Protein AF-A0A956B741-F1 (afdb_monomer)

Structure (mmCIF, N/CA/C/O backbone):
data_AF-A0A956B741-F1
#
_entry.id   AF-A0A956B741-F1
#
loop_
_atom_site.group_PDB
_atom_site.id
_atom_site.type_symbol
_atom_site.label_atom_id
_atom_site.label_alt_id
_atom_site.label_comp_id
_atom_site.label_asym_id
_atom_site.label_entity_id
_atom_site.label_seq_id
_atom_site.pdbx_PDB_ins_code
_atom_site.Cartn_x
_atom_site.Cartn_y
_atom_site.Cartn_z
_atom_site.occupancy
_atom_site.B_iso_or_equiv
_atom_site.auth_seq_id
_atom_site.auth_comp_id
_atom_site.auth_asym_id
_atom_site.auth_atom_id
_atom_site.pdbx_PDB_model_num
ATOM 1 N N . MET A 1 1 ? 66.362 -10.721 26.099 1.00 39.06 1 MET A N 1
ATOM 2 C CA . MET A 1 1 ? 66.748 -11.524 24.919 1.00 39.06 1 MET A CA 1
ATOM 3 C C . MET A 1 1 ? 65.510 -11.638 24.054 1.00 39.06 1 MET A C 1
ATOM 5 O O . MET A 1 1 ? 64.471 -12.016 24.569 1.00 39.06 1 MET A O 1
ATOM 9 N N . ASN A 1 2 ? 65.609 -11.133 22.826 1.00 35.25 2 ASN A N 1
ATOM 10 C CA . ASN A 1 2 ? 64.488 -10.713 21.987 1.00 35.25 2 ASN A CA 1
ATOM 11 C C . ASN A 1 2 ? 63.699 -11.894 21.411 1.00 35.25 2 ASN A C 1
ATOM 13 O O . ASN A 1 2 ? 64.260 -12.711 20.682 1.00 35.25 2 ASN A O 1
ATOM 17 N N . GLU A 1 3 ? 62.392 -11.918 21.665 1.00 33.38 3 GLU A N 1
ATOM 18 C CA . GLU A 1 3 ? 61.437 -12.744 20.930 1.00 33.38 3 GLU A CA 1
ATOM 19 C C . GLU A 1 3 ? 61.026 -12.019 19.641 1.00 33.38 3 GLU A C 1
ATOM 21 O O . GLU A 1 3 ? 60.394 -10.963 19.654 1.00 33.38 3 GLU A O 1
ATOM 26 N N . HIS A 1 4 ? 61.429 -12.580 18.501 1.00 38.38 4 HIS A N 1
ATOM 27 C CA . HIS A 1 4 ? 61.007 -12.131 17.180 1.00 38.38 4 HIS A CA 1
ATOM 28 C C . HIS A 1 4 ? 59.614 -12.685 16.854 1.00 38.38 4 HIS A C 1
ATOM 30 O O . HIS A 1 4 ? 59.472 -13.825 16.413 1.00 38.38 4 HIS A O 1
ATOM 36 N N . HIS A 1 5 ? 58.588 -11.847 17.000 1.00 43.12 5 HIS A N 1
ATOM 37 C CA . HIS A 1 5 ? 57.292 -12.056 16.357 1.00 43.12 5 HIS A CA 1
ATOM 38 C C . HIS A 1 5 ? 57.428 -11.856 14.839 1.00 43.12 5 HIS A C 1
ATOM 40 O O . HIS A 1 5 ? 57.704 -10.755 14.363 1.00 43.12 5 HIS A O 1
ATOM 46 N N . ARG A 1 6 ? 57.248 -12.935 14.069 1.00 41.56 6 ARG A N 1
ATOM 47 C CA . ARG A 1 6 ? 57.068 -12.890 12.612 1.00 41.56 6 ARG A CA 1
ATOM 48 C C . ARG A 1 6 ? 55.577 -12.766 12.304 1.00 41.56 6 ARG A C 1
ATOM 50 O O . ARG A 1 6 ? 54.836 -13.726 12.495 1.00 41.56 6 ARG A O 1
ATOM 57 N N . SER A 1 7 ? 55.156 -11.608 11.806 1.00 38.81 7 SER A N 1
ATOM 58 C CA . SER A 1 7 ? 53.849 -11.446 11.162 1.00 38.81 7 SER A CA 1
ATOM 59 C C . SER A 1 7 ? 53.834 -12.166 9.806 1.00 38.81 7 SER A C 1
ATOM 61 O O . SER A 1 7 ? 54.835 -12.109 9.084 1.00 38.81 7 SER A O 1
ATOM 63 N N . PRO A 1 8 ? 52.730 -12.831 9.423 1.00 41.41 8 PRO A N 1
ATOM 64 C CA . PRO A 1 8 ? 52.580 -13.381 8.083 1.00 41.41 8 PRO A CA 1
ATOM 65 C C . PRO A 1 8 ? 52.329 -12.252 7.064 1.00 41.41 8 PRO A C 1
ATOM 67 O O . PRO A 1 8 ? 51.775 -11.209 7.421 1.00 41.41 8 PRO A O 1
ATOM 70 N N . PRO A 1 9 ? 52.714 -12.434 5.790 1.00 45.25 9 PRO A N 1
ATOM 71 C CA . PRO A 1 9 ? 52.434 -11.456 4.752 1.00 45.25 9 PRO A CA 1
ATOM 72 C C . PRO A 1 9 ? 50.932 -11.448 4.451 1.00 45.25 9 PRO A C 1
ATOM 74 O O . PRO A 1 9 ? 50.348 -12.465 4.073 1.00 45.25 9 PRO A O 1
ATOM 77 N N . HIS A 1 10 ? 50.305 -10.283 4.601 1.00 38.97 10 HIS A N 1
ATOM 78 C CA . HIS A 1 10 ? 48.979 -10.028 4.060 1.00 38.97 10 HIS A CA 1
ATOM 79 C C . HIS A 1 10 ? 49.056 -10.088 2.529 1.00 38.97 10 HIS A C 1
ATOM 81 O O . HIS A 1 10 ? 49.544 -9.168 1.875 1.00 38.97 10 HIS A O 1
ATOM 87 N N . LEU A 1 11 ? 48.580 -11.195 1.962 1.00 41.56 11 LEU A N 1
ATOM 88 C CA . LEU A 1 11 ? 48.194 -11.297 0.559 1.00 41.56 11 LEU A CA 1
ATOM 89 C C . LEU A 1 11 ? 47.021 -10.335 0.328 1.00 41.56 11 LEU A C 1
ATOM 91 O O . LEU A 1 11 ? 45.865 -10.664 0.586 1.00 41.56 11 LEU A O 1
ATOM 95 N N . ILE A 1 12 ? 47.332 -9.123 -0.129 1.00 40.00 12 ILE A N 1
ATOM 96 C CA . ILE A 1 12 ? 46.354 -8.216 -0.727 1.00 40.00 12 ILE A CA 1
ATOM 97 C C . ILE A 1 12 ? 45.982 -8.838 -2.072 1.00 40.00 12 ILE A C 1
ATOM 99 O O . ILE A 1 12 ? 46.711 -8.714 -3.053 1.00 40.00 12 ILE A O 1
ATOM 103 N N . LEU A 1 13 ? 44.876 -9.578 -2.090 1.00 35.16 13 LEU A N 1
ATOM 104 C CA . LEU A 1 13 ? 44.232 -10.030 -3.313 1.00 35.16 13 LEU A CA 1
ATOM 105 C C . LEU A 1 13 ? 43.614 -8.784 -3.973 1.00 35.16 13 LEU A C 1
ATOM 107 O O . LEU A 1 13 ? 42.692 -8.207 -3.390 1.00 35.16 13 LEU A O 1
ATOM 111 N N . PRO A 1 14 ? 44.087 -8.317 -5.143 1.00 42.00 14 PRO A N 1
ATOM 112 C CA . PRO A 1 14 ? 43.359 -7.292 -5.867 1.00 42.00 14 PRO A CA 1
ATOM 113 C C . PRO A 1 14 ? 42.039 -7.924 -6.310 1.00 42.00 14 PRO A C 1
ATOM 115 O O . PRO A 1 14 ? 42.023 -8.857 -7.114 1.00 42.00 14 PRO A O 1
ATOM 118 N N . LEU A 1 15 ? 40.927 -7.449 -5.747 1.00 40.41 15 LEU A N 1
ATOM 119 C CA . LEU A 1 15 ? 39.595 -7.726 -6.268 1.00 40.41 15 LEU A CA 1
ATOM 120 C C . LEU A 1 15 ? 39.550 -7.221 -7.722 1.00 40.41 15 LEU A C 1
ATOM 122 O O . LEU A 1 15 ? 39.326 -6.043 -7.989 1.00 40.41 15 LEU A O 1
ATOM 126 N N . LEU A 1 16 ? 39.789 -8.122 -8.673 1.00 38.81 16 LEU A N 1
ATOM 127 C CA . LEU A 1 16 ? 39.508 -7.933 -10.093 1.00 38.81 16 LEU A CA 1
ATOM 128 C C . LEU A 1 16 ? 37.986 -7.950 -10.281 1.00 38.81 16 LEU A C 1
ATOM 130 O O . LEU A 1 16 ? 37.406 -8.967 -10.651 1.00 38.81 16 LEU A O 1
ATOM 134 N N . LEU A 1 17 ? 37.336 -6.823 -9.994 1.00 43.81 17 LEU A N 1
ATOM 135 C CA . LEU A 1 17 ? 35.912 -6.610 -10.247 1.00 43.81 17 LEU A CA 1
ATOM 136 C C . LEU A 1 17 ? 35.558 -5.499 -11.273 1.00 43.81 17 LEU A C 1
ATOM 138 O O . LEU A 1 17 ? 34.483 -4.930 -11.126 1.00 43.81 17 LEU A O 1
ATOM 142 N N . PRO A 1 18 ? 36.336 -5.193 -12.346 1.00 43.03 18 PRO A N 1
ATOM 143 C CA . PRO A 1 18 ? 35.884 -4.195 -13.328 1.00 43.03 18 PRO A CA 1
ATOM 144 C C . PRO A 1 18 ? 35.250 -4.766 -14.616 1.00 43.03 18 PRO A C 1
ATOM 146 O O . PRO A 1 18 ? 34.663 -4.011 -15.380 1.00 43.03 18 PRO A O 1
ATOM 149 N N . ALA A 1 19 ? 35.316 -6.073 -14.901 1.00 49.34 19 ALA A N 1
ATOM 150 C CA . ALA A 1 19 ? 34.921 -6.577 -16.231 1.00 49.34 19 ALA A CA 1
ATOM 151 C C . ALA A 1 19 ? 33.410 -6.835 -16.424 1.00 49.34 19 ALA A C 1
ATOM 153 O O . ALA A 1 19 ? 32.949 -6.942 -17.557 1.00 49.34 19 ALA A O 1
ATOM 154 N N . ALA A 1 20 ? 32.628 -6.959 -15.346 1.00 50.59 20 ALA A N 1
ATOM 155 C CA . ALA A 1 20 ? 31.196 -7.263 -15.453 1.00 50.59 20 ALA A CA 1
ATOM 156 C C . ALA A 1 20 ? 30.334 -6.027 -15.773 1.00 50.59 20 ALA A C 1
ATOM 158 O O . ALA A 1 20 ? 29.270 -6.169 -16.369 1.00 50.59 20 ALA A O 1
ATOM 159 N N . LEU A 1 21 ? 30.809 -4.829 -15.414 1.00 52.84 21 LEU A N 1
ATOM 160 C CA . LEU A 1 21 ? 30.083 -3.567 -15.592 1.00 52.84 21 LEU A CA 1
ATOM 161 C C . LEU A 1 21 ? 29.988 -3.136 -17.066 1.00 52.84 21 LEU A C 1
ATOM 163 O O . LEU A 1 21 ? 28.980 -2.572 -17.473 1.00 52.84 21 LEU A O 1
ATOM 167 N N . ALA A 1 22 ? 30.978 -3.481 -17.896 1.00 52.31 22 ALA A N 1
ATOM 168 C CA . ALA A 1 22 ? 31.046 -3.069 -19.304 1.00 52.31 22 ALA A CA 1
ATOM 169 C C . ALA A 1 22 ? 30.068 -3.803 -20.252 1.00 52.31 22 ALA A C 1
ATOM 171 O O . ALA A 1 22 ? 30.036 -3.512 -21.446 1.00 52.31 22 ALA A O 1
ATOM 172 N N . LEU A 1 23 ? 29.292 -4.775 -19.753 1.00 59.88 23 LEU A N 1
ATOM 173 C CA . LEU A 1 23 ? 28.360 -5.580 -20.559 1.00 59.88 23 LEU A CA 1
ATOM 174 C C . LEU A 1 23 ? 26.883 -5.289 -20.271 1.00 59.88 23 LEU A C 1
ATOM 176 O O . LEU A 1 23 ? 26.018 -5.907 -20.892 1.00 59.88 23 LEU A O 1
ATOM 180 N N . ALA A 1 24 ? 26.581 -4.386 -19.341 1.00 63.47 24 ALA A N 1
ATOM 181 C CA . ALA A 1 24 ? 25.204 -4.063 -19.007 1.00 63.47 24 ALA A CA 1
ATOM 182 C C . ALA A 1 24 ? 24.630 -3.017 -19.975 1.00 63.47 24 ALA A C 1
ATOM 184 O O . ALA A 1 24 ? 25.260 -1.998 -20.244 1.00 63.47 24 ALA A O 1
ATOM 185 N N . GLY A 1 25 ? 23.439 -3.284 -20.515 1.00 63.94 25 GLY A N 1
ATOM 186 C CA . GLY A 1 25 ? 22.662 -2.309 -21.286 1.00 63.94 25 GLY A CA 1
ATOM 187 C C . GLY A 1 25 ? 21.587 -1.618 -20.451 1.00 63.94 25 GLY A C 1
ATOM 188 O O . GLY A 1 25 ? 21.428 -1.904 -19.265 1.00 63.94 25 GLY A O 1
ATOM 189 N N . CYS A 1 26 ? 20.823 -0.745 -21.097 1.00 69.38 26 CYS A N 1
ATOM 190 C CA . CYS A 1 26 ? 19.769 0.068 -20.507 1.00 69.38 26 CYS A CA 1
ATOM 191 C C . CYS A 1 26 ? 18.392 -0.240 -21.117 1.00 69.38 26 CYS A C 1
ATOM 193 O O . CYS A 1 26 ? 18.278 -0.552 -22.305 1.00 69.38 26 CYS A O 1
ATOM 195 N N . VAL A 1 27 ? 17.337 -0.072 -20.323 1.00 63.72 27 VAL A N 1
ATOM 196 C CA . VAL A 1 27 ? 15.924 -0.128 -20.713 1.00 63.72 27 VAL A CA 1
ATOM 197 C C . VAL A 1 27 ? 15.296 1.233 -20.448 1.00 63.72 27 VAL A C 1
ATOM 199 O O . VAL A 1 27 ? 15.241 1.683 -19.309 1.00 63.72 27 VAL A O 1
ATOM 202 N N . ALA A 1 28 ? 14.813 1.877 -21.500 1.00 61.94 28 ALA A N 1
ATOM 203 C CA . ALA A 1 28 ? 13.967 3.057 -21.461 1.00 61.94 28 ALA A CA 1
ATOM 204 C C . ALA A 1 28 ? 12.511 2.595 -21.644 1.00 61.94 28 ALA A C 1
ATOM 206 O O . ALA A 1 28 ? 12.058 2.263 -22.740 1.00 61.94 28 ALA A O 1
ATOM 207 N N . SER A 1 29 ? 11.787 2.466 -20.537 1.00 58.44 29 SER A N 1
ATOM 208 C CA . SER A 1 29 ? 10.418 1.958 -20.532 1.00 58.44 29 SER A CA 1
ATOM 209 C C . SER A 1 29 ? 9.560 2.762 -19.564 1.00 58.44 29 SER A C 1
ATOM 211 O O . SER A 1 29 ? 9.800 2.628 -18.366 1.00 58.44 29 SER A O 1
ATOM 213 N N . PRO A 1 30 ? 8.496 3.443 -20.027 1.00 54.75 30 PRO A N 1
ATOM 214 C CA . PRO A 1 30 ? 8.067 3.688 -21.405 1.00 54.75 30 PRO A CA 1
ATOM 215 C C . PRO A 1 30 ? 8.877 4.846 -22.003 1.00 54.75 30 PRO A C 1
ATOM 217 O O . PRO A 1 30 ? 9.414 5.675 -21.276 1.00 54.75 30 PRO A O 1
ATOM 220 N N . ALA A 1 31 ? 8.916 4.948 -23.330 1.00 44.72 31 ALA A N 1
ATOM 221 C CA . ALA A 1 31 ? 9.635 6.011 -24.042 1.00 44.72 31 ALA A CA 1
ATOM 222 C C . ALA A 1 31 ? 9.247 7.463 -23.644 1.00 44.72 31 ALA A C 1
ATOM 224 O O . ALA A 1 31 ? 9.995 8.375 -23.973 1.00 44.72 31 ALA A O 1
ATOM 225 N N . ASP A 1 32 ? 8.142 7.669 -22.910 1.00 44.53 32 ASP A N 1
ATOM 226 C CA . ASP A 1 32 ? 7.603 8.987 -22.524 1.00 44.53 32 ASP A CA 1
ATOM 227 C C . ASP A 1 32 ? 7.341 9.145 -21.005 1.00 44.53 32 ASP A C 1
ATOM 229 O O . ASP A 1 32 ? 6.526 9.965 -20.578 1.00 44.53 32 ASP A O 1
ATOM 233 N N . GLY A 1 33 ? 8.049 8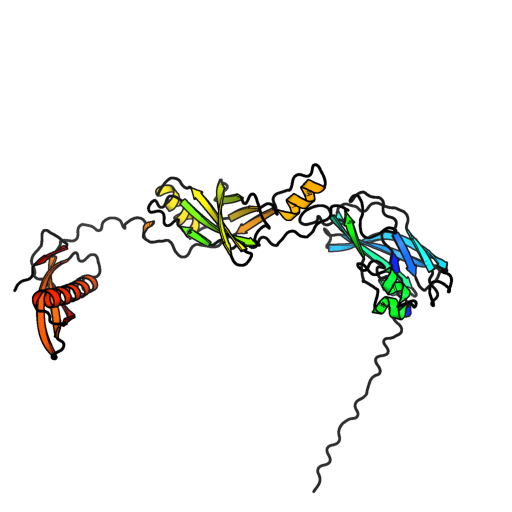.381 -20.167 1.00 57.69 33 GLY A N 1
ATOM 234 C CA . GLY A 1 33 ? 8.044 8.547 -18.709 1.00 57.69 33 GLY A CA 1
ATOM 235 C C . GLY A 1 33 ? 7.190 7.535 -17.946 1.00 57.69 33 GLY A C 1
ATOM 236 O O . GLY A 1 33 ? 6.359 6.831 -18.508 1.00 57.69 33 GLY A O 1
ATOM 237 N N . THR A 1 34 ? 7.397 7.475 -16.630 1.00 71.56 34 THR A N 1
ATOM 238 C CA . THR A 1 34 ? 6.895 6.443 -15.697 1.00 71.56 34 THR A CA 1
ATOM 239 C C . THR A 1 34 ? 5.369 6.311 -15.588 1.00 71.56 34 THR A C 1
ATOM 241 O O . THR A 1 34 ? 4.884 5.499 -14.794 1.00 71.56 34 THR A O 1
ATOM 244 N N . GLN A 1 35 ? 4.589 7.093 -16.343 1.00 81.81 35 GLN A N 1
ATOM 245 C CA . GLN A 1 35 ? 3.134 7.157 -16.241 1.00 81.81 35 GLN A CA 1
ATOM 246 C C . GLN A 1 35 ? 2.419 6.693 -17.512 1.00 81.81 35 GLN A C 1
ATOM 248 O O . GLN A 1 35 ? 2.710 7.133 -18.619 1.00 81.81 35 GLN A O 1
ATOM 253 N N . VAL A 1 36 ? 1.411 5.843 -17.331 1.00 87.00 36 VAL A N 1
ATOM 254 C CA . VAL A 1 36 ? 0.520 5.350 -18.387 1.00 87.00 36 VAL A CA 1
ATOM 255 C C . VAL A 1 36 ? -0.919 5.773 -18.089 1.00 87.00 36 VAL A C 1
ATOM 257 O O . VAL A 1 36 ? -1.339 5.827 -16.939 1.00 87.00 36 VAL A O 1
ATOM 260 N N . SER A 1 37 ? -1.732 6.064 -19.095 1.00 86.38 37 SER A N 1
ATOM 261 C CA . SER A 1 37 ? -3.129 6.468 -18.902 1.00 86.38 37 SER A CA 1
ATOM 262 C C . SER A 1 37 ? -4.008 5.354 -18.320 1.00 86.38 37 SER A C 1
ATOM 264 O O . SER A 1 37 ? -5.041 5.637 -17.719 1.00 86.38 37 SER A O 1
ATOM 266 N N . SER A 1 38 ? -3.646 4.081 -18.530 1.00 88.69 38 SER A N 1
ATOM 267 C CA . SER A 1 38 ? -4.383 2.920 -18.014 1.00 88.69 38 SER A CA 1
ATOM 268 C C . SER A 1 38 ? -3.537 1.642 -18.031 1.00 88.69 38 SER A C 1
ATOM 270 O O . SER A 1 38 ? -2.541 1.544 -18.745 1.00 88.69 38 SER A O 1
ATOM 272 N N . THR A 1 39 ? -3.990 0.608 -17.316 1.00 91.50 39 THR A N 1
ATOM 273 C CA . THR A 1 39 ? -3.368 -0.733 -17.322 1.00 91.50 39 THR A CA 1
ATOM 274 C C . THR A 1 39 ? -3.481 -1.466 -18.662 1.00 91.50 39 THR A C 1
ATOM 276 O O . THR A 1 39 ? -2.770 -2.440 -18.904 1.00 91.50 39 THR A O 1
ATOM 279 N N . SER A 1 40 ? -4.375 -1.002 -19.539 1.00 92.44 40 SER A N 1
ATOM 280 C CA . SER A 1 40 ? -4.586 -1.525 -20.889 1.00 92.44 40 SER A CA 1
ATOM 281 C C . SER A 1 40 ? -3.835 -0.748 -21.969 1.00 92.44 40 SER A C 1
ATOM 283 O O . SER A 1 40 ? -3.913 -1.136 -23.135 1.00 92.44 40 SER A O 1
ATOM 285 N N . GLN A 1 41 ? -3.133 0.337 -21.616 1.00 90.75 41 GLN A N 1
ATOM 286 C CA . GLN A 1 41 ? -2.361 1.107 -22.583 1.00 90.75 41 GLN A CA 1
ATOM 287 C C . GLN A 1 41 ? -1.327 0.203 -23.261 1.00 90.75 41 GLN A C 1
ATOM 289 O O . GLN A 1 41 ? -0.611 -0.562 -22.613 1.00 90.75 41 GLN A O 1
ATOM 294 N N . THR A 1 42 ? -1.246 0.306 -24.585 1.00 89.88 42 THR A N 1
ATOM 295 C CA . THR A 1 42 ? -0.181 -0.332 -25.350 1.00 89.88 42 THR A CA 1
ATOM 296 C C . THR A 1 42 ? 1.136 0.380 -25.055 1.00 89.88 42 THR A C 1
ATOM 298 O O . THR A 1 42 ? 1.254 1.586 -25.264 1.00 89.88 42 THR A O 1
ATOM 301 N N . LEU A 1 43 ? 2.119 -0.371 -24.570 1.00 86.81 43 LEU A N 1
ATOM 302 C CA . LEU A 1 43 ? 3.420 0.138 -24.160 1.00 86.81 43 LEU A CA 1
ATOM 303 C C . LEU A 1 43 ? 4.461 -0.132 -25.235 1.00 86.81 43 LEU A C 1
ATOM 305 O O . LEU A 1 43 ? 4.493 -1.225 -25.801 1.00 86.81 43 LEU A O 1
ATOM 309 N N . ASN A 1 44 ? 5.328 0.849 -25.460 1.00 85.12 44 ASN A N 1
ATOM 310 C CA . ASN A 1 44 ? 6.552 0.695 -26.233 1.00 85.12 44 ASN A CA 1
ATOM 311 C C . ASN A 1 44 ? 7.719 0.564 -25.262 1.00 85.12 44 ASN A C 1
ATOM 313 O O . ASN A 1 44 ? 7.845 1.365 -24.335 1.00 85.12 44 ASN A O 1
ATOM 317 N N . PHE A 1 45 ? 8.566 -0.429 -25.498 1.00 84.38 45 PHE A N 1
ATOM 318 C CA . PHE A 1 45 ? 9.788 -0.635 -24.735 1.00 84.38 45 PHE A CA 1
ATOM 319 C C . PHE A 1 45 ? 10.965 -0.361 -25.654 1.00 84.38 45 PHE A C 1
ATOM 321 O O . PHE A 1 45 ? 11.015 -0.896 -26.762 1.00 84.38 45 PHE A O 1
ATOM 328 N N . SER A 1 46 ? 11.910 0.446 -25.206 1.00 84.69 46 SER A N 1
ATOM 329 C CA . SER A 1 46 ? 13.143 0.698 -25.937 1.00 84.69 46 SER A CA 1
ATOM 330 C C . SER A 1 46 ? 14.311 0.775 -24.974 1.00 84.69 46 SER A C 1
ATOM 332 O O . SER A 1 46 ? 14.168 0.535 -23.775 1.00 84.69 46 SER A O 1
ATOM 334 N N . GLY A 1 47 ? 15.498 1.050 -25.487 1.00 83.44 47 GLY A N 1
ATOM 335 C CA . GLY A 1 47 ? 16.668 1.281 -24.663 1.00 83.44 47 GLY A CA 1
ATOM 336 C C . GLY A 1 47 ? 17.944 1.154 -25.467 1.00 83.44 47 GLY A C 1
ATOM 337 O O . GLY A 1 47 ? 17.933 1.190 -26.697 1.00 83.44 47 GLY A O 1
ATOM 338 N N . PHE A 1 48 ? 19.051 0.962 -24.759 1.00 83.31 48 PHE A N 1
ATOM 339 C CA . PHE A 1 48 ? 20.387 0.956 -25.342 1.00 83.31 48 PHE A CA 1
ATOM 340 C C . PHE A 1 48 ? 21.209 -0.224 -24.836 1.00 83.31 48 PHE A C 1
ATOM 342 O O . PHE A 1 48 ? 20.907 -0.816 -23.805 1.00 83.31 48 PHE A O 1
ATOM 349 N N . HIS A 1 49 ? 22.253 -0.609 -25.557 1.00 84.62 49 HIS A N 1
ATOM 350 C CA . HIS A 1 49 ? 23.139 -1.691 -25.142 1.00 84.62 49 HIS A CA 1
ATOM 351 C C . HIS A 1 49 ? 24.547 -1.515 -25.735 1.00 84.62 49 HIS A C 1
ATOM 353 O O . HIS A 1 49 ? 24.643 -1.121 -26.897 1.00 84.62 49 HIS A O 1
ATOM 359 N N . PRO A 1 50 ? 25.638 -1.854 -25.020 1.00 83.31 50 PRO A N 1
ATOM 360 C CA . PRO A 1 50 ? 27.002 -1.655 -25.527 1.00 83.31 50 PRO A CA 1
ATOM 361 C C . PRO A 1 50 ? 27.390 -2.537 -26.720 1.00 83.31 50 PRO A C 1
ATOM 363 O O . PRO A 1 50 ? 28.194 -2.155 -27.567 1.00 83.31 50 PRO A O 1
ATOM 366 N N . ASN A 1 51 ? 26.813 -3.738 -26.804 1.00 83.12 51 ASN A N 1
ATOM 367 C CA . ASN A 1 51 ? 27.074 -4.678 -27.896 1.00 83.12 51 ASN A CA 1
ATOM 368 C C . ASN A 1 51 ? 26.016 -4.566 -28.996 1.00 83.12 51 ASN A C 1
ATOM 370 O O . ASN A 1 51 ? 24.819 -4.605 -28.696 1.00 83.12 51 ASN A O 1
ATOM 374 N N . ALA A 1 52 ? 26.468 -4.500 -30.249 1.00 86.06 52 ALA A N 1
ATOM 375 C CA . ALA A 1 52 ? 25.625 -4.612 -31.435 1.00 86.06 52 ALA A CA 1
ATOM 376 C C . ALA A 1 52 ? 24.984 -6.002 -31.524 1.00 86.06 52 ALA A C 1
ATOM 378 O O . ALA A 1 52 ? 25.605 -6.998 -31.150 1.00 86.06 52 ALA A O 1
ATOM 379 N N . SER A 1 53 ? 23.770 -6.078 -32.074 1.00 87.62 53 SER A N 1
ATOM 380 C CA . SER A 1 53 ? 23.017 -7.325 -32.266 1.00 87.62 53 SER A CA 1
ATOM 381 C C . SER A 1 53 ? 22.767 -8.131 -30.984 1.00 87.62 53 SER A C 1
ATOM 383 O O . SER A 1 53 ? 22.417 -9.309 -31.056 1.00 87.62 53 SER A O 1
ATOM 385 N N . ALA A 1 54 ? 22.922 -7.522 -29.806 1.00 85.88 54 ALA A N 1
ATOM 386 C CA . ALA A 1 54 ? 22.670 -8.205 -28.547 1.00 85.88 54 ALA A CA 1
ATOM 387 C C . ALA A 1 54 ? 21.166 -8.491 -28.411 1.00 85.88 54 ALA A C 1
ATOM 389 O O . ALA A 1 54 ? 20.366 -7.580 -28.638 1.00 85.88 54 ALA A O 1
ATOM 390 N N . PRO A 1 55 ? 20.767 -9.730 -28.075 1.00 89.12 55 PRO A N 1
ATOM 391 C CA . PRO A 1 55 ? 19.365 -10.067 -27.901 1.00 89.12 55 PRO A CA 1
ATOM 392 C C . PRO A 1 55 ? 18.856 -9.486 -26.586 1.00 89.12 55 PRO A C 1
ATOM 394 O O . PRO A 1 55 ? 19.384 -9.811 -25.526 1.00 89.12 55 PRO A O 1
ATOM 397 N N . VAL A 1 56 ? 17.800 -8.684 -26.659 1.00 87.44 56 VAL A N 1
ATOM 398 C CA . VAL A 1 56 ? 17.121 -8.092 -25.508 1.00 87.44 56 VAL A CA 1
ATOM 399 C C . VAL A 1 56 ? 15.743 -8.719 -25.336 1.00 87.44 56 VAL A C 1
ATOM 401 O O . VAL A 1 56 ? 15.000 -8.924 -26.299 1.00 87.44 56 VAL A O 1
ATOM 404 N N . ARG A 1 57 ? 15.402 -9.020 -24.084 1.00 90.44 57 ARG A N 1
ATOM 405 C CA . ARG A 1 57 ? 14.082 -9.472 -23.642 1.00 90.44 57 ARG A CA 1
ATOM 406 C C . ARG A 1 57 ? 13.536 -8.491 -22.621 1.00 90.44 57 ARG A C 1
ATOM 408 O O . ARG A 1 57 ? 14.281 -8.021 -21.764 1.00 90.44 57 ARG A O 1
ATOM 415 N N . VAL A 1 58 ? 12.235 -8.234 -22.681 1.00 89.12 58 VAL A N 1
ATOM 416 C CA . VAL A 1 58 ? 11.530 -7.430 -21.678 1.00 89.12 58 VAL A CA 1
ATOM 417 C C . VAL A 1 58 ? 10.780 -8.367 -20.748 1.00 89.12 58 VAL A C 1
ATOM 419 O O . VAL A 1 58 ? 10.041 -9.248 -21.191 1.00 89.12 58 VAL A O 1
ATOM 422 N N . MET A 1 59 ? 10.964 -8.163 -19.452 1.00 92.12 59 MET A N 1
ATOM 423 C CA . MET A 1 59 ? 10.369 -8.963 -18.393 1.00 92.12 59 MET A CA 1
ATOM 424 C C . MET A 1 59 ? 9.445 -8.084 -17.551 1.00 92.12 59 MET A C 1
ATOM 426 O O . MET A 1 59 ? 9.805 -6.952 -17.233 1.00 92.12 59 MET A O 1
ATOM 430 N N . ALA A 1 60 ? 8.296 -8.617 -17.135 1.00 93.00 60 ALA A N 1
ATOM 431 C CA . ALA A 1 60 ? 7.419 -7.968 -16.161 1.00 93.00 60 ALA A CA 1
ATOM 432 C C . ALA A 1 60 ? 7.224 -8.856 -14.935 1.00 93.00 60 ALA A C 1
ATOM 434 O O . ALA A 1 60 ? 7.148 -10.084 -15.045 1.00 93.00 60 ALA A O 1
ATOM 435 N N . TYR A 1 61 ? 7.141 -8.241 -13.759 1.00 95.50 61 TYR A N 1
ATOM 436 C CA . TYR A 1 61 ? 6.890 -8.975 -12.529 1.00 95.50 61 TYR A CA 1
ATOM 437 C C . TYR A 1 61 ? 5.426 -9.410 -12.452 1.00 95.50 61 TYR A C 1
ATOM 439 O O . TYR A 1 61 ? 4.512 -8.590 -12.399 1.00 95.50 61 TYR A O 1
ATOM 447 N N . ASN A 1 62 ? 5.196 -10.717 -12.439 1.00 97.38 62 ASN A N 1
ATOM 448 C CA . ASN A 1 62 ? 3.891 -11.310 -12.208 1.00 97.38 62 ASN A CA 1
ATOM 449 C C . ASN A 1 62 ? 3.617 -11.342 -10.702 1.00 97.38 62 ASN A C 1
ATOM 451 O O . ASN A 1 62 ? 4.170 -12.176 -9.980 1.00 97.38 62 ASN A O 1
ATOM 455 N N . PHE A 1 63 ? 2.742 -10.460 -10.222 1.00 90.75 63 PHE A N 1
ATOM 456 C CA . PHE A 1 63 ? 2.429 -10.346 -8.795 1.00 90.75 63 PHE A CA 1
ATOM 457 C C . PHE A 1 63 ? 1.691 -11.574 -8.248 1.00 90.75 63 PHE A C 1
ATOM 459 O O . PHE A 1 63 ? 1.817 -11.892 -7.065 1.00 90.75 63 PHE A O 1
ATOM 466 N N . SER A 1 64 ? 0.979 -12.308 -9.110 1.00 90.75 64 SER A N 1
ATOM 467 C CA . SER A 1 64 ? 0.286 -13.546 -8.728 1.00 90.75 64 SER A CA 1
ATOM 468 C C . SER A 1 64 ? 1.255 -14.723 -8.593 1.00 90.75 64 SER A C 1
ATOM 470 O O . SER A 1 64 ? 1.210 -15.453 -7.606 1.00 90.75 64 SER A O 1
ATOM 472 N N . ALA A 1 65 ? 2.162 -14.894 -9.560 1.00 94.94 65 ALA A N 1
ATOM 473 C CA . ALA A 1 65 ? 3.142 -15.983 -9.577 1.00 94.94 65 ALA A CA 1
ATOM 474 C C . ALA A 1 65 ? 4.440 -15.667 -8.808 1.00 94.94 65 ALA A C 1
ATOM 476 O O . ALA A 1 65 ? 5.282 -16.549 -8.644 1.00 94.94 65 ALA A O 1
ATOM 477 N N . ARG A 1 66 ? 4.609 -14.420 -8.346 1.00 94.88 66 ARG A N 1
ATOM 478 C CA . ARG A 1 66 ? 5.794 -13.902 -7.641 1.00 94.88 66 ARG A CA 1
ATOM 479 C C . ARG A 1 66 ? 7.111 -14.159 -8.381 1.00 94.88 66 ARG A C 1
ATOM 481 O O . ARG A 1 66 ? 8.104 -14.574 -7.785 1.00 94.88 66 ARG A O 1
ATOM 488 N N . ARG A 1 67 ? 7.115 -13.930 -9.694 1.00 95.88 67 ARG A N 1
ATOM 489 C CA . ARG A 1 67 ? 8.299 -14.082 -10.553 1.00 95.88 67 ARG A CA 1
ATOM 490 C C . ARG A 1 67 ? 8.241 -13.144 -11.752 1.00 95.88 67 ARG A C 1
ATOM 492 O O . ARG A 1 67 ? 7.171 -12.666 -12.108 1.00 95.88 67 ARG A O 1
ATOM 499 N N . TYR A 1 68 ? 9.383 -12.926 -12.392 1.00 94.25 68 TYR A N 1
ATOM 500 C CA . TYR A 1 68 ? 9.444 -12.237 -13.678 1.00 94.25 68 TYR A CA 1
ATOM 501 C C . TYR A 1 68 ? 9.074 -13.194 -14.813 1.00 94.25 68 TYR A C 1
ATOM 503 O O . TYR A 1 68 ? 9.700 -14.245 -14.948 1.00 94.25 68 TYR A O 1
ATOM 511 N N . ASP A 1 69 ? 8.091 -12.814 -15.629 1.00 96.00 69 ASP A N 1
ATOM 512 C CA . ASP A 1 69 ? 7.749 -13.514 -16.868 1.00 96.00 69 ASP A CA 1
ATOM 513 C C . ASP A 1 69 ? 8.204 -12.684 -18.075 1.00 96.00 69 ASP A C 1
ATOM 515 O O . ASP A 1 69 ? 8.247 -11.451 -18.025 1.00 96.00 69 ASP A O 1
ATOM 519 N N . GLU A 1 70 ? 8.535 -13.366 -19.169 1.00 93.69 70 GLU A N 1
ATOM 520 C CA . GLU A 1 70 ? 8.880 -12.709 -20.425 1.00 93.69 70 GLU A CA 1
ATOM 521 C C . GLU A 1 70 ? 7.629 -12.093 -21.043 1.00 93.69 70 GLU A C 1
ATOM 523 O O . GLU A 1 70 ? 6.687 -12.786 -21.435 1.00 93.69 70 GLU A O 1
ATOM 528 N N . VAL A 1 71 ? 7.634 -10.767 -21.125 1.00 91.31 71 VAL A N 1
ATOM 529 C CA . VAL A 1 71 ? 6.574 -9.994 -21.756 1.00 91.31 71 VAL A CA 1
ATOM 530 C C . VAL A 1 71 ? 7.027 -9.382 -23.057 1.00 91.31 71 VAL A C 1
ATOM 532 O O . VAL A 1 71 ? 6.227 -8.712 -23.651 1.00 91.31 71 VAL A O 1
ATOM 535 N N . SER A 1 72 ? 8.244 -9.552 -23.555 1.00 87.19 72 SER A N 1
ATOM 536 C CA . SER A 1 72 ? 8.546 -9.294 -24.966 1.00 87.19 72 SER A CA 1
ATOM 537 C C . SER A 1 72 ? 9.803 -10.040 -25.345 1.00 87.19 72 SER A C 1
ATOM 539 O O . SER A 1 72 ? 10.841 -9.851 -24.708 1.00 87.19 72 SER A O 1
ATOM 541 N N . SER A 1 73 ? 9.704 -10.864 -26.382 1.00 79.94 73 SER A N 1
ATOM 542 C CA . SER A 1 73 ? 10.832 -11.632 -26.878 1.00 79.94 73 SER A CA 1
ATOM 543 C C . SER A 1 73 ? 11.644 -10.841 -27.897 1.00 79.94 73 SER A C 1
ATOM 545 O O . SER A 1 73 ? 11.096 -10.149 -28.753 1.00 79.94 73 SER A O 1
ATOM 547 N N . GLY A 1 74 ? 12.965 -10.991 -27.791 1.00 66.50 74 GLY A N 1
ATOM 548 C CA . GLY A 1 74 ? 13.906 -10.973 -28.908 1.00 66.50 74 GLY A CA 1
ATOM 549 C C . GLY A 1 74 ? 13.885 -9.743 -29.801 1.00 66.50 74 GLY A C 1
ATOM 550 O O . GLY A 1 74 ? 13.545 -9.850 -30.978 1.00 66.50 74 GLY A O 1
ATOM 551 N N . VAL A 1 75 ? 14.357 -8.615 -29.276 1.00 80.12 75 VAL A N 1
ATOM 552 C CA . VAL A 1 75 ? 14.774 -7.488 -30.115 1.00 80.12 75 VAL A CA 1
ATOM 553 C C . VAL A 1 75 ? 16.278 -7.318 -30.060 1.00 80.12 75 VAL A C 1
ATOM 555 O O . VAL A 1 75 ? 16.891 -7.425 -29.002 1.00 80.12 75 VAL A O 1
ATOM 558 N N . SER A 1 76 ? 16.883 -7.142 -31.228 1.00 81.88 76 SER A N 1
ATOM 559 C CA . SER A 1 76 ? 18.324 -6.979 -31.356 1.00 81.88 76 SER A CA 1
ATOM 560 C C . SER A 1 76 ? 18.668 -5.508 -31.445 1.00 81.88 76 SER A C 1
ATOM 562 O O . SER A 1 76 ? 17.978 -4.730 -32.102 1.00 81.88 76 SER A O 1
ATOM 564 N N . THR A 1 77 ? 19.768 -5.140 -30.810 1.00 80.62 77 THR A N 1
ATOM 565 C CA . THR A 1 77 ? 20.294 -3.782 -30.890 1.00 80.62 77 THR A CA 1
ATOM 566 C C . THR A 1 77 ? 20.852 -3.521 -32.293 1.00 80.62 77 THR A C 1
ATOM 568 O O . THR A 1 77 ? 21.604 -4.341 -32.828 1.00 80.62 77 THR A O 1
ATOM 571 N N . SER A 1 78 ? 20.471 -2.411 -32.925 1.00 78.62 78 SER A N 1
ATOM 572 C CA . SER A 1 78 ? 20.739 -2.195 -34.360 1.00 78.62 78 SER A CA 1
ATOM 573 C C . SER A 1 78 ? 21.388 -0.854 -34.677 1.00 78.62 78 SER A C 1
ATOM 575 O O . SER A 1 78 ? 22.303 -0.793 -35.497 1.00 78.62 78 SER A O 1
ATOM 577 N N . THR A 1 79 ? 20.940 0.224 -34.035 1.00 83.56 79 THR A N 1
ATOM 578 C CA . THR A 1 79 ? 21.315 1.591 -34.418 1.00 83.56 79 THR A CA 1
ATOM 579 C C . THR A 1 79 ? 22.350 2.138 -33.451 1.00 83.56 79 THR A C 1
ATOM 581 O O . THR A 1 79 ? 22.060 2.293 -32.269 1.00 83.56 79 THR A O 1
ATOM 584 N N . ARG A 1 80 ? 23.563 2.436 -33.930 1.00 84.44 80 ARG A N 1
ATOM 585 C CA . ARG A 1 80 ? 24.614 3.024 -33.089 1.00 84.44 80 ARG A CA 1
ATOM 586 C C . ARG A 1 80 ? 24.305 4.492 -32.783 1.00 84.44 80 ARG A C 1
ATOM 588 O O . ARG A 1 80 ? 24.101 5.274 -33.711 1.00 84.44 80 ARG A O 1
ATOM 595 N N . ILE A 1 81 ? 24.354 4.875 -31.510 1.00 80.81 81 ILE A N 1
ATOM 596 C CA . ILE A 1 81 ? 24.249 6.277 -31.088 1.00 80.81 81 ILE A CA 1
ATOM 597 C C . ILE A 1 81 ? 25.538 7.022 -31.481 1.00 80.81 81 ILE A C 1
ATOM 599 O O . ILE A 1 81 ? 26.636 6.496 -31.260 1.00 80.81 81 ILE A O 1
ATOM 603 N N . PRO A 1 82 ? 25.455 8.234 -32.066 1.00 80.12 82 PRO A N 1
ATOM 604 C CA . PRO A 1 82 ? 26.639 9.028 -32.375 1.00 80.12 82 PRO A CA 1
ATOM 605 C C . PRO A 1 82 ? 27.449 9.367 -31.118 1.00 80.12 82 PRO A C 1
ATOM 607 O O . PRO A 1 82 ? 26.887 9.748 -30.092 1.00 80.12 82 PRO A O 1
ATOM 610 N N . ALA A 1 83 ? 28.780 9.335 -31.237 1.00 76.06 83 ALA A N 1
ATOM 611 C CA . ALA A 1 83 ? 29.700 9.616 -30.129 1.00 76.06 83 ALA A CA 1
ATOM 612 C C . ALA A 1 83 ? 29.563 11.039 -29.545 1.00 76.06 83 ALA A C 1
ATOM 614 O O . ALA A 1 83 ? 30.022 11.326 -28.449 1.00 76.06 83 ALA A O 1
ATOM 615 N N . SER A 1 84 ? 28.907 11.954 -30.266 1.00 77.81 84 SER A N 1
ATOM 616 C CA . SER A 1 84 ? 28.588 13.292 -29.761 1.00 77.81 84 SER A CA 1
ATOM 617 C C . SER A 1 84 ? 27.570 13.286 -28.620 1.00 77.81 84 SER A C 1
ATOM 619 O O . SER A 1 84 ? 27.463 14.297 -27.930 1.00 77.81 84 SER A O 1
ATOM 621 N N . TYR A 1 85 ? 26.820 12.192 -28.433 1.00 71.88 85 TYR A N 1
ATOM 622 C CA . TYR A 1 85 ? 25.800 12.030 -27.391 1.00 71.88 85 TYR A CA 1
ATOM 623 C C . TYR A 1 85 ? 26.251 11.106 -26.250 1.00 71.88 85 TYR A C 1
ATOM 625 O O . TYR A 1 85 ? 25.879 11.371 -25.108 1.00 71.88 85 TYR A O 1
ATOM 633 N N . TRP A 1 86 ? 27.103 10.116 -26.528 1.00 79.06 86 TRP A N 1
ATOM 634 C CA . TRP A 1 86 ? 27.619 9.151 -25.553 1.00 79.06 86 TRP A CA 1
ATOM 635 C C . TRP A 1 86 ? 29.063 8.765 -25.879 1.00 79.06 86 TRP A C 1
ATOM 637 O O . TRP A 1 86 ? 29.377 8.565 -27.053 1.00 79.06 86 TRP A O 1
ATOM 647 N N . ASP A 1 87 ? 29.927 8.642 -24.873 1.00 80.25 87 ASP A N 1
ATOM 648 C CA . ASP A 1 87 ? 31.366 8.445 -25.102 1.00 80.25 87 ASP A CA 1
ATOM 649 C C . ASP A 1 87 ? 31.691 7.002 -25.539 1.00 80.25 87 ASP A C 1
ATOM 651 O O . ASP A 1 87 ? 32.589 6.773 -26.354 1.00 80.25 87 ASP A O 1
ATOM 655 N N . ASP A 1 88 ? 30.911 6.028 -25.061 1.00 82.00 88 ASP A N 1
ATOM 656 C CA . ASP A 1 88 ? 31.057 4.613 -25.413 1.00 82.00 88 ASP A CA 1
ATOM 657 C C . ASP A 1 88 ? 30.163 4.193 -26.600 1.00 82.00 88 ASP A C 1
ATOM 659 O O . ASP A 1 88 ? 29.155 4.830 -26.916 1.00 82.00 88 ASP A O 1
ATOM 663 N N . PRO A 1 89 ? 30.461 3.079 -27.294 1.00 82.19 89 PRO A N 1
ATOM 664 C CA . PRO A 1 89 ? 29.508 2.497 -28.229 1.00 82.19 89 PRO A CA 1
ATOM 665 C C . PRO A 1 89 ? 28.213 2.103 -27.506 1.00 82.19 89 PRO A C 1
ATOM 667 O O . PRO A 1 89 ? 28.232 1.262 -26.612 1.00 82.19 89 PRO A O 1
ATOM 670 N N . LEU A 1 90 ? 27.090 2.675 -27.938 1.00 83.62 90 LEU A N 1
ATOM 671 C CA . LEU A 1 90 ? 25.746 2.249 -27.563 1.00 83.62 90 LEU A CA 1
ATOM 672 C C . LEU A 1 90 ? 24.923 1.961 -28.811 1.00 83.62 90 LEU A C 1
ATOM 674 O O . LEU A 1 90 ? 25.018 2.673 -29.811 1.00 83.62 90 LEU A O 1
ATOM 678 N N . TYR A 1 91 ? 24.102 0.924 -28.726 1.00 85.88 91 TYR A N 1
ATOM 679 C CA . TYR A 1 91 ? 23.202 0.484 -29.776 1.00 85.88 91 TYR A CA 1
ATOM 680 C C . TYR A 1 91 ? 21.776 0.467 -29.250 1.00 85.88 91 TYR A C 1
ATOM 682 O O . TYR A 1 91 ? 21.489 -0.166 -28.235 1.00 85.88 91 TYR A O 1
ATOM 690 N N . GLU A 1 92 ? 20.890 1.156 -29.947 1.00 85.88 92 GLU A N 1
ATOM 691 C CA . GLU A 1 92 ? 19.478 1.240 -29.612 1.00 85.88 92 GLU A CA 1
ATOM 692 C C . GLU A 1 92 ? 18.733 -0.050 -29.964 1.00 85.88 92 GLU A C 1
ATOM 694 O O . GLU A 1 92 ? 19.073 -0.738 -30.935 1.00 85.88 92 GLU A O 1
ATOM 699 N N . TRP A 1 93 ? 17.700 -0.358 -29.186 1.00 87.44 93 TRP A N 1
ATOM 700 C CA . TRP A 1 93 ? 16.734 -1.413 -29.460 1.00 87.44 93 TRP A CA 1
ATOM 701 C C . TRP A 1 93 ? 15.308 -0.928 -29.193 1.00 87.44 93 TRP A C 1
ATOM 703 O O . TRP A 1 93 ? 15.075 -0.067 -28.346 1.00 87.44 93 TRP A O 1
ATOM 713 N N . TRP A 1 94 ? 14.349 -1.529 -29.897 1.00 85.94 94 TRP A N 1
ATOM 714 C CA . TRP A 1 94 ? 12.922 -1.228 -29.790 1.00 85.94 94 TRP A CA 1
ATOM 715 C C . TRP A 1 94 ? 12.130 -2.528 -29.813 1.00 85.94 94 TRP A C 1
ATOM 717 O O . TRP A 1 94 ? 12.262 -3.299 -30.761 1.00 85.94 94 TRP A O 1
ATOM 727 N N . ALA A 1 95 ? 11.307 -2.772 -28.798 1.00 85.81 95 ALA A N 1
ATOM 728 C CA . ALA A 1 95 ? 10.387 -3.901 -28.749 1.00 85.81 95 ALA A CA 1
ATOM 729 C C . ALA A 1 95 ? 9.014 -3.538 -29.342 1.00 85.81 95 ALA A C 1
ATOM 731 O O . ALA A 1 95 ? 8.568 -2.396 -29.193 1.00 85.81 95 ALA A O 1
ATOM 732 N N . PRO A 1 96 ? 8.316 -4.498 -29.982 1.00 85.25 96 PRO A N 1
ATOM 733 C CA . PRO A 1 96 ? 6.957 -4.287 -30.459 1.00 85.25 96 PRO A CA 1
ATOM 734 C C . PRO A 1 96 ? 6.017 -3.825 -29.346 1.00 85.25 96 PRO A C 1
ATOM 736 O O . PRO A 1 96 ? 6.073 -4.314 -28.213 1.00 85.25 96 PRO A O 1
ATOM 739 N N . SER A 1 97 ? 5.113 -2.920 -29.706 1.00 85.94 97 SER A N 1
ATOM 740 C CA . SER A 1 97 ? 4.120 -2.364 -28.799 1.00 85.94 97 SER A CA 1
ATOM 741 C C . SER A 1 97 ? 3.205 -3.454 -28.240 1.00 85.94 97 SER A C 1
ATOM 743 O O . SER A 1 97 ? 2.691 -4.282 -28.996 1.00 85.94 97 SER A O 1
ATOM 745 N N . ARG A 1 98 ? 2.938 -3.445 -26.931 1.00 88.50 98 ARG A N 1
ATOM 746 C CA . ARG A 1 98 ? 1.994 -4.397 -26.322 1.00 88.50 98 ARG A CA 1
ATOM 747 C C . ARG A 1 98 ? 1.398 -3.923 -25.008 1.00 88.50 98 ARG A C 1
ATOM 749 O O . ARG A 1 98 ? 2.028 -3.196 -24.250 1.00 88.50 98 ARG A O 1
ATOM 756 N N . SER A 1 99 ? 0.194 -4.397 -24.711 1.00 90.25 99 SER A N 1
ATOM 757 C CA . SER A 1 99 ? -0.425 -4.245 -23.395 1.00 90.25 99 SER A CA 1
ATOM 758 C C . SER A 1 99 ? 0.074 -5.324 -22.432 1.00 90.25 99 SER A C 1
ATOM 760 O O . SER A 1 99 ? 0.256 -6.484 -22.821 1.00 90.25 99 SER A O 1
ATOM 762 N N . LEU A 1 100 ? 0.222 -4.971 -21.159 1.00 92.25 100 LEU A N 1
ATOM 763 C CA . LEU A 1 100 ? 0.481 -5.940 -20.097 1.00 92.25 100 LEU A CA 1
ATOM 764 C C . LEU A 1 100 ? -0.836 -6.567 -19.623 1.00 92.25 100 LEU A C 1
ATOM 766 O O . LEU A 1 100 ? -1.849 -5.886 -19.481 1.00 92.25 100 LEU A O 1
ATOM 770 N N . GLY A 1 101 ? -0.825 -7.875 -19.363 1.00 94.06 101 GLY A N 1
ATOM 771 C CA . GLY A 1 101 ? -1.942 -8.554 -18.703 1.00 94.06 101 GLY A CA 1
ATOM 772 C C . GLY A 1 101 ? -2.141 -8.085 -17.256 1.00 94.06 101 GLY A C 1
ATOM 773 O O . GLY A 1 101 ? -1.213 -7.598 -16.613 1.00 94.06 101 GLY A O 1
ATOM 774 N N . SER A 1 102 ? -3.343 -8.286 -16.709 1.00 92.94 102 SER A N 1
ATOM 775 C CA . SER A 1 102 ? -3.703 -7.852 -15.347 1.00 92.94 102 SER A CA 1
ATOM 776 C C . SER A 1 102 ? -2.811 -8.436 -14.246 1.00 92.94 102 SER A C 1
ATOM 778 O O . SER A 1 102 ? -2.608 -7.786 -13.229 1.00 92.94 102 SER A O 1
ATOM 780 N N . ALA A 1 103 ? -2.233 -9.624 -14.451 1.00 95.62 103 ALA A N 1
ATOM 781 C CA . ALA A 1 103 ? -1.328 -10.264 -13.492 1.00 95.62 103 ALA A CA 1
ATOM 782 C C . ALA A 1 103 ? -0.012 -9.492 -13.253 1.00 95.62 103 ALA A C 1
ATOM 784 O O . ALA A 1 103 ? 0.672 -9.746 -12.259 1.00 95.62 103 ALA A O 1
ATOM 785 N N . TYR A 1 104 ? 0.342 -8.568 -14.152 1.00 95.75 104 TYR A N 1
ATOM 786 C CA . TYR A 1 104 ? 1.552 -7.742 -14.069 1.00 95.75 104 TYR A CA 1
ATOM 787 C C . TYR A 1 104 ? 1.311 -6.372 -13.431 1.00 95.75 104 TYR A C 1
ATOM 789 O O . TYR A 1 104 ? 2.254 -5.604 -13.264 1.00 95.75 104 TYR A O 1
ATOM 797 N N . TRP A 1 105 ? 0.060 -6.071 -13.078 1.00 93.56 105 TRP A N 1
ATOM 798 C CA . TRP A 1 105 ? -0.332 -4.834 -12.424 1.00 93.56 105 TRP A CA 1
ATOM 799 C C . TRP A 1 105 ? -0.690 -5.111 -10.965 1.00 93.56 105 TRP A C 1
ATOM 801 O O . TRP A 1 105 ? -1.587 -5.899 -10.668 1.00 93.56 105 TRP A O 1
ATOM 811 N N . GLU A 1 106 ? -0.007 -4.440 -10.047 1.00 91.69 106 GLU A N 1
ATOM 812 C CA . GLU A 1 106 ? -0.386 -4.376 -8.641 1.00 91.69 106 GLU A CA 1
ATOM 813 C C . GLU A 1 106 ? -1.232 -3.120 -8.415 1.00 91.69 106 GLU A C 1
ATOM 815 O O . GLU A 1 106 ? -0.787 -2.020 -8.753 1.00 91.69 106 GLU A O 1
ATOM 820 N N . PRO A 1 107 ? -2.449 -3.241 -7.861 1.00 83.12 107 PRO A N 1
ATOM 821 C CA . PRO A 1 107 ? -3.261 -2.072 -7.560 1.00 83.12 107 PRO A CA 1
ATOM 822 C C . PRO A 1 107 ? -2.556 -1.182 -6.531 1.00 83.12 107 PRO A C 1
ATOM 824 O O . PRO A 1 107 ? -2.029 -1.667 -5.526 1.00 83.12 107 PRO A O 1
ATOM 827 N N . GLY A 1 108 ? -2.581 0.131 -6.763 1.00 79.00 108 GLY A N 1
ATOM 828 C CA . GLY A 1 108 ? -2.167 1.097 -5.752 1.00 79.00 108 GLY A CA 1
ATOM 829 C C . GLY A 1 108 ? -3.084 1.024 -4.533 1.00 79.00 108 GLY A C 1
ATOM 830 O O . GLY A 1 108 ? -4.257 0.659 -4.638 1.00 79.00 108 GLY A O 1
ATOM 831 N N . ARG A 1 109 ? -2.570 1.385 -3.352 1.00 71.31 109 ARG A N 1
ATOM 832 C CA . ARG A 1 109 ? -3.381 1.365 -2.122 1.00 71.31 109 ARG A CA 1
ATOM 833 C C . ARG A 1 109 ? -4.582 2.312 -2.174 1.00 71.31 109 ARG A C 1
ATOM 835 O O . ARG A 1 109 ? -5.584 2.038 -1.519 1.00 71.31 109 ARG A O 1
ATOM 842 N N . CYS A 1 110 ? -4.476 3.416 -2.912 1.00 67.00 110 CYS A N 1
ATOM 843 C CA . CYS A 1 110 ? -5.571 4.361 -3.111 1.00 67.00 110 CYS A CA 1
ATOM 844 C C . CYS A 1 110 ? -6.310 4.122 -4.429 1.00 67.00 110 CYS A C 1
ATOM 846 O O . CYS A 1 110 ? -7.534 4.013 -4.449 1.00 67.00 110 CYS A O 1
ATOM 848 N N . THR A 1 111 ? -5.563 4.143 -5.530 1.00 75.69 111 THR A N 1
ATOM 849 C CA . THR A 1 111 ? -6.075 4.101 -6.901 1.00 75.69 111 THR A CA 1
ATOM 850 C C . THR A 1 111 ? -4.941 3.806 -7.871 1.00 75.69 111 THR A C 1
ATOM 852 O O . THR A 1 111 ? -3.765 3.790 -7.483 1.00 75.69 111 THR A O 1
ATOM 855 N N . GLY A 1 112 ? -5.317 3.557 -9.120 1.00 84.06 112 GLY A N 1
ATOM 856 C CA . GLY A 1 112 ? -4.411 3.201 -10.185 1.00 84.06 112 GLY A CA 1
ATOM 857 C C . GLY A 1 112 ? -3.722 1.866 -9.946 1.00 84.06 112 GLY A C 1
ATOM 858 O O . GLY A 1 112 ? -4.109 1.063 -9.090 1.00 84.06 112 GLY A O 1
ATOM 859 N N . ALA A 1 113 ? -2.678 1.621 -10.718 1.00 88.81 113 ALA A N 1
ATOM 860 C CA . ALA A 1 113 ? -1.862 0.432 -10.578 1.00 88.81 113 ALA A CA 1
ATOM 861 C C . ALA A 1 113 ? -0.408 0.733 -10.913 1.00 88.81 113 ALA A C 1
ATOM 863 O O . ALA A 1 113 ? -0.110 1.692 -11.626 1.00 88.81 113 ALA A O 1
ATOM 864 N N . ARG A 1 114 ? 0.480 -0.129 -10.427 1.00 91.50 114 ARG A N 1
ATOM 865 C CA . ARG A 1 114 ? 1.877 -0.148 -10.834 1.00 91.50 114 ARG A CA 1
ATOM 866 C C . ARG A 1 114 ? 2.285 -1.480 -11.442 1.00 91.50 114 ARG A C 1
ATOM 868 O O . ARG A 1 114 ? 1.722 -2.516 -11.101 1.00 91.50 114 ARG A O 1
ATOM 875 N N . ALA A 1 115 ? 3.288 -1.456 -12.303 1.00 92.44 115 ALA A N 1
ATOM 876 C CA . ALA A 1 115 ? 3.957 -2.629 -12.842 1.00 92.44 115 ALA A CA 1
ATOM 877 C C . ALA A 1 115 ? 5.472 -2.471 -12.683 1.00 92.44 115 ALA A C 1
ATOM 879 O O . ALA A 1 115 ? 5.996 -1.360 -12.727 1.00 92.44 115 ALA A O 1
ATOM 880 N N . LEU A 1 116 ? 6.176 -3.588 -12.504 1.00 90.00 116 LEU A N 1
ATOM 881 C CA . LEU A 1 116 ? 7.637 -3.614 -12.426 1.00 90.00 116 LEU A CA 1
ATOM 882 C C . LEU A 1 116 ? 8.186 -4.276 -13.681 1.00 90.00 116 LEU A C 1
ATOM 884 O O . LEU A 1 116 ? 7.839 -5.425 -13.975 1.00 90.00 116 LEU A O 1
ATOM 888 N N . ILE A 1 117 ? 9.034 -3.553 -14.404 1.00 88.56 117 ILE A N 1
ATOM 889 C CA . ILE A 1 117 ? 9.583 -3.964 -15.696 1.00 88.56 117 ILE A CA 1
ATOM 890 C C . ILE A 1 117 ? 11.102 -3.987 -15.617 1.00 88.56 117 ILE A C 1
ATOM 892 O O . ILE A 1 117 ? 11.712 -3.160 -14.952 1.00 88.56 117 ILE A O 1
ATOM 896 N N . LYS A 1 118 ? 11.737 -4.919 -16.317 1.00 86.69 118 LYS A N 1
ATOM 897 C CA . LYS A 1 118 ? 13.187 -4.898 -16.526 1.00 86.69 118 LYS A CA 1
ATOM 898 C C . LYS A 1 118 ? 13.541 -5.466 -17.892 1.00 86.69 118 LYS A C 1
ATOM 900 O O . LYS A 1 118 ? 12.753 -6.203 -18.485 1.00 86.69 118 LYS A O 1
ATOM 905 N N . GLY A 1 119 ? 14.746 -5.171 -18.361 1.00 85.75 119 GLY A N 1
ATOM 906 C CA . GLY A 1 119 ? 15.327 -5.843 -19.518 1.00 85.75 119 GLY A CA 1
ATOM 907 C C . GLY A 1 119 ? 16.332 -6.901 -19.104 1.00 85.75 119 GLY A C 1
ATOM 908 O O . GLY A 1 119 ? 16.964 -6.812 -18.050 1.00 85.75 119 GLY A O 1
ATOM 909 N N . GLU A 1 120 ? 16.505 -7.894 -19.959 1.00 87.56 120 GLU A N 1
ATOM 910 C CA . GLU A 1 120 ? 17.584 -8.866 -19.865 1.00 87.56 120 GLU A CA 1
ATOM 911 C C . GLU A 1 120 ? 18.217 -9.070 -21.233 1.00 87.56 120 GLU A C 1
ATOM 913 O O . GLU A 1 120 ? 17.527 -9.143 -22.248 1.00 87.56 120 GLU A O 1
ATOM 918 N N . THR A 1 121 ? 19.533 -9.230 -21.245 1.00 86.94 121 THR A N 1
ATOM 919 C CA . THR A 1 121 ? 20.318 -9.510 -22.446 1.00 86.94 121 THR A CA 1
ATOM 920 C C . THR A 1 121 ? 21.147 -10.767 -22.248 1.00 86.94 121 THR A C 1
ATOM 922 O O . THR A 1 121 ? 21.508 -11.107 -21.121 1.00 86.94 121 THR A O 1
ATOM 925 N N . THR A 1 122 ? 21.438 -11.489 -23.328 1.00 83.94 122 THR A N 1
ATOM 926 C CA . THR A 1 122 ? 22.325 -12.660 -23.281 1.00 83.94 122 THR A CA 1
ATOM 927 C C . THR A 1 122 ? 23.495 -12.477 -24.231 1.00 83.94 122 THR A C 1
ATOM 929 O O . THR A 1 122 ? 23.319 -12.451 -25.445 1.00 83.94 122 THR A O 1
ATOM 932 N N . VAL A 1 123 ? 24.707 -12.397 -23.683 1.00 80.25 123 VAL A N 1
ATOM 933 C CA . VAL A 1 123 ? 25.946 -12.216 -24.451 1.00 80.25 123 VAL A CA 1
ATOM 934 C C . VAL A 1 123 ? 26.946 -13.280 -24.017 1.00 80.25 123 VAL A C 1
ATOM 936 O O . VAL A 1 123 ? 27.175 -13.479 -22.826 1.00 80.25 123 VAL A O 1
ATOM 939 N N . GLY A 1 124 ? 27.516 -14.015 -24.976 1.00 81.00 124 GLY A N 1
ATOM 940 C CA . GLY A 1 124 ? 28.504 -15.062 -24.682 1.00 81.00 124 GLY A CA 1
ATOM 941 C C . GLY A 1 124 ? 27.984 -16.175 -23.759 1.00 81.00 124 GLY A C 1
ATOM 942 O O . GLY A 1 124 ? 28.743 -16.708 -22.954 1.00 81.00 124 GLY A O 1
ATOM 943 N N . GLY A 1 125 ? 26.684 -16.491 -23.825 1.00 80.56 125 GLY A N 1
ATOM 944 C CA . GLY A 1 125 ? 26.044 -17.523 -22.997 1.00 80.56 125 GLY A CA 1
ATOM 945 C C . GLY A 1 125 ? 25.742 -17.108 -21.552 1.00 80.56 125 GLY A C 1
ATOM 946 O O . GLY A 1 125 ? 25.311 -17.945 -20.762 1.00 80.56 125 GLY A O 1
ATOM 947 N N . ARG A 1 126 ? 25.948 -15.835 -21.190 1.00 77.44 126 ARG A N 1
ATOM 948 C CA . ARG A 1 126 ? 25.617 -15.284 -19.868 1.00 77.44 126 ARG A CA 1
ATOM 949 C C . ARG A 1 126 ? 24.463 -14.296 -19.972 1.00 77.44 126 ARG A C 1
ATOM 951 O O . ARG A 1 126 ? 24.426 -13.499 -20.906 1.00 77.44 126 ARG A O 1
ATOM 958 N N . VAL A 1 127 ? 23.548 -14.359 -19.007 1.00 81.25 127 VAL A N 1
ATOM 959 C CA . VAL A 1 127 ? 22.415 -13.433 -18.889 1.00 81.25 127 VAL A CA 1
ATOM 960 C C . VAL A 1 127 ? 22.828 -12.252 -18.020 1.00 81.25 127 VAL A C 1
ATOM 962 O O . VAL A 1 127 ? 23.339 -12.445 -16.916 1.00 81.25 127 VAL A O 1
ATOM 965 N N . TYR A 1 128 ? 22.575 -11.046 -18.507 1.00 77.62 128 TYR A N 1
ATOM 966 C CA . TYR A 1 128 ? 22.805 -9.799 -17.792 1.00 77.62 128 TYR A CA 1
ATOM 967 C C . TYR A 1 128 ? 21.479 -9.059 -17.635 1.00 77.62 128 TYR A C 1
ATOM 969 O O . TYR A 1 128 ? 20.673 -9.002 -18.566 1.00 77.62 128 TYR A O 1
ATOM 977 N N . GLY A 1 129 ? 21.255 -8.495 -16.449 1.00 75.50 129 GLY A N 1
ATOM 978 C CA . GLY A 1 129 ? 20.192 -7.518 -16.257 1.00 75.50 129 GLY A CA 1
ATOM 979 C C . GLY A 1 129 ? 20.539 -6.242 -17.013 1.00 75.50 129 GLY A C 1
ATOM 980 O O . GLY A 1 129 ? 21.697 -5.827 -17.037 1.00 75.50 129 GLY A O 1
ATOM 981 N N . MET A 1 130 ? 19.539 -5.646 -17.644 1.00 75.06 130 MET A N 1
ATOM 982 C CA . MET A 1 130 ? 19.648 -4.309 -18.202 1.00 75.06 130 MET A CA 1
ATOM 983 C C . MET A 1 130 ? 19.041 -3.339 -17.209 1.00 75.06 130 MET A C 1
ATOM 985 O O . MET A 1 130 ? 17.983 -3.608 -16.637 1.00 75.06 130 MET A O 1
ATOM 989 N N . TYR A 1 131 ? 19.722 -2.229 -16.994 1.00 70.62 131 TYR A N 1
ATOM 990 C CA . TYR A 1 131 ? 19.288 -1.260 -16.014 1.00 70.62 131 TYR A CA 1
ATOM 991 C C . TYR A 1 131 ? 18.245 -0.314 -16.601 1.00 70.62 131 TYR A C 1
ATOM 993 O O . TYR A 1 131 ? 18.290 0.043 -17.770 1.00 70.62 131 TYR A O 1
ATOM 1001 N N . SER A 1 132 ? 17.297 0.112 -15.788 1.00 67.25 132 SER A N 1
ATOM 1002 C CA . SER A 1 132 ? 16.334 1.145 -16.133 1.00 67.25 132 SER A CA 1
ATOM 1003 C C . SER A 1 132 ? 17.025 2.495 -16.319 1.00 67.25 132 SER A C 1
ATOM 1005 O O . SER A 1 132 ? 17.831 2.890 -15.478 1.00 67.25 132 SER A O 1
ATOM 1007 N N . TRP A 1 133 ? 16.669 3.203 -17.390 1.00 61.91 133 TRP A N 1
ATOM 1008 C CA . TRP A 1 133 ? 16.972 4.625 -17.581 1.00 61.91 133 TRP A CA 1
ATOM 1009 C C . TRP A 1 133 ? 16.056 5.532 -16.748 1.00 61.91 133 TRP A C 1
ATOM 1011 O O . TRP A 1 133 ? 16.376 6.692 -16.499 1.00 61.91 133 TRP A O 1
ATOM 1021 N N . ASP A 1 134 ? 14.937 4.993 -16.262 1.00 56.69 134 ASP A N 1
ATOM 1022 C CA . ASP A 1 134 ? 14.094 5.678 -15.293 1.00 56.69 134 ASP A CA 1
ATOM 1023 C C . ASP A 1 134 ? 14.741 5.629 -13.909 1.00 56.69 134 ASP A C 1
ATOM 1025 O O . ASP A 1 134 ? 14.639 4.623 -13.202 1.00 56.69 134 ASP A O 1
ATOM 1029 N N . LEU A 1 135 ? 15.363 6.743 -13.524 1.00 48.00 135 LEU A N 1
ATOM 1030 C CA . LEU A 1 135 ? 15.503 7.152 -12.133 1.00 48.00 135 LEU A CA 1
ATOM 1031 C C . LEU A 1 135 ? 15.068 8.618 -11.989 1.00 48.00 135 LEU A C 1
ATOM 1033 O O . LEU A 1 135 ? 15.742 9.563 -12.398 1.00 48.00 135 LEU A O 1
ATOM 1037 N N . GLU A 1 136 ? 13.860 8.751 -11.442 1.00 44.88 136 GLU A N 1
ATOM 1038 C CA . GLU A 1 136 ? 13.381 9.809 -10.555 1.00 44.88 136 GLU A CA 1
ATOM 1039 C C . GLU A 1 136 ? 14.089 11.174 -10.690 1.00 44.88 136 GLU A C 1
ATOM 1041 O O . GLU A 1 136 ? 15.104 11.459 -10.061 1.00 44.88 136 GLU A O 1
ATOM 1046 N N . LYS A 1 137 ? 13.478 12.073 -11.471 1.00 40.69 137 LYS A N 1
ATOM 1047 C CA . LYS A 1 137 ? 13.737 13.528 -11.504 1.00 40.69 137 LYS A CA 1
ATOM 1048 C C . LYS A 1 137 ? 15.064 14.037 -12.073 1.00 40.69 137 LYS A C 1
ATOM 1050 O O . LYS A 1 137 ? 15.155 15.248 -12.224 1.00 40.69 137 LYS A O 1
ATOM 1055 N N . ASN A 1 138 ? 16.033 13.196 -12.433 1.00 48.91 138 ASN A N 1
ATOM 1056 C CA . ASN A 1 138 ? 17.327 13.687 -12.932 1.00 48.91 138 ASN A CA 1
ATOM 1057 C C . ASN A 1 138 ? 17.965 12.816 -14.025 1.00 48.91 138 ASN A C 1
ATOM 1059 O O . ASN A 1 138 ? 19.161 12.944 -14.250 1.00 48.91 138 ASN A O 1
ATOM 1063 N N . ALA A 1 139 ? 17.214 11.966 -14.735 1.00 54.41 139 ALA A N 1
ATOM 1064 C CA . ALA A 1 139 ? 17.778 11.132 -15.806 1.00 54.41 139 ALA A CA 1
ATOM 1065 C C . ALA A 1 139 ? 18.574 11.953 -16.843 1.00 54.41 139 ALA A C 1
ATOM 1067 O O . ALA A 1 139 ? 19.672 11.554 -17.219 1.00 54.41 139 ALA A O 1
ATOM 1068 N N . GLU A 1 140 ? 18.093 13.140 -17.234 1.00 61.75 140 GLU A N 1
ATOM 1069 C CA . GLU A 1 140 ? 18.855 14.063 -18.091 1.00 61.75 140 GLU A CA 1
ATOM 1070 C C . GLU A 1 140 ? 20.129 14.587 -17.409 1.00 61.75 140 GLU A C 1
ATOM 1072 O O . GLU A 1 140 ? 21.193 14.583 -18.021 1.00 61.75 140 GLU A O 1
ATOM 1077 N N . GLY A 1 141 ? 20.053 14.990 -16.135 1.00 65.69 141 GLY A N 1
ATOM 1078 C CA . GLY A 1 141 ? 21.217 15.439 -15.361 1.00 65.69 141 GLY A CA 1
ATOM 1079 C C . GLY A 1 141 ? 22.275 14.343 -15.214 1.00 65.69 141 GLY A C 1
ATOM 1080 O O . GLY A 1 141 ? 23.437 14.553 -15.541 1.00 65.69 141 GLY A O 1
ATOM 1081 N N . CYS A 1 142 ? 21.849 13.138 -14.842 1.00 66.38 142 CYS A N 1
ATOM 1082 C CA . CYS A 1 142 ? 22.718 11.985 -14.643 1.00 66.38 142 CYS A CA 1
ATOM 1083 C C . CYS A 1 142 ? 23.367 11.527 -15.956 1.00 66.38 142 CYS A C 1
ATOM 1085 O O . CYS A 1 142 ? 24.563 11.266 -15.999 1.00 66.38 142 CYS A O 1
ATOM 1087 N N . THR A 1 143 ? 22.605 11.503 -17.055 1.00 69.75 143 THR A N 1
ATOM 1088 C CA . THR A 1 143 ? 23.124 11.169 -18.392 1.00 69.75 143 THR A CA 1
ATOM 1089 C C . THR A 1 143 ? 24.160 12.189 -18.860 1.00 69.75 143 THR A C 1
ATOM 1091 O O . THR A 1 143 ? 25.168 11.804 -19.442 1.00 69.75 143 THR A O 1
ATOM 1094 N N . ASN A 1 144 ? 23.940 13.482 -18.602 1.00 74.69 144 ASN A N 1
ATOM 1095 C CA . ASN A 1 1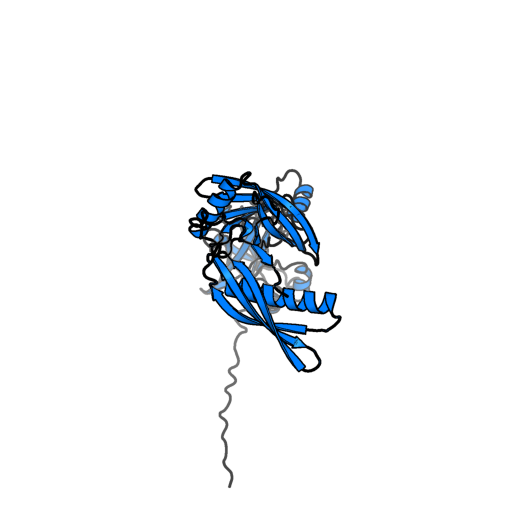44 ? 24.875 14.540 -18.989 1.00 74.69 144 ASN A CA 1
ATOM 1096 C C . ASN A 1 144 ? 26.165 14.529 -18.152 1.00 74.69 144 ASN A C 1
ATOM 1098 O O . ASN A 1 144 ? 27.229 14.857 -18.677 1.00 74.69 144 ASN A O 1
ATOM 1102 N N . GLU A 1 145 ? 26.080 14.150 -16.875 1.00 79.00 145 GLU A N 1
ATOM 1103 C CA . GLU A 1 145 ? 27.214 14.090 -15.942 1.00 79.00 145 GLU A CA 1
ATOM 1104 C C . GLU A 1 145 ? 28.024 12.784 -16.060 1.00 79.00 145 GLU A C 1
ATOM 1106 O O . GLU A 1 145 ? 29.230 12.785 -15.812 1.00 79.00 145 GLU A O 1
ATOM 1111 N N . HIS A 1 146 ? 27.395 11.688 -16.497 1.00 80.19 146 HIS A N 1
ATOM 1112 C CA . HIS A 1 146 ? 27.980 10.344 -16.548 1.00 80.19 146 HIS A CA 1
ATOM 1113 C C . HIS A 1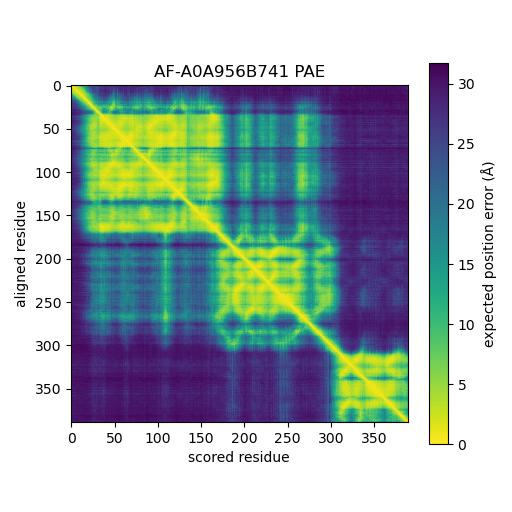 146 ? 27.774 9.687 -17.925 1.00 80.19 146 HIS A C 1
ATOM 1115 O O . HIS A 1 146 ? 26.979 8.763 -18.083 1.00 80.19 146 HIS A O 1
ATOM 1121 N N . ARG A 1 147 ? 28.505 10.171 -18.940 1.00 77.56 147 ARG A N 1
ATOM 1122 C CA . ARG A 1 147 ? 28.313 9.847 -20.375 1.00 77.56 147 ARG A CA 1
ATOM 1123 C C . ARG A 1 147 ? 28.984 8.559 -20.872 1.00 77.56 147 ARG A C 1
ATOM 1125 O O . ARG A 1 147 ? 29.034 8.324 -22.081 1.00 77.56 147 ARG A O 1
ATOM 1132 N N . ASN A 1 148 ? 29.528 7.747 -19.969 1.00 82.38 148 ASN A N 1
ATOM 1133 C CA . ASN A 1 148 ? 30.121 6.447 -20.282 1.00 82.38 148 ASN A CA 1
ATOM 1134 C C . ASN A 1 148 ? 29.382 5.323 -19.544 1.00 82.38 148 ASN A C 1
ATOM 1136 O O . ASN A 1 148 ? 28.701 5.547 -18.541 1.00 82.38 148 ASN A O 1
ATOM 1140 N N . ASN A 1 149 ? 29.524 4.095 -20.038 1.00 73.38 149 ASN A N 1
ATOM 1141 C CA . ASN A 1 149 ? 28.759 2.944 -19.566 1.00 73.38 149 ASN A CA 1
ATOM 1142 C C . ASN A 1 149 ? 29.045 2.617 -18.092 1.00 73.38 149 ASN A C 1
ATOM 1144 O O . ASN A 1 149 ? 28.131 2.258 -17.354 1.00 73.38 149 ASN A O 1
ATOM 1148 N N . ALA A 1 150 ? 30.301 2.728 -17.651 1.00 76.50 150 ALA A N 1
ATOM 1149 C CA . ALA A 1 150 ? 30.696 2.347 -16.296 1.00 76.50 150 ALA A CA 1
ATOM 1150 C C . ALA A 1 150 ? 30.150 3.319 -15.238 1.00 76.50 150 ALA A C 1
ATOM 1152 O O . ALA A 1 150 ? 29.596 2.883 -14.222 1.00 76.50 150 ALA A O 1
ATOM 1153 N N . ASP A 1 151 ? 30.264 4.620 -15.494 1.00 75.94 151 ASP A N 1
ATOM 1154 C CA 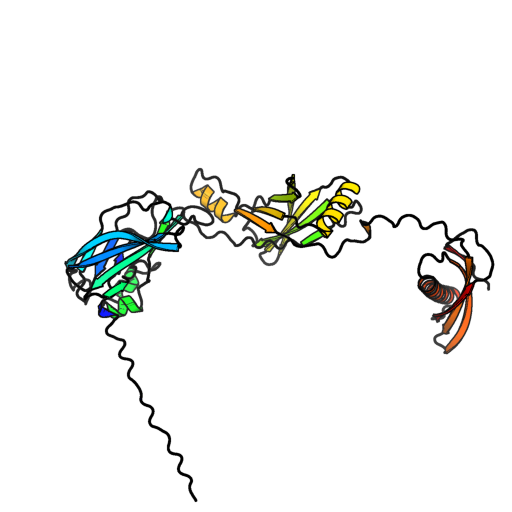. ASP A 1 151 ? 29.773 5.659 -14.591 1.00 75.94 151 ASP A CA 1
ATOM 1155 C C . ASP A 1 151 ? 28.246 5.660 -14.553 1.00 75.94 151 ASP A C 1
ATOM 1157 O O . ASP A 1 151 ? 27.656 5.696 -13.474 1.00 75.94 151 ASP A O 1
ATOM 1161 N N . TRP A 1 152 ? 27.589 5.511 -15.706 1.00 73.38 152 TRP A N 1
ATOM 1162 C CA . TRP A 1 152 ? 26.132 5.444 -15.757 1.00 73.38 152 TRP A CA 1
ATOM 1163 C C . TRP A 1 152 ? 25.579 4.258 -14.963 1.00 73.38 152 TRP A C 1
ATOM 1165 O O . TRP A 1 152 ? 24.660 4.430 -14.164 1.00 73.38 152 TRP A O 1
ATOM 1175 N N . VAL A 1 153 ? 26.165 3.061 -15.105 1.00 71.12 153 VAL A N 1
ATOM 1176 C CA . VAL A 1 153 ? 25.740 1.901 -14.303 1.00 71.12 153 VAL A CA 1
ATOM 1177 C C . VAL A 1 153 ? 25.927 2.169 -12.807 1.00 71.12 153 VAL A C 1
ATOM 1179 O O . VAL A 1 153 ? 25.081 1.789 -11.997 1.00 71.12 153 VAL A O 1
ATOM 1182 N N . THR A 1 154 ? 27.014 2.837 -12.432 1.00 72.56 154 THR A N 1
ATOM 1183 C CA . THR A 1 154 ? 27.353 3.085 -11.026 1.00 72.56 154 THR A CA 1
ATOM 1184 C C . THR A 1 154 ? 26.450 4.137 -10.380 1.00 72.56 154 THR A C 1
ATOM 1186 O O . THR A 1 154 ? 26.055 3.967 -9.227 1.00 72.56 154 THR A O 1
ATOM 1189 N N . TYR A 1 155 ? 26.118 5.208 -11.103 1.00 71.31 155 TYR A N 1
ATOM 1190 C CA . TYR A 1 155 ? 25.495 6.404 -10.525 1.00 71.31 155 TYR A CA 1
ATOM 1191 C C . TYR A 1 155 ? 24.053 6.650 -10.979 1.00 71.31 155 TYR A C 1
ATOM 1193 O O . TYR A 1 155 ? 23.306 7.321 -10.270 1.00 71.31 155 TYR A O 1
ATOM 1201 N N . CYS A 1 156 ? 23.644 6.097 -12.122 1.00 64.38 156 CYS A N 1
ATOM 1202 C CA . CYS A 1 156 ? 22.409 6.482 -12.813 1.00 64.38 156 CYS A CA 1
ATOM 1203 C C . CYS A 1 156 ? 21.432 5.330 -13.058 1.00 64.38 156 CYS A C 1
ATOM 1205 O O . CYS A 1 156 ? 20.415 5.531 -13.719 1.00 64.38 156 CYS A O 1
ATOM 1207 N N . SER A 1 157 ? 21.729 4.125 -12.572 1.00 67.31 157 SER A N 1
ATOM 1208 C CA . SER A 1 157 ? 21.053 2.909 -13.017 1.00 67.31 157 SER A CA 1
ATOM 1209 C C . SER A 1 157 ? 20.223 2.248 -11.911 1.00 67.31 157 SER A C 1
ATOM 1211 O O . SER A 1 157 ? 20.628 2.182 -10.750 1.00 67.31 157 SER A O 1
ATOM 1213 N N . ALA A 1 158 ? 19.045 1.730 -12.269 1.00 67.25 158 ALA A N 1
ATOM 1214 C CA . ALA A 1 158 ? 18.226 0.884 -11.398 1.00 67.25 158 ALA A CA 1
ATOM 1215 C C . ALA A 1 158 ? 18.042 -0.501 -12.023 1.00 67.25 158 ALA A C 1
ATOM 1217 O O . ALA A 1 158 ? 17.967 -0.637 -13.237 1.00 67.25 158 ALA A O 1
ATOM 1218 N N . SER A 1 159 ? 17.941 -1.562 -11.223 1.00 74.25 159 SER A N 1
ATOM 1219 C CA . SER A 1 159 ? 17.794 -2.934 -11.747 1.00 74.25 159 SER A CA 1
ATOM 1220 C C . SER A 1 159 ? 16.426 -3.225 -12.391 1.00 74.25 159 SER A C 1
ATOM 1222 O O . SER A 1 159 ? 16.238 -4.296 -12.972 1.00 74.25 159 SER A O 1
ATOM 1224 N N . GLN A 1 160 ? 15.474 -2.294 -12.273 1.00 81.31 160 GLN A N 1
ATOM 1225 C CA . GLN A 1 160 ? 14.114 -2.359 -12.813 1.00 81.31 160 GLN A CA 1
ATOM 1226 C C . GLN A 1 160 ? 13.515 -0.945 -12.937 1.00 81.31 160 GLN A C 1
ATOM 1228 O O . GLN A 1 160 ? 13.945 -0.033 -12.232 1.00 81.31 160 GLN A O 1
ATOM 1233 N N . SER A 1 161 ? 12.511 -0.789 -13.799 1.00 81.12 161 SER A N 1
ATOM 1234 C CA . SER A 1 161 ? 11.670 0.403 -13.973 1.00 81.12 161 SER A CA 1
ATOM 1235 C C . SER A 1 161 ? 10.315 0.191 -13.288 1.00 81.12 161 SER A C 1
ATOM 1237 O O . SER A 1 161 ? 9.751 -0.907 -13.355 1.00 81.12 161 SER A O 1
ATOM 1239 N N . GLU A 1 162 ? 9.766 1.235 -12.662 1.00 85.31 162 GLU A N 1
ATOM 1240 C CA . GLU A 1 162 ? 8.381 1.243 -12.171 1.00 85.31 162 GLU A CA 1
ATOM 1241 C C . GLU A 1 162 ? 7.488 1.995 -13.166 1.00 85.31 162 GLU A C 1
ATOM 1243 O O . GLU A 1 162 ? 7.714 3.165 -13.465 1.00 85.31 162 GLU A O 1
ATOM 1248 N N . LEU A 1 163 ? 6.459 1.311 -13.668 1.00 87.44 163 LEU A N 1
ATOM 1249 C CA . LEU A 1 163 ? 5.378 1.914 -14.438 1.00 87.44 163 LEU A CA 1
ATOM 1250 C C . LEU A 1 163 ? 4.199 2.153 -13.520 1.00 87.44 163 LEU A C 1
ATOM 1252 O O . LEU A 1 163 ? 3.802 1.251 -12.790 1.00 87.44 163 LEU A O 1
ATOM 1256 N N . THR A 1 164 ? 3.588 3.319 -13.605 1.00 88.00 164 THR A N 1
ATOM 1257 C CA . THR A 1 164 ? 2.428 3.693 -12.799 1.00 88.00 164 THR A CA 1
ATOM 1258 C C . THR A 1 164 ? 1.321 4.195 -13.707 1.00 88.00 164 THR A C 1
ATOM 1260 O O . THR A 1 164 ? 1.594 4.758 -14.761 1.00 88.00 164 THR A O 1
ATOM 1263 N N . THR A 1 165 ? 0.056 3.990 -13.359 1.00 87.75 165 THR A N 1
ATOM 1264 C CA . THR A 1 165 ? -1.012 4.711 -14.059 1.00 87.75 165 THR A CA 1
ATOM 1265 C C . THR A 1 165 ? -0.997 6.193 -13.659 1.00 87.75 165 THR A C 1
ATOM 1267 O O . THR A 1 165 ? -0.522 6.539 -12.582 1.00 87.75 165 THR A O 1
ATOM 1270 N N . THR A 1 166 ? -1.521 7.099 -14.486 1.00 83.81 166 THR A N 1
ATOM 1271 C CA . THR A 1 166 ? -1.548 8.550 -14.192 1.00 83.81 166 THR A CA 1
ATOM 1272 C C . THR A 1 166 ? -2.293 8.890 -12.901 1.00 83.81 166 THR A C 1
ATOM 1274 O O . THR A 1 166 ? -2.038 9.916 -12.279 1.00 83.81 166 THR A O 1
ATOM 1277 N N . ASP A 1 167 ? -3.239 8.041 -12.505 1.00 74.62 167 ASP A N 1
ATOM 1278 C CA . ASP A 1 167 ? -3.981 8.148 -11.256 1.00 74.62 167 ASP A CA 1
ATOM 1279 C C . ASP A 1 167 ? -3.353 7.331 -10.116 1.00 74.62 167 ASP A C 1
ATOM 1281 O O . ASP A 1 167 ? -3.928 7.288 -9.037 1.00 74.62 167 ASP A O 1
ATOM 1285 N N . TYR A 1 168 ? -2.212 6.667 -10.315 1.00 80.44 168 TYR A N 1
ATOM 1286 C CA . TYR A 1 168 ? -1.601 5.818 -9.297 1.00 80.44 168 TYR A CA 1
ATOM 1287 C C . TYR A 1 168 ? -1.286 6.601 -8.027 1.00 80.44 168 TYR A C 1
ATOM 1289 O O . TYR A 1 168 ? -0.636 7.646 -8.040 1.00 80.44 168 TYR A O 1
ATOM 1297 N N . SER A 1 169 ? -1.724 6.054 -6.897 1.00 74.56 169 SER A N 1
ATOM 1298 C CA . SER A 1 169 ? -1.365 6.577 -5.589 1.00 74.56 169 SER A CA 1
ATOM 1299 C C . SER A 1 169 ? -1.206 5.436 -4.595 1.00 74.56 169 SER A C 1
ATOM 1301 O O . SER A 1 169 ? -2.118 4.631 -4.364 1.00 74.56 169 SER A O 1
ATOM 1303 N N . ASN A 1 170 ? -0.017 5.389 -3.996 1.00 70.31 170 ASN A N 1
ATOM 1304 C CA . ASN A 1 170 ? 0.332 4.460 -2.927 1.00 70.31 170 ASN A CA 1
ATOM 1305 C C . ASN A 1 170 ? 0.410 5.147 -1.555 1.00 70.31 170 ASN A C 1
ATOM 1307 O O . ASN A 1 170 ? 0.765 4.509 -0.568 1.00 70.31 170 ASN A O 1
ATOM 1311 N N . ASP A 1 171 ? 0.038 6.429 -1.490 1.00 61.50 171 ASP A N 1
ATOM 1312 C CA . ASP A 1 171 ? 0.149 7.291 -0.305 1.00 61.50 171 ASP A CA 1
ATOM 1313 C C . ASP A 1 171 ? -0.867 6.967 0.793 1.00 61.50 171 ASP A C 1
ATOM 1315 O O . ASP A 1 171 ? -1.020 7.741 1.741 1.00 61.50 171 ASP A O 1
ATOM 1319 N N . ALA A 1 172 ? -1.576 5.840 0.685 1.00 56.59 172 ALA A N 1
ATOM 1320 C CA . ALA A 1 172 ? -2.462 5.415 1.748 1.00 56.59 172 ALA A CA 1
ATOM 1321 C C . ALA A 1 172 ? -1.625 5.172 3.001 1.00 56.59 172 ALA A C 1
ATOM 1323 O O . ALA A 1 172 ? -0.710 4.335 3.015 1.00 56.59 172 ALA A O 1
ATOM 1324 N N . HIS A 1 173 ? -1.954 5.891 4.067 1.00 56.72 173 HIS A N 1
ATOM 1325 C CA . HIS A 1 173 ? -1.277 5.683 5.332 1.00 56.72 173 HIS A CA 1
ATOM 1326 C C . HIS A 1 173 ? -1.520 4.240 5.815 1.00 56.72 173 HIS A C 1
ATOM 1328 O O . HIS A 1 173 ? -2.483 3.574 5.429 1.00 56.72 173 HIS A O 1
ATOM 1334 N N . ALA A 1 174 ? -0.629 3.696 6.645 1.00 53.59 174 ALA A N 1
ATOM 1335 C CA . ALA A 1 174 ? -0.954 2.459 7.347 1.00 53.59 174 ALA A CA 1
ATOM 1336 C C . ALA A 1 174 ? -2.081 2.765 8.346 1.00 53.59 174 ALA A C 1
ATOM 1338 O O . ALA A 1 174 ? -1.952 3.682 9.163 1.00 53.59 174 ALA A O 1
ATOM 1339 N N . PHE A 1 175 ? -3.195 2.032 8.269 1.00 54.75 175 PHE A N 1
ATOM 1340 C CA . PHE A 1 175 ? -4.251 2.130 9.273 1.00 54.75 175 PHE A CA 1
ATOM 1341 C C . PHE A 1 175 ? -3.847 1.283 10.480 1.00 54.75 175 PHE A C 1
ATOM 1343 O O . PHE A 1 175 ? -4.060 0.074 10.517 1.00 54.75 175 PHE A O 1
ATOM 1350 N N . ASP A 1 176 ? -3.164 1.913 11.430 1.00 55.62 176 ASP A N 1
ATOM 1351 C CA . ASP A 1 176 ? -2.708 1.265 12.657 1.00 55.62 176 ASP A CA 1
ATOM 1352 C C . ASP A 1 176 ? -3.804 1.325 13.722 1.00 55.62 176 ASP A C 1
ATOM 1354 O O . ASP A 1 176 ? -3.871 2.268 14.510 1.00 55.62 176 ASP A O 1
ATOM 1358 N N . ILE A 1 177 ? -4.694 0.332 13.719 1.00 58.28 177 ILE A N 1
ATOM 1359 C CA . ILE A 1 177 ? -5.744 0.227 14.727 1.00 58.28 177 ILE A CA 1
ATOM 1360 C C . ILE A 1 177 ? -5.267 -0.620 15.900 1.00 58.28 177 ILE A C 1
ATOM 1362 O O . ILE A 1 177 ? -5.173 -1.843 15.811 1.00 58.28 177 ILE A O 1
ATOM 1366 N N . SER A 1 178 ? -5.082 0.022 17.049 1.00 56.88 178 SER A N 1
ATOM 1367 C CA . SER A 1 178 ? -5.008 -0.680 18.328 1.00 56.88 178 SER A CA 1
ATOM 1368 C C . SER A 1 178 ? -6.414 -0.833 18.904 1.00 56.88 178 SER A C 1
ATOM 1370 O O . SER A 1 178 ? -6.982 0.145 19.395 1.00 56.88 178 SER A O 1
ATOM 1372 N N . PHE A 1 179 ? -6.968 -2.042 18.872 1.00 58.78 179 PHE A N 1
ATOM 1373 C CA . PHE A 1 179 ? -8.234 -2.331 19.534 1.00 58.78 179 PHE A CA 1
ATOM 1374 C C . PHE A 1 179 ? -8.029 -2.603 21.017 1.00 58.78 179 PHE A C 1
ATOM 1376 O O . PHE A 1 179 ? -7.641 -3.698 21.410 1.00 58.78 179 PHE A O 1
ATOM 1383 N N . ASN A 1 180 ? -8.357 -1.613 21.842 1.00 58.62 180 ASN A N 1
ATOM 1384 C CA . ASN A 1 180 ? -8.541 -1.826 23.270 1.00 58.62 180 ASN A CA 1
ATOM 1385 C C . ASN A 1 180 ? -10.039 -1.910 23.524 1.00 58.62 180 ASN A C 1
ATOM 1387 O O . ASN A 1 180 ? -10.746 -0.900 23.451 1.00 58.62 180 ASN A O 1
ATOM 1391 N N . ALA A 1 181 ? -10.526 -3.126 23.755 1.00 56.38 181 ALA A N 1
ATOM 1392 C CA . ALA A 1 181 ? -11.894 -3.323 24.182 1.00 56.38 181 ALA A CA 1
ATOM 1393 C C . ALA A 1 181 ? -11.998 -2.854 25.639 1.00 56.38 181 ALA A C 1
ATOM 1395 O O . ALA A 1 181 ? -11.422 -3.452 26.546 1.00 56.38 181 ALA A O 1
ATOM 1396 N N . ALA A 1 182 ? -12.695 -1.746 25.849 1.00 57.84 182 ALA A N 1
ATOM 1397 C CA . ALA A 1 182 ? -13.069 -1.274 27.166 1.00 57.84 182 ALA A CA 1
ATOM 1398 C C . ALA A 1 182 ? -14.570 -1.511 27.312 1.00 57.84 182 ALA A C 1
ATOM 1400 O O . ALA A 1 182 ? -15.371 -1.074 26.478 1.00 57.84 182 ALA A O 1
ATOM 1401 N N . PHE A 1 183 ? -14.976 -2.203 28.376 1.00 57.97 183 PHE A N 1
ATOM 1402 C CA . PHE A 1 183 ? -16.378 -2.155 28.768 1.00 57.97 183 PHE A CA 1
ATOM 1403 C C . PHE A 1 183 ? -16.726 -0.690 28.985 1.00 57.97 183 PHE A C 1
ATOM 1405 O O . PHE A 1 183 ? -15.986 0.021 29.669 1.00 57.97 183 PHE A O 1
ATOM 1412 N N . SER A 1 184 ? -17.795 -0.232 28.332 1.00 48.31 184 SER A N 1
ATOM 1413 C CA . SER A 1 184 ? -18.280 1.120 28.554 1.00 48.31 184 SER A CA 1
ATOM 1414 C C . SER A 1 184 ? -18.465 1.285 30.064 1.00 48.31 184 SER A C 1
ATOM 1416 O O . SER A 1 184 ? -19.230 0.518 30.647 1.00 48.31 184 SER A O 1
ATOM 1418 N N . PRO A 1 185 ? -17.783 2.241 30.714 1.00 46.31 185 PRO A N 1
ATOM 1419 C CA . PRO A 1 185 ? -18.000 2.541 32.123 1.00 46.31 185 PRO A CA 1
ATOM 1420 C C . PRO A 1 185 ? -19.346 3.241 32.343 1.00 46.31 185 PRO A C 1
ATOM 1422 O O . PRO A 1 185 ? -19.591 3.768 33.426 1.00 46.31 185 PRO A O 1
ATOM 1425 N N . ASP A 1 186 ? -20.228 3.275 31.332 1.00 54.88 186 ASP A N 1
ATOM 1426 C CA . ASP A 1 186 ? -21.613 3.597 31.610 1.00 54.88 186 ASP A CA 1
ATOM 1427 C C . ASP A 1 186 ? -22.153 2.581 32.620 1.00 54.88 186 ASP A C 1
ATOM 1429 O O . ASP A 1 186 ? -21.968 1.371 32.497 1.00 54.88 186 ASP A O 1
ATOM 1433 N N . ALA A 1 187 ? -22.829 3.084 33.649 1.00 56.81 187 ALA A N 1
ATOM 1434 C CA . ALA A 1 187 ? -23.432 2.272 34.703 1.00 56.81 187 ALA A CA 1
ATOM 1435 C C . ALA A 1 187 ? -24.468 1.254 34.172 1.00 56.81 187 ALA A C 1
ATOM 1437 O O . ALA A 1 187 ? -25.058 0.508 34.946 1.00 56.81 187 ALA A O 1
ATOM 1438 N N . THR A 1 188 ? -24.721 1.232 32.859 1.00 66.00 188 THR A N 1
ATOM 1439 C CA . THR A 1 188 ? -25.747 0.409 32.228 1.00 66.00 188 THR A CA 1
ATOM 1440 C C . THR A 1 188 ? -25.229 -0.959 31.786 1.00 66.00 188 THR A C 1
ATOM 1442 O O . THR A 1 188 ? -26.043 -1.861 31.606 1.00 66.00 188 THR A O 1
ATOM 1445 N N . CYS A 1 189 ? -23.911 -1.145 31.600 1.00 70.81 189 CYS A N 1
ATOM 1446 C CA . CYS A 1 189 ? -23.326 -2.388 31.070 1.00 70.81 189 CYS A CA 1
ATOM 1447 C C . CYS A 1 189 ? -24.040 -2.882 29.784 1.00 70.81 189 CYS A C 1
ATOM 1449 O O . CYS A 1 189 ? -24.164 -4.084 29.556 1.00 70.81 189 CYS A O 1
ATOM 1451 N N . THR A 1 190 ? -24.540 -1.976 28.930 1.00 79.62 190 THR A N 1
ATOM 1452 C CA . THR A 1 190 ? -25.312 -2.339 27.716 1.00 79.62 190 THR A CA 1
ATOM 1453 C C . THR A 1 190 ? -24.524 -2.202 26.417 1.00 79.62 190 THR A C 1
ATOM 1455 O O . THR A 1 190 ? -25.056 -2.465 25.332 1.00 79.62 190 THR A O 1
ATOM 1458 N N . SER A 1 191 ? -23.261 -1.783 26.491 1.00 79.50 191 SER A N 1
ATOM 1459 C CA . SER A 1 191 ? -22.437 -1.553 25.310 1.00 79.50 191 SER A CA 1
ATOM 1460 C C . SER A 1 191 ? -20.973 -1.906 25.524 1.00 79.50 191 SER A C 1
ATOM 1462 O O . SER A 1 191 ? -20.433 -1.793 26.626 1.00 79.50 191 SER A O 1
ATOM 1464 N N . VAL A 1 192 ? -20.329 -2.313 24.436 1.00 75.31 192 VAL A N 1
ATOM 1465 C CA . VAL A 1 192 ? -18.887 -2.551 24.377 1.00 75.31 192 VAL A CA 1
ATOM 1466 C C . VAL A 1 192 ? -18.271 -1.440 23.546 1.00 75.31 192 VAL A C 1
ATOM 1468 O O . VAL A 1 192 ? -18.750 -1.151 22.446 1.00 75.31 192 VAL A O 1
ATOM 1471 N N . THR A 1 193 ? -17.230 -0.807 24.079 1.00 78.06 193 THR A N 1
ATOM 1472 C CA . THR A 1 193 ? -16.531 0.277 23.398 1.00 78.06 193 THR A CA 1
ATOM 1473 C C . THR A 1 193 ? -15.157 -0.198 22.967 1.00 78.06 193 THR A C 1
ATOM 1475 O O . THR A 1 193 ? -14.404 -0.806 23.722 1.00 78.06 193 THR A O 1
ATOM 1478 N N . PHE A 1 194 ? -14.822 0.112 21.729 1.00 76.25 194 PHE A N 1
ATOM 1479 C CA . PHE A 1 194 ? -13.564 -0.229 21.106 1.00 76.25 194 PHE A CA 1
ATOM 1480 C C . PHE A 1 194 ? -12.839 1.053 20.762 1.00 76.25 194 PHE A C 1
ATOM 1482 O O . PHE A 1 194 ? -13.300 1.803 19.907 1.00 76.25 194 PHE A O 1
ATOM 1489 N N . SER A 1 195 ? -11.718 1.324 21.410 1.00 77.06 195 SER A N 1
ATOM 1490 C CA . SER A 1 195 ? -10.900 2.468 21.014 1.00 77.06 195 SER A CA 1
ATOM 1491 C C . SER A 1 195 ? -10.124 2.138 19.740 1.00 77.06 195 SER A C 1
ATOM 1493 O O . SER A 1 195 ? -9.670 1.009 19.577 1.00 77.06 195 SER A O 1
ATOM 1495 N N . TYR A 1 196 ? -9.961 3.120 18.858 1.00 78.25 196 TYR A N 1
ATOM 1496 C CA . TYR A 1 196 ? -9.063 3.082 17.706 1.00 78.25 196 TYR A CA 1
ATOM 1497 C C . TYR A 1 196 ? -8.222 4.359 17.672 1.00 78.25 196 TYR A C 1
ATOM 1499 O O . TYR A 1 196 ? -8.568 5.371 18.284 1.00 78.25 196 TYR A O 1
ATOM 1507 N N . ASN A 1 197 ? -7.110 4.329 16.946 1.00 79.06 197 ASN A N 1
ATOM 1508 C CA . ASN A 1 197 ? -6.373 5.537 16.608 1.00 79.06 197 ASN A CA 1
ATOM 1509 C C . ASN A 1 197 ? -5.798 5.425 15.191 1.00 79.06 197 ASN A C 1
ATOM 1511 O O . ASN A 1 197 ? -5.745 4.336 14.637 1.00 79.06 197 ASN A O 1
ATOM 1515 N N . HIS A 1 198 ? -5.427 6.548 14.588 1.00 72.25 198 HIS A N 1
ATOM 1516 C CA . HIS A 1 198 ? -4.765 6.618 13.285 1.00 72.25 198 HIS A CA 1
ATOM 1517 C C . HIS A 1 198 ? -4.037 7.955 13.134 1.00 72.25 198 HIS A C 1
ATOM 1519 O O . HIS A 1 198 ? -4.242 8.851 13.943 1.00 72.25 198 HIS A O 1
ATOM 1525 N N . ALA A 1 199 ? -3.212 8.142 12.101 1.00 71.12 199 ALA A N 1
ATOM 1526 C CA . ALA A 1 199 ? -2.609 9.450 11.822 1.00 71.12 199 ALA A CA 1
ATOM 1527 C C . ALA A 1 199 ? -3.686 10.531 11.555 1.00 71.12 199 ALA A C 1
ATOM 1529 O O . ALA A 1 199 ? -4.696 10.258 10.900 1.00 71.12 199 ALA A O 1
ATOM 1530 N N . THR A 1 200 ? -3.506 11.748 12.077 1.00 68.31 200 THR A N 1
ATOM 1531 C CA . THR A 1 200 ? -4.488 12.843 11.963 1.00 68.31 200 THR A CA 1
ATOM 1532 C C . THR A 1 200 ? -4.741 13.233 10.509 1.00 68.31 200 THR A C 1
ATOM 1534 O O . THR A 1 200 ? -3.810 13.326 9.715 1.00 68.31 200 THR A O 1
ATOM 1537 N N . GLY A 1 201 ? -6.011 13.471 10.160 1.00 63.12 201 GLY A N 1
ATOM 1538 C CA . GLY A 1 201 ? -6.418 13.916 8.820 1.00 63.12 201 GLY A CA 1
ATOM 1539 C C . GLY A 1 201 ? -6.285 12.857 7.722 1.00 63.12 201 GLY A C 1
ATOM 1540 O O . GLY A 1 201 ? -6.564 13.157 6.566 1.00 63.12 201 GLY A O 1
ATOM 1541 N N . ALA A 1 202 ? -5.871 11.633 8.067 1.00 65.19 202 ALA A N 1
ATOM 1542 C CA . ALA A 1 202 ? -5.633 10.571 7.099 1.00 65.19 202 ALA A CA 1
ATOM 1543 C C . ALA A 1 202 ? -6.867 9.707 6.824 1.00 65.19 202 ALA A C 1
ATOM 1545 O O . ALA A 1 202 ? -6.915 9.088 5.775 1.00 65.19 202 ALA A O 1
ATOM 1546 N N . TRP A 1 203 ? -7.875 9.669 7.702 1.00 70.12 203 TRP A N 1
ATOM 1547 C CA . TRP A 1 203 ? -8.991 8.724 7.580 1.00 70.12 203 TRP A CA 1
ATOM 1548 C C . TRP A 1 203 ? -10.340 9.392 7.818 1.00 70.12 203 TRP A C 1
ATOM 1550 O O . TRP A 1 203 ? -10.462 10.303 8.626 1.00 70.12 203 TRP A O 1
ATOM 1560 N N . THR A 1 204 ? -11.352 8.932 7.089 1.00 70.69 204 THR A N 1
ATOM 1561 C CA . THR A 1 204 ? -12.753 9.359 7.164 1.00 70.69 204 THR A CA 1
ATOM 1562 C C . THR A 1 204 ? -13.664 8.138 7.086 1.00 70.69 204 THR A C 1
ATOM 1564 O O . THR A 1 204 ? -13.237 7.065 6.651 1.00 70.69 204 THR A O 1
ATOM 1567 N N . ASP A 1 205 ? -14.925 8.295 7.494 1.00 71.81 205 ASP A N 1
ATOM 1568 C CA . ASP A 1 205 ? -15.949 7.244 7.422 1.00 71.81 205 ASP A CA 1
ATOM 1569 C C . ASP A 1 205 ? -15.512 5.925 8.087 1.00 71.81 205 ASP A C 1
ATOM 1571 O O . ASP A 1 205 ? -15.767 4.840 7.558 1.00 71.81 205 ASP A O 1
ATOM 1575 N N . VAL A 1 206 ? -14.834 6.011 9.239 1.00 75.88 206 VAL A N 1
ATOM 1576 C CA . VAL A 1 206 ? -14.453 4.830 10.021 1.00 75.88 206 VAL A CA 1
ATOM 1577 C C . VAL A 1 206 ? -15.729 4.104 10.443 1.00 75.88 206 VAL A C 1
ATOM 1579 O O . VAL A 1 206 ? -16.598 4.667 11.105 1.00 75.88 206 VAL A O 1
ATOM 1582 N N . ARG A 1 207 ? -15.861 2.847 10.035 1.00 81.62 207 ARG A N 1
ATOM 1583 C CA . ARG A 1 207 ? -16.941 1.942 10.431 1.00 81.62 207 ARG A CA 1
ATOM 1584 C C . ARG A 1 207 ? -16.313 0.648 10.883 1.00 81.62 207 ARG A C 1
ATOM 1586 O O . ARG A 1 207 ? -15.367 0.171 10.264 1.00 81.62 207 ARG A O 1
ATOM 1593 N N . ALA A 1 208 ? -16.868 0.052 11.920 1.00 81.56 208 ALA A N 1
ATOM 1594 C CA . ALA A 1 208 ? -16.414 -1.240 12.385 1.00 81.56 208 ALA A CA 1
ATOM 1595 C C . ALA A 1 208 ? -17.594 -2.210 12.404 1.00 81.56 208 ALA A C 1
ATOM 1597 O O . ALA A 1 208 ? -18.734 -1.829 12.655 1.00 81.56 208 ALA A O 1
ATOM 1598 N N . THR A 1 209 ? -17.321 -3.468 12.099 1.00 80.56 209 THR A N 1
ATOM 1599 C CA . THR A 1 209 ? -18.293 -4.552 12.095 1.00 80.56 209 THR A CA 1
ATOM 1600 C C . THR A 1 209 ? -17.751 -5.666 12.965 1.00 80.56 209 THR A C 1
ATOM 1602 O O . THR A 1 209 ? -16.627 -6.122 12.773 1.00 80.56 209 THR A O 1
ATOM 1605 N N . TYR A 1 210 ? -18.548 -6.093 13.930 1.00 80.75 210 TYR A N 1
ATOM 1606 C CA . TYR A 1 210 ? -18.231 -7.207 14.801 1.00 80.75 210 TYR A CA 1
ATOM 1607 C C . TYR A 1 210 ? -18.876 -8.485 14.264 1.00 80.75 210 TYR A C 1
ATOM 1609 O O . TYR A 1 210 ? -20.071 -8.489 13.959 1.00 80.75 210 TYR A O 1
ATOM 1617 N N . GLN A 1 211 ? -18.095 -9.559 14.148 1.00 78.62 211 GLN A N 1
ATOM 1618 C CA . GLN A 1 211 ? -18.566 -10.865 13.692 1.00 78.62 211 GLN A CA 1
ATOM 1619 C C . GLN A 1 211 ? -18.453 -11.922 14.800 1.00 78.62 211 GLN A C 1
ATOM 1621 O O . GLN A 1 211 ? -17.383 -12.117 15.382 1.00 78.62 211 GLN A O 1
ATOM 1626 N N . GLN A 1 212 ? -19.565 -12.621 15.060 1.00 78.50 212 GLN A N 1
ATOM 1627 C CA . GLN A 1 212 ? -19.711 -13.666 16.079 1.00 78.50 212 GLN A CA 1
ATOM 1628 C C . GLN A 1 212 ? -20.604 -14.799 15.578 1.00 78.50 212 GLN A C 1
ATOM 1630 O O . GLN A 1 212 ? -21.779 -14.570 15.296 1.00 78.50 212 GLN A O 1
ATOM 1635 N N . GLY A 1 213 ? -20.087 -16.031 15.516 1.00 71.38 213 GLY A N 1
ATOM 1636 C CA . GLY A 1 213 ? -20.910 -17.221 15.248 1.00 71.38 213 GLY A CA 1
ATOM 1637 C C . GLY A 1 213 ? -21.777 -17.117 13.984 1.00 71.38 213 GLY A C 1
ATOM 1638 O O . GLY A 1 213 ? -22.939 -17.505 14.008 1.00 71.38 213 GLY A O 1
ATOM 1639 N N . GLY A 1 214 ? -21.253 -16.512 12.911 1.00 75.00 214 GLY A N 1
ATOM 1640 C CA . GLY A 1 214 ? -21.988 -16.271 11.660 1.00 75.00 214 GLY A CA 1
ATOM 1641 C C . GLY A 1 214 ? -22.906 -15.039 11.662 1.00 75.00 214 GLY A C 1
ATOM 1642 O O . GLY A 1 214 ? -23.438 -14.677 10.617 1.00 75.00 214 GLY A O 1
ATOM 1643 N N . THR A 1 215 ? -23.064 -14.353 12.795 1.00 76.25 215 THR A N 1
ATOM 1644 C CA . THR A 1 215 ? -23.785 -13.076 12.883 1.00 76.25 215 THR A CA 1
ATOM 1645 C C . THR A 1 215 ? -22.832 -11.891 12.766 1.00 76.25 215 THR A C 1
ATOM 1647 O O . THR A 1 215 ? -21.702 -11.934 13.249 1.00 76.25 215 THR A O 1
ATOM 1650 N N . SER A 1 216 ? -23.293 -10.824 12.112 1.00 81.62 216 SER A N 1
ATOM 1651 C CA . SER A 1 216 ? -22.531 -9.600 11.859 1.00 81.62 216 SER A CA 1
ATOM 1652 C C . SER A 1 216 ? -23.295 -8.402 12.419 1.00 81.62 216 SER A C 1
ATOM 1654 O O . SER A 1 216 ? -24.493 -8.265 12.168 1.00 81.62 216 SER A O 1
ATOM 1656 N N . ARG A 1 217 ? -22.628 -7.544 13.196 1.00 85.19 217 ARG A N 1
ATOM 1657 C CA . ARG A 1 217 ? -23.221 -6.349 13.813 1.00 85.19 217 ARG A CA 1
ATOM 1658 C C . ARG A 1 217 ? -22.378 -5.117 13.514 1.00 85.19 217 ARG A C 1
ATOM 1660 O O . ARG A 1 217 ? -21.180 -5.106 13.784 1.00 85.19 217 ARG A O 1
ATOM 1667 N N . SER A 1 218 ? -23.008 -4.069 12.989 1.00 84.44 218 SER A N 1
ATOM 1668 C CA . SER A 1 218 ? -22.342 -2.780 12.773 1.00 84.44 218 SER A CA 1
ATOM 1669 C C . SER A 1 218 ? -22.109 -2.066 14.104 1.00 84.44 218 SER A C 1
ATOM 1671 O O . SER A 1 218 ? -22.958 -2.095 14.994 1.00 84.44 218 SER A O 1
ATOM 1673 N N . MET A 1 219 ? -20.974 -1.387 14.212 1.00 84.81 219 MET A N 1
ATOM 1674 C CA . MET A 1 219 ? -20.612 -0.517 15.324 1.00 84.81 219 MET A CA 1
ATOM 1675 C C . MET A 1 219 ? -20.573 0.930 14.846 1.00 84.81 219 MET A C 1
ATOM 1677 O O . MET A 1 219 ? -20.120 1.215 13.735 1.00 84.81 219 MET A O 1
ATOM 1681 N N . SER A 1 220 ? -21.032 1.844 15.696 1.00 84.88 220 SER A N 1
ATOM 1682 C CA . SER A 1 220 ? -20.961 3.280 15.421 1.00 84.88 220 SER A CA 1
ATOM 1683 C C . SER A 1 220 ? -19.625 3.811 15.910 1.00 84.88 220 SER A C 1
ATOM 1685 O O . SER A 1 220 ? -19.345 3.706 17.102 1.00 84.88 220 SER A O 1
ATOM 1687 N N . CYS A 1 221 ? -18.814 4.366 15.011 1.00 86.19 221 CYS A N 1
ATOM 1688 C CA . CYS A 1 221 ? -17.520 4.944 15.353 1.00 86.19 221 CYS A CA 1
ATOM 1689 C C . CYS A 1 221 ? -17.584 6.472 15.377 1.00 86.19 221 CYS A C 1
ATOM 1691 O O . CYS A 1 221 ? -18.196 7.085 14.503 1.00 86.19 221 CYS A O 1
ATOM 1693 N N . SER A 1 222 ? -16.943 7.078 16.370 1.00 87.38 222 SER A N 1
ATOM 1694 C CA . SER A 1 222 ? -16.816 8.525 16.524 1.00 87.38 222 SER A CA 1
ATOM 1695 C C . SER A 1 222 ? -15.395 8.893 16.915 1.00 87.38 222 SER A C 1
ATOM 1697 O O . SER A 1 222 ? -14.795 8.238 17.768 1.00 87.38 222 SER A O 1
ATOM 1699 N N . GLU A 1 223 ? -14.875 9.968 16.336 1.00 85.31 223 GLU A N 1
ATOM 1700 C CA . GLU A 1 223 ? -13.619 10.568 16.780 1.00 85.31 223 GLU A CA 1
ATOM 1701 C C . GLU A 1 223 ? -13.812 11.201 18.163 1.00 85.31 223 GLU A C 1
ATOM 1703 O O . GLU A 1 223 ? -14.804 11.887 18.409 1.00 85.31 223 GLU A O 1
ATOM 1708 N N . THR A 1 224 ? -12.882 10.945 19.080 1.00 80.75 224 THR A N 1
ATOM 1709 C CA . THR A 1 224 ? -12.931 11.451 20.458 1.00 80.75 224 THR A CA 1
ATOM 1710 C C . THR A 1 224 ? -11.904 12.544 20.706 1.00 80.75 224 THR A C 1
ATOM 1712 O O . THR A 1 224 ? -12.185 13.480 21.448 1.00 80.75 224 THR A O 1
ATOM 1715 N N . SER A 1 225 ? -10.712 12.452 20.109 1.00 83.19 225 SER A N 1
ATOM 1716 C CA . SER A 1 225 ? -9.686 13.492 20.230 1.00 83.19 225 SER A CA 1
ATOM 1717 C C . SER A 1 225 ? -8.634 13.408 19.125 1.00 83.19 225 SER A C 1
ATOM 1719 O O . SER A 1 225 ? -8.514 12.404 18.428 1.00 83.19 225 SER A O 1
ATOM 1721 N N . SER A 1 226 ? -7.825 14.456 18.984 1.00 82.31 226 SER A N 1
ATOM 1722 C CA . SER A 1 226 ? -6.632 14.465 18.134 1.00 82.31 226 SER A CA 1
ATOM 1723 C C . SER A 1 226 ? -5.444 15.018 18.918 1.00 82.31 226 SER A C 1
ATOM 1725 O O . SER A 1 226 ? -5.534 16.110 19.474 1.00 82.31 226 SER A O 1
ATOM 1727 N N . SER A 1 227 ? -4.333 14.284 18.975 1.00 81.62 227 SER A N 1
ATOM 1728 C CA . SER A 1 227 ? -3.117 14.680 19.692 1.00 81.62 227 SER A CA 1
ATOM 1729 C C . SER A 1 227 ? -1.871 14.105 19.021 1.00 81.62 227 SER A C 1
ATOM 1731 O O . SER A 1 227 ? -1.879 12.965 18.561 1.00 81.62 227 SER A O 1
ATOM 1733 N N . ARG A 1 228 ? -0.785 14.892 18.965 1.00 79.31 228 ARG A N 1
ATOM 1734 C CA . ARG A 1 228 ? 0.538 14.482 18.439 1.00 79.31 228 ARG A CA 1
ATOM 1735 C C . ARG A 1 228 ? 0.491 13.824 17.049 1.00 79.31 228 ARG A C 1
ATOM 1737 O O . ARG A 1 228 ? 1.175 12.836 16.801 1.00 79.31 228 ARG A O 1
ATOM 1744 N N . GLY A 1 229 ? -0.339 14.350 16.147 1.00 76.50 229 GLY A N 1
ATOM 1745 C CA . GLY A 1 229 ? -0.485 13.807 14.793 1.00 76.50 229 GLY A CA 1
ATOM 1746 C C . GLY A 1 229 ? -1.222 12.467 14.726 1.00 76.50 229 GLY A C 1
ATOM 1747 O O . GLY A 1 229 ? -1.177 11.815 13.684 1.00 76.50 229 GLY A O 1
ATOM 1748 N N . ARG A 1 230 ? -1.907 12.052 15.801 1.00 76.62 230 ARG A N 1
ATOM 1749 C CA . ARG A 1 230 ? -2.853 10.933 15.799 1.00 76.62 230 ARG A CA 1
ATOM 1750 C C . ARG A 1 230 ? -4.262 11.421 16.140 1.00 76.62 230 ARG A C 1
ATOM 1752 O O . ARG A 1 230 ? -4.452 12.250 17.025 1.00 76.62 230 ARG A O 1
ATOM 1759 N N . THR A 1 231 ? -5.254 10.908 15.431 1.00 80.94 231 THR A N 1
ATOM 1760 C CA . THR A 1 231 ? -6.667 10.975 15.801 1.00 80.94 231 THR A CA 1
ATOM 1761 C C . THR A 1 231 ? -7.017 9.704 16.558 1.00 80.94 231 THR A C 1
ATOM 1763 O O . THR A 1 231 ? -6.626 8.609 16.161 1.00 80.94 231 THR A O 1
ATOM 1766 N N . TYR A 1 232 ? -7.748 9.861 17.650 1.00 82.69 232 TYR A N 1
ATOM 1767 C CA . TYR A 1 232 ? -8.284 8.801 18.484 1.00 82.69 232 TYR A CA 1
ATOM 1768 C C . TYR A 1 232 ? -9.797 8.793 18.326 1.00 82.69 232 TYR A C 1
ATOM 1770 O O . TYR A 1 232 ? -10.428 9.846 18.218 1.00 82.69 232 TYR A O 1
ATOM 1778 N N . GLY A 1 233 ? -10.389 7.610 18.337 1.00 84.38 233 GLY A N 1
ATOM 1779 C CA . GLY A 1 233 ? -11.831 7.463 18.311 1.00 84.38 233 GLY A CA 1
ATOM 1780 C C . GLY A 1 233 ? -12.284 6.206 19.020 1.00 84.38 233 GLY A C 1
ATOM 1781 O O . GLY A 1 233 ? -11.483 5.412 19.513 1.00 84.38 233 GLY A O 1
ATOM 1782 N N . THR A 1 234 ? -13.593 6.049 19.099 1.00 85.56 234 THR A N 1
ATOM 1783 C CA . THR A 1 234 ? -14.245 4.911 19.729 1.00 85.56 234 THR A CA 1
ATOM 1784 C C . THR A 1 234 ? -15.327 4.368 18.814 1.00 85.56 234 THR A C 1
ATOM 1786 O O . THR A 1 234 ? -16.091 5.128 18.232 1.00 85.56 234 THR A O 1
ATOM 1789 N N . CYS A 1 235 ? -15.402 3.049 18.680 1.00 84.38 235 CYS A N 1
ATOM 1790 C CA . CYS A 1 235 ? -16.495 2.328 18.047 1.00 84.38 235 CYS A CA 1
ATOM 1791 C C . CYS A 1 235 ? -17.335 1.661 19.132 1.00 84.38 235 CYS A C 1
ATOM 1793 O O . CYS A 1 235 ? -16.808 0.918 19.957 1.00 84.38 235 CYS A O 1
ATOM 1795 N N . ARG A 1 236 ? -18.640 1.918 19.150 1.00 85.62 236 ARG A N 1
ATOM 1796 C CA . ARG A 1 236 ? -19.561 1.387 20.157 1.00 85.62 236 ARG A CA 1
ATOM 1797 C C . ARG A 1 236 ? -20.444 0.303 19.550 1.00 85.62 236 ARG A C 1
ATOM 1799 O O . ARG A 1 236 ? -21.136 0.536 18.557 1.00 85.62 236 ARG A O 1
ATOM 1806 N N . LEU A 1 237 ? -20.440 -0.870 20.179 1.00 85.75 237 LEU A N 1
ATOM 1807 C CA . LEU A 1 237 ? -21.386 -1.953 19.935 1.00 85.75 237 LEU A CA 1
ATOM 1808 C C . LEU A 1 237 ? -22.470 -1.910 21.013 1.00 85.75 237 LEU A C 1
ATOM 1810 O O . LEU A 1 237 ? -22.215 -2.248 22.168 1.00 85.75 237 LEU A O 1
ATOM 1814 N N . ASN A 1 238 ? -23.685 -1.510 20.644 1.00 86.19 238 ASN A N 1
ATOM 1815 C CA . ASN A 1 238 ? -24.825 -1.552 21.557 1.00 86.19 238 ASN A CA 1
ATOM 1816 C C . ASN A 1 238 ? -25.418 -2.967 21.580 1.00 86.19 238 ASN A C 1
ATOM 1818 O O . ASN A 1 238 ? -25.862 -3.482 20.555 1.00 86.19 238 ASN A O 1
ATOM 1822 N N . LEU A 1 239 ? -25.427 -3.588 22.759 1.00 82.50 239 LEU A N 1
ATOM 1823 C CA . LEU A 1 239 ? -26.017 -4.908 23.002 1.00 82.50 239 LEU A CA 1
ATOM 1824 C C . LEU A 1 239 ? -27.453 -4.801 23.536 1.00 82.50 239 LEU A C 1
ATOM 1826 O O . LEU A 1 239 ? -28.201 -5.775 23.498 1.00 82.50 239 LEU A O 1
ATOM 1830 N N . GLY A 1 240 ? -27.843 -3.614 24.011 1.00 81.50 240 GLY A N 1
ATOM 1831 C CA . GLY A 1 240 ? -29.215 -3.243 24.367 1.00 81.50 240 GLY A CA 1
ATOM 1832 C C . GLY A 1 240 ? -29.706 -3.775 25.715 1.00 81.50 240 GLY A C 1
ATOM 1833 O O . GLY A 1 240 ? -30.575 -3.159 26.318 1.00 81.50 240 GLY A O 1
ATOM 1834 N N . THR A 1 241 ? -29.150 -4.879 26.219 1.00 81.00 241 THR A N 1
ATOM 1835 C CA . THR A 1 241 ? -29.559 -5.491 27.494 1.00 81.00 241 THR A CA 1
ATOM 1836 C C . THR A 1 241 ? -28.364 -6.046 28.271 1.00 81.00 241 THR A C 1
ATOM 1838 O O . THR A 1 241 ? -27.359 -6.449 27.679 1.00 81.00 241 THR A O 1
ATOM 1841 N N . LEU A 1 242 ? -28.492 -6.119 29.602 1.00 76.81 242 LEU A N 1
ATOM 1842 C CA . LEU A 1 242 ? -27.496 -6.747 30.480 1.00 76.81 242 LEU A CA 1
ATOM 1843 C C . LEU A 1 242 ? -27.324 -8.245 30.165 1.00 76.81 242 LEU A C 1
ATOM 1845 O O . LEU A 1 242 ? -26.215 -8.771 30.218 1.00 76.81 242 LEU A O 1
ATOM 1849 N N . SER A 1 243 ? -28.409 -8.938 29.803 1.00 77.19 243 SER A N 1
ATOM 1850 C CA . SER A 1 243 ? -28.359 -10.348 29.401 1.00 77.19 243 SER A CA 1
ATOM 1851 C C . SER A 1 243 ? -27.557 -10.539 28.114 1.00 77.19 243 SER A C 1
ATOM 1853 O O . SER A 1 243 ? -26.709 -11.425 28.062 1.00 77.19 243 SER A O 1
ATOM 1855 N N . ALA A 1 244 ? -27.740 -9.671 27.113 1.00 77.69 244 ALA A N 1
ATOM 1856 C CA . ALA A 1 244 ? -26.933 -9.703 25.895 1.00 77.69 244 ALA A CA 1
ATOM 1857 C C . ALA A 1 244 ? -25.450 -9.411 26.170 1.00 77.69 244 ALA A C 1
ATOM 1859 O O . ALA A 1 244 ? -24.591 -10.046 25.560 1.00 77.69 244 ALA A O 1
ATOM 1860 N N . MET A 1 245 ? -25.141 -8.502 27.103 1.00 79.12 245 MET A N 1
ATOM 1861 C CA . MET A 1 245 ? -23.767 -8.266 27.565 1.00 79.12 245 MET A CA 1
ATOM 1862 C C . MET A 1 245 ? -23.168 -9.503 28.235 1.00 79.12 245 MET A C 1
ATOM 1864 O O . MET A 1 245 ? -22.042 -9.887 27.928 1.00 79.12 245 MET A O 1
ATOM 1868 N N . ARG A 1 246 ? -23.928 -10.178 29.099 1.00 75.56 246 ARG A N 1
ATOM 1869 C CA . ARG A 1 246 ? -23.479 -11.409 29.754 1.00 75.56 246 ARG A CA 1
ATOM 1870 C C . ARG A 1 246 ? -23.171 -12.511 28.742 1.00 75.56 246 ARG A C 1
ATOM 1872 O O . ARG A 1 246 ? -22.065 -13.039 28.751 1.00 75.56 246 ARG A O 1
ATOM 1879 N N . SER A 1 247 ? -24.097 -12.793 27.826 1.00 79.50 247 SER A N 1
ATOM 1880 C CA . SER A 1 247 ? -23.882 -13.797 26.777 1.00 79.50 247 SER A CA 1
ATOM 1881 C C . SER A 1 247 ? -22.704 -13.441 25.865 1.00 79.50 247 SER A C 1
ATOM 1883 O O . SER A 1 247 ? -21.984 -14.327 25.410 1.00 79.50 247 SER A O 1
ATOM 1885 N N . PHE A 1 248 ? -22.479 -12.149 25.611 1.00 78.56 248 PHE A N 1
ATOM 1886 C CA . PHE A 1 248 ? -21.311 -11.672 24.873 1.00 78.56 248 PHE A CA 1
ATOM 1887 C C . PHE A 1 248 ? -20.002 -11.982 25.621 1.00 78.56 248 PHE A C 1
ATOM 1889 O O . PHE A 1 248 ? -19.077 -12.532 25.025 1.00 78.56 248 PHE A O 1
ATOM 1896 N N . ILE A 1 249 ? -19.939 -11.694 26.926 1.00 75.38 249 ILE A N 1
ATOM 1897 C CA . ILE A 1 249 ? -18.774 -11.972 27.781 1.00 75.38 249 ILE A CA 1
ATOM 1898 C C . ILE A 1 249 ? -18.493 -13.477 27.868 1.00 75.38 249 ILE A C 1
ATOM 1900 O O . ILE A 1 249 ? -17.370 -13.904 27.604 1.00 75.38 249 ILE A O 1
ATOM 1904 N N . GLU A 1 250 ? -19.501 -14.281 28.209 1.00 76.88 250 GLU A N 1
ATOM 1905 C CA . GLU A 1 250 ? -19.381 -15.740 28.358 1.00 76.88 250 GLU A CA 1
ATOM 1906 C C . GLU A 1 250 ? -18.884 -16.398 27.064 1.00 76.88 250 GLU A C 1
ATOM 1908 O O . GLU A 1 250 ? -17.994 -17.252 27.083 1.00 76.88 250 GLU A O 1
ATOM 1913 N N . TRP A 1 251 ? -19.391 -15.949 25.912 1.00 78.00 251 TRP A N 1
ATOM 1914 C CA . TRP A 1 251 ? -18.927 -16.442 24.619 1.00 78.00 251 TRP A CA 1
ATOM 1915 C C . TRP A 1 251 ? -17.442 -16.136 24.391 1.00 78.00 251 TRP A C 1
ATOM 1917 O O . TRP A 1 251 ? -16.688 -17.010 23.960 1.00 78.00 251 TRP A O 1
ATOM 1927 N N . HIS A 1 252 ? -16.999 -14.924 24.723 1.00 74.31 252 HIS A N 1
ATOM 1928 C CA . HIS A 1 252 ? -15.622 -14.471 24.528 1.00 74.31 252 HIS A CA 1
ATOM 1929 C C . HIS A 1 252 ? -14.591 -15.056 25.501 1.00 74.31 252 HIS A C 1
ATOM 1931 O O . HIS A 1 252 ? -13.389 -14.994 25.224 1.00 74.31 252 HIS A O 1
ATOM 1937 N N . GLN A 1 253 ? -15.029 -15.640 26.617 1.00 73.50 253 GLN A N 1
ATOM 1938 C CA . GLN A 1 253 ? -14.144 -16.399 27.507 1.00 73.50 253 GLN A CA 1
ATOM 1939 C C . GLN A 1 253 ? -13.614 -17.669 26.827 1.00 73.50 253 GLN A C 1
ATOM 1941 O O . GLN A 1 253 ? -12.489 -18.099 27.082 1.00 73.50 253 GLN A O 1
ATOM 1946 N N . THR A 1 254 ? -14.406 -18.261 25.931 1.00 74.12 254 THR A N 1
ATOM 1947 C CA . THR A 1 254 ? -14.092 -19.545 25.288 1.00 74.12 254 THR A CA 1
ATOM 1948 C C . THR A 1 254 ? -13.807 -19.421 23.790 1.00 74.12 254 THR A C 1
ATOM 1950 O O . THR A 1 254 ? -13.058 -20.237 23.250 1.00 74.12 254 THR A O 1
ATOM 1953 N N . ASN A 1 255 ? -14.308 -18.370 23.132 1.00 73.06 255 ASN A N 1
ATOM 1954 C CA . ASN A 1 255 ? -14.223 -18.170 21.684 1.00 73.06 255 ASN A CA 1
ATOM 1955 C C . ASN A 1 255 ? -13.494 -16.874 21.295 1.00 73.06 255 ASN A C 1
ATOM 1957 O O . ASN A 1 255 ? -13.432 -15.899 22.046 1.00 73.06 255 ASN A O 1
ATOM 1961 N N . GLN A 1 256 ? -12.968 -16.857 20.071 1.00 69.69 256 GLN A N 1
ATOM 1962 C CA . GLN A 1 256 ? -12.414 -15.665 19.432 1.00 69.69 256 GLN A CA 1
ATOM 1963 C C . GLN A 1 256 ? -13.473 -15.031 18.535 1.00 69.69 256 GLN A C 1
ATOM 1965 O O . GLN A 1 256 ? -14.140 -15.737 17.785 1.00 69.69 256 GLN A O 1
ATOM 1970 N N . GLY A 1 257 ? -13.605 -13.708 18.595 1.00 67.00 257 GLY A N 1
ATOM 1971 C CA . GLY A 1 257 ? -14.380 -12.950 17.610 1.00 67.00 257 GLY A CA 1
ATOM 1972 C C . GLY A 1 257 ? -13.464 -12.233 16.624 1.00 67.00 257 GLY A C 1
ATOM 1973 O O . GLY A 1 257 ? -12.238 -12.258 16.749 1.00 67.00 257 GLY A O 1
ATOM 1974 N N . THR A 1 258 ? -14.070 -11.566 15.652 1.00 67.94 258 THR A N 1
ATOM 1975 C CA . THR A 1 258 ? -13.337 -10.750 14.683 1.00 67.94 258 THR A CA 1
ATOM 1976 C C . THR A 1 258 ? -13.997 -9.388 14.587 1.00 67.94 258 THR A C 1
ATOM 1978 O O . THR A 1 258 ? -15.226 -9.293 14.507 1.00 67.94 258 THR A O 1
ATOM 1981 N N . VAL A 1 259 ? -13.186 -8.333 14.579 1.00 64.94 259 VAL A N 1
ATOM 1982 C CA . VAL A 1 259 ? -13.641 -6.998 14.196 1.00 64.94 259 VAL A CA 1
ATOM 1983 C C . VAL A 1 259 ? -13.033 -6.630 12.864 1.00 64.94 259 VAL A C 1
ATOM 1985 O O . VAL A 1 259 ? -11.822 -6.502 12.719 1.00 64.94 259 VAL A O 1
ATOM 1988 N N . ALA A 1 260 ? -13.912 -6.448 11.889 1.00 68.31 260 ALA A N 1
ATOM 1989 C CA . ALA A 1 260 ? -13.569 -5.877 10.605 1.00 68.31 260 ALA A CA 1
ATOM 1990 C C . ALA A 1 260 ? -13.741 -4.363 10.693 1.00 68.31 260 ALA A C 1
ATOM 1992 O O . ALA A 1 260 ? -14.832 -3.882 11.004 1.00 68.31 260 ALA A O 1
ATOM 1993 N N . VAL A 1 261 ? -12.694 -3.599 10.402 1.00 65.00 261 VAL A N 1
ATOM 1994 C CA . VAL A 1 261 ? -12.788 -2.143 10.279 1.00 65.00 261 VAL A CA 1
ATOM 1995 C C . VAL A 1 261 ? -12.654 -1.754 8.836 1.00 65.00 261 VAL A C 1
ATOM 1997 O O . VAL A 1 261 ? -11.757 -2.199 8.127 1.00 65.00 261 VAL A O 1
ATOM 2000 N N . SER A 1 262 ? -13.551 -0.884 8.415 1.00 66.56 262 SER A N 1
ATOM 2001 C CA . SER A 1 262 ? -13.471 -0.211 7.142 1.00 66.56 262 SER A CA 1
ATOM 2002 C C . SER A 1 262 ? -13.256 1.272 7.397 1.00 66.56 262 SER A C 1
ATOM 2004 O O . SER A 1 262 ? -14.065 1.898 8.081 1.00 66.56 262 SER A O 1
ATOM 2006 N N . ALA A 1 263 ? -12.194 1.837 6.845 1.00 66.94 263 ALA A N 1
ATOM 2007 C CA . ALA A 1 263 ? -11.959 3.275 6.854 1.00 66.94 263 ALA A CA 1
ATOM 2008 C C . ALA A 1 263 ? -11.615 3.738 5.438 1.00 66.94 263 ALA A C 1
ATOM 2010 O O . ALA A 1 263 ? -11.165 2.952 4.601 1.00 66.94 263 ALA A O 1
ATOM 2011 N N . ARG A 1 264 ? -11.868 5.013 5.146 1.00 66.56 264 ARG A N 1
ATOM 2012 C CA . ARG A 1 264 ? -11.519 5.628 3.864 1.00 66.56 264 ARG A CA 1
ATOM 2013 C C . ARG A 1 264 ? -10.397 6.615 4.082 1.00 66.56 264 ARG A C 1
ATOM 2015 O O . ARG A 1 264 ? -10.581 7.582 4.818 1.00 66.56 264 ARG A O 1
ATOM 2022 N N . ASP A 1 265 ? -9.268 6.399 3.426 1.00 67.38 265 ASP A N 1
ATOM 2023 C CA . ASP A 1 265 ? -8.174 7.355 3.498 1.00 67.38 265 ASP A CA 1
ATOM 2024 C C . ASP A 1 265 ? -8.600 8.678 2.825 1.00 67.38 265 ASP A C 1
ATOM 2026 O O . ASP A 1 265 ? -9.109 8.710 1.697 1.00 67.38 265 ASP A O 1
ATOM 2030 N N . ALA A 1 266 ? -8.465 9.780 3.559 1.00 65.75 266 ALA A N 1
ATOM 2031 C CA . ALA A 1 266 ? -8.904 11.107 3.153 1.00 65.75 266 ALA A CA 1
ATOM 2032 C C . ALA A 1 266 ? -8.057 11.676 2.004 1.00 65.75 266 ALA A C 1
ATOM 2034 O O . ALA A 1 266 ? -8.592 12.406 1.162 1.00 65.75 266 ALA A O 1
ATOM 2035 N N . ARG A 1 267 ? -6.765 11.324 1.927 1.00 62.91 267 ARG A N 1
ATOM 2036 C CA . ARG A 1 267 ? -5.893 11.667 0.797 1.00 62.91 267 ARG A CA 1
ATOM 2037 C C . ARG A 1 267 ? -6.278 10.853 -0.423 1.00 62.91 267 ARG A C 1
ATOM 2039 O O . ARG A 1 267 ? -6.528 11.463 -1.458 1.00 62.91 267 ARG A O 1
ATOM 2046 N N . CYS A 1 268 ? -6.474 9.537 -0.281 1.00 63.81 268 CYS A N 1
ATOM 2047 C CA . CYS A 1 268 ? -6.998 8.713 -1.376 1.00 63.81 268 CYS A CA 1
ATOM 2048 C C . CYS A 1 268 ? -8.321 9.296 -1.906 1.00 63.81 268 CYS A C 1
ATOM 2050 O O . CYS A 1 268 ? -8.506 9.454 -3.110 1.00 63.81 268 CYS A O 1
ATOM 2052 N N . ARG A 1 269 ? -9.228 9.706 -1.008 1.00 63.84 269 ARG A N 1
ATOM 2053 C CA . ARG A 1 269 ? -10.502 10.351 -1.361 1.00 63.84 269 ARG A CA 1
ATOM 2054 C C . ARG A 1 269 ? -10.334 11.696 -2.064 1.00 63.84 269 ARG A C 1
ATOM 2056 O O . ARG A 1 269 ? -11.116 11.995 -2.964 1.00 63.84 269 ARG A O 1
ATOM 2063 N N . THR A 1 270 ? -9.373 12.513 -1.654 1.00 62.47 270 THR A N 1
ATOM 2064 C CA . THR A 1 270 ? -9.145 13.841 -2.243 1.00 62.47 270 THR A CA 1
ATOM 2065 C C . THR A 1 270 ? -8.518 13.720 -3.630 1.00 62.47 270 THR A C 1
ATOM 2067 O O . THR A 1 270 ? -9.040 14.315 -4.573 1.00 62.47 270 THR A O 1
ATOM 2070 N N . SER A 1 271 ? -7.496 12.872 -3.784 1.00 54.91 271 SER A N 1
ATOM 2071 C CA . SER A 1 271 ? -6.875 12.558 -5.078 1.00 54.91 271 SER A CA 1
ATOM 2072 C C . SER A 1 271 ? -7.888 11.964 -6.062 1.00 54.91 271 SER A C 1
ATOM 2074 O O . SER A 1 271 ? -7.985 12.404 -7.206 1.00 54.91 271 SER A O 1
ATOM 2076 N N . LEU A 1 272 ? -8.747 11.052 -5.596 1.00 51.88 272 LEU A N 1
ATOM 2077 C CA . LEU A 1 272 ? -9.796 10.455 -6.425 1.00 51.88 272 LEU A CA 1
ATOM 2078 C C . LEU A 1 272 ? -10.913 11.437 -6.807 1.00 51.88 272 LEU A C 1
ATOM 2080 O O . LEU A 1 272 ? -11.396 11.400 -7.940 1.00 51.88 272 LEU A O 1
ATOM 2084 N N . ARG A 1 273 ? -11.305 12.362 -5.917 1.00 56.41 273 ARG A N 1
ATOM 2085 C CA . ARG A 1 273 ? -12.265 13.436 -6.247 1.00 56.41 273 ARG A CA 1
ATOM 2086 C C . ARG A 1 273 ? -11.730 14.384 -7.317 1.00 56.41 273 ARG A C 1
ATOM 2088 O O . ARG A 1 273 ? -12.513 14.834 -8.150 1.00 56.41 273 ARG A O 1
ATOM 2095 N N . ALA A 1 274 ? -10.425 14.652 -7.323 1.00 50.25 274 ALA A N 1
ATOM 2096 C CA . ALA A 1 274 ? -9.790 15.433 -8.380 1.00 50.25 274 ALA A CA 1
ATOM 2097 C C . ALA A 1 274 ? -9.800 14.697 -9.738 1.00 50.25 274 ALA A C 1
ATOM 2099 O O . ALA A 1 274 ? -9.929 15.342 -10.775 1.00 50.25 274 ALA A O 1
ATOM 2100 N N . SER A 1 275 ? -9.764 13.357 -9.737 1.00 47.34 275 SER A N 1
ATOM 2101 C CA . SER A 1 275 ? -9.698 12.522 -10.954 1.00 47.34 275 SER A CA 1
ATOM 2102 C C . SER A 1 275 ? -11.036 12.243 -11.680 1.00 47.34 275 SER A C 1
ATOM 2104 O O . SER A 1 275 ? -11.027 11.623 -12.736 1.00 47.34 275 SER A O 1
ATOM 2106 N N . ARG A 1 276 ? -12.172 12.763 -11.179 1.00 40.34 276 ARG A N 1
ATOM 2107 C CA . ARG A 1 276 ? -13.570 12.538 -11.644 1.00 40.34 276 ARG A CA 1
ATOM 2108 C C . ARG A 1 276 ? -14.078 11.080 -11.551 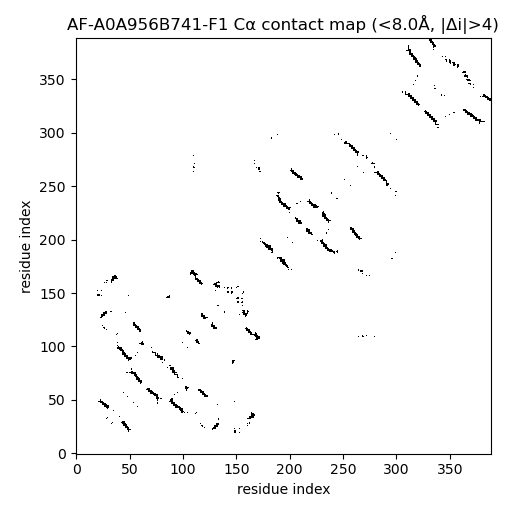1.00 40.34 276 ARG A C 1
ATOM 2110 O O . ARG A 1 276 ? -13.487 10.149 -12.067 1.00 40.34 276 ARG A O 1
ATOM 2117 N N . ASN A 1 277 ? -15.272 10.920 -10.966 1.00 42.00 277 ASN A N 1
ATOM 2118 C CA . ASN A 1 277 ? -16.139 9.721 -10.980 1.00 42.00 277 ASN A CA 1
ATOM 2119 C C . ASN A 1 277 ? -15.614 8.397 -10.384 1.00 42.00 277 ASN A C 1
ATOM 2121 O O . ASN A 1 277 ? -16.218 7.352 -10.622 1.00 42.00 277 ASN A O 1
ATOM 2125 N N . TYR A 1 278 ? -14.590 8.412 -9.532 1.00 36.94 278 TYR A N 1
ATOM 2126 C CA . TYR A 1 278 ? -14.176 7.206 -8.806 1.00 36.94 278 TYR A CA 1
ATOM 2127 C C . TYR A 1 278 ? -14.811 7.107 -7.414 1.00 36.94 278 TYR A C 1
ATOM 2129 O O . TYR A 1 278 ? -14.825 8.061 -6.630 1.00 36.94 278 TYR A O 1
ATOM 2137 N N . THR A 1 279 ? -15.328 5.919 -7.086 1.00 43.41 279 THR A N 1
ATOM 2138 C CA . THR A 1 279 ? -15.805 5.591 -5.737 1.00 43.41 279 THR A CA 1
ATOM 2139 C C . THR A 1 279 ? -14.641 5.008 -4.946 1.00 43.41 279 THR A C 1
ATOM 2141 O O . THR A 1 279 ? -14.146 3.939 -5.285 1.00 43.41 279 THR A O 1
ATOM 2144 N N . VAL A 1 280 ? -14.207 5.689 -3.883 1.00 41.59 280 VAL A N 1
ATOM 2145 C CA . VAL A 1 280 ? -13.157 5.172 -2.989 1.00 41.59 280 VAL A CA 1
ATOM 2146 C C . VAL A 1 280 ? -13.686 3.913 -2.306 1.00 41.59 280 VAL A C 1
ATOM 2148 O O . VAL A 1 280 ? -14.625 3.995 -1.503 1.00 41.59 280 VAL A O 1
ATOM 2151 N N . ALA A 1 281 ? -13.106 2.756 -2.628 1.00 44.44 281 ALA A N 1
ATOM 2152 C CA . ALA A 1 281 ? -13.342 1.543 -1.863 1.00 44.44 281 ALA A CA 1
ATOM 2153 C C . ALA A 1 281 ? -12.852 1.783 -0.431 1.00 44.44 281 ALA A C 1
ATOM 2155 O O . ALA A 1 281 ? -11.777 2.336 -0.212 1.00 44.44 281 ALA A O 1
ATOM 2156 N N . SER A 1 282 ? -13.656 1.419 0.563 1.00 48.97 282 SER A N 1
ATOM 2157 C CA . SER A 1 282 ? -13.168 1.432 1.937 1.00 48.97 282 SER A CA 1
ATOM 2158 C C . SER A 1 282 ? -12.110 0.348 2.082 1.00 48.97 282 SER A C 1
ATOM 2160 O O . SER A 1 282 ? -12.406 -0.819 1.810 1.00 48.97 282 SER A O 1
ATOM 2162 N N . SER A 1 283 ? -10.919 0.713 2.542 1.00 48.78 283 SER A N 1
ATOM 2163 C CA . SER A 1 283 ? -9.909 -0.267 2.919 1.00 48.78 283 SER A CA 1
ATOM 2164 C C . SER A 1 283 ? -10.475 -1.104 4.061 1.00 48.78 283 SER A C 1
ATOM 2166 O O . SER A 1 283 ? -10.860 -0.558 5.098 1.00 48.78 283 SER A O 1
ATOM 2168 N N . ARG A 1 284 ? -10.606 -2.414 3.833 1.00 47.31 284 ARG A N 1
ATOM 2169 C CA . ARG A 1 284 ? -11.086 -3.371 4.829 1.00 47.31 284 ARG A CA 1
ATOM 2170 C C . ARG A 1 284 ? -9.886 -3.992 5.527 1.00 47.31 284 ARG A C 1
ATOM 2172 O O . ARG A 1 284 ? -9.033 -4.589 4.879 1.00 47.31 284 ARG A O 1
ATOM 2179 N N . TYR A 1 285 ? -9.868 -3.874 6.843 1.00 51.72 285 TYR A N 1
ATOM 2180 C CA . TYR A 1 285 ? -8.870 -4.468 7.712 1.00 51.72 285 TYR A CA 1
ATOM 2181 C C . TYR A 1 285 ? -9.587 -5.410 8.675 1.00 51.72 285 TYR A C 1
ATOM 2183 O O . TYR A 1 285 ? -10.417 -4.973 9.473 1.00 51.72 285 TYR A O 1
ATOM 2191 N N . ASP A 1 286 ? -9.307 -6.706 8.572 1.00 45.25 286 ASP A N 1
ATOM 2192 C CA . ASP A 1 286 ? -9.862 -7.709 9.477 1.00 45.25 286 ASP A CA 1
ATOM 2193 C C . ASP A 1 286 ? -8.880 -7.929 10.638 1.00 45.25 286 ASP A C 1
ATOM 2195 O O . ASP A 1 286 ? -7.741 -8.347 10.431 1.00 45.25 286 ASP A O 1
ATOM 2199 N N . TYR A 1 287 ? -9.320 -7.646 11.865 1.00 49.81 287 TYR A N 1
ATOM 2200 C CA . TYR A 1 287 ? -8.545 -7.881 13.081 1.00 49.81 287 TYR A CA 1
ATOM 2201 C C . TYR A 1 287 ? -9.152 -9.049 13.856 1.00 49.81 287 TYR A C 1
ATOM 2203 O O . TYR A 1 287 ? -10.280 -8.981 14.355 1.00 49.81 287 TYR A O 1
ATOM 2211 N N . GLY A 1 288 ? -8.389 -10.138 13.953 1.00 41.72 288 GLY A N 1
ATOM 2212 C CA . GLY A 1 288 ? -8.674 -11.229 14.878 1.00 41.72 288 GLY A CA 1
ATOM 2213 C C . GLY A 1 288 ? -8.187 -10.860 16.274 1.00 41.72 288 GLY A C 1
ATOM 2214 O O . GLY A 1 288 ? -7.063 -10.387 16.430 1.00 41.72 288 GLY A O 1
ATOM 2215 N N . TRP A 1 289 ? -9.019 -11.074 17.288 1.00 52.34 289 TRP A N 1
ATOM 2216 C CA . TRP A 1 289 ? -8.622 -10.879 18.680 1.00 52.34 289 TRP A CA 1
ATOM 2217 C C . TRP A 1 289 ? -8.634 -12.196 19.449 1.00 52.34 289 TRP A C 1
ATOM 2219 O O . TRP A 1 289 ? -9.408 -13.115 19.167 1.00 52.34 289 TRP A O 1
ATOM 2229 N N . THR A 1 290 ? -7.766 -12.297 20.448 1.00 41.66 290 THR A N 1
ATOM 2230 C CA . THR A 1 290 ? -7.681 -13.469 21.321 1.00 41.66 290 THR A CA 1
ATOM 2231 C C . THR A 1 290 ? -8.225 -13.169 22.712 1.00 41.66 290 THR A C 1
ATOM 2233 O O . THR A 1 290 ? -8.045 -12.067 23.216 1.00 41.66 290 THR A O 1
ATOM 2236 N N . ARG A 1 291 ? -8.899 -14.187 23.270 1.00 46.62 291 ARG A N 1
ATOM 2237 C CA . ARG A 1 291 ? -9.470 -14.375 24.621 1.00 46.62 291 ARG A CA 1
ATOM 2238 C C . ARG A 1 291 ? -9.315 -13.224 25.623 1.00 46.62 291 ARG A C 1
ATOM 2240 O O . ARG A 1 291 ? -8.214 -12.805 25.960 1.00 46.62 291 ARG A O 1
ATOM 2247 N N . TRP A 1 292 ? -10.448 -12.831 26.194 1.00 54.00 292 TRP A N 1
ATOM 2248 C CA . TRP A 1 292 ? -10.521 -11.871 27.291 1.00 54.00 292 TRP A CA 1
ATOM 2249 C C . TRP A 1 292 ? -9.995 -12.481 28.591 1.00 54.00 292 TRP A C 1
ATOM 2251 O O . TRP A 1 292 ? -10.380 -13.591 28.954 1.00 54.00 292 TRP A O 1
ATOM 2261 N N . THR A 1 293 ? -9.162 -11.736 29.315 1.00 40.41 293 THR A N 1
ATOM 2262 C CA . THR A 1 293 ? -8.639 -12.140 30.632 1.00 40.41 293 THR A CA 1
ATOM 2263 C C . THR A 1 293 ? -9.194 -11.305 31.788 1.00 40.41 293 THR A C 1
ATOM 2265 O O . THR A 1 293 ? -9.050 -11.705 32.939 1.00 40.41 293 THR A O 1
ATOM 2268 N N . THR A 1 294 ? -9.881 -10.191 31.513 1.00 46.81 294 THR A N 1
ATOM 2269 C CA . THR A 1 294 ? -10.403 -9.277 32.540 1.00 46.81 294 THR A CA 1
ATOM 2270 C C . THR A 1 294 ? -11.802 -8.770 32.186 1.00 46.81 294 THR A C 1
ATOM 2272 O O . THR A 1 294 ? -12.003 -8.067 31.199 1.00 46.81 294 THR A O 1
ATOM 2275 N N . VAL A 1 295 ? -12.783 -9.124 33.020 1.00 52.84 295 VAL A N 1
ATOM 2276 C CA . VAL A 1 295 ? -14.153 -8.585 33.003 1.00 52.84 295 VAL A CA 1
ATOM 2277 C C . VAL A 1 295 ? -14.309 -7.709 34.239 1.00 52.84 295 VAL A C 1
ATOM 2279 O O . VAL A 1 295 ? -13.906 -8.119 35.327 1.00 52.84 295 VAL A O 1
ATOM 2282 N N . PHE A 1 296 ? -14.875 -6.510 34.096 1.00 56.06 296 PHE A N 1
ATOM 2283 C CA . PHE A 1 296 ? -15.104 -5.656 35.259 1.00 56.06 296 PHE A CA 1
ATOM 2284 C C . PHE A 1 296 ? -16.168 -6.268 36.191 1.00 56.06 296 PHE A C 1
ATOM 2286 O O . PHE A 1 296 ? -17.249 -6.618 35.704 1.00 56.06 296 PHE A O 1
ATOM 2293 N N . PRO A 1 297 ? -15.915 -6.344 37.514 1.00 56.72 297 PRO A N 1
ATOM 2294 C CA . PRO A 1 297 ? -16.823 -6.966 38.480 1.00 56.72 297 PRO A CA 1
ATOM 2295 C C . PRO A 1 297 ? -18.247 -6.405 38.446 1.00 56.72 297 PRO A C 1
ATOM 2297 O O . PRO A 1 297 ? -19.194 -7.161 38.625 1.00 56.72 297 PRO A O 1
ATOM 2300 N N . GLN A 1 298 ? -18.421 -5.110 38.147 1.00 58.31 298 GLN A N 1
ATOM 2301 C CA . GLN A 1 298 ? -19.744 -4.476 38.119 1.00 58.31 298 GLN A CA 1
ATOM 2302 C C . GLN A 1 298 ? -20.687 -4.988 37.016 1.00 58.31 298 GLN A C 1
ATOM 2304 O O . GLN A 1 298 ? -21.892 -4.777 37.110 1.00 58.31 298 GLN A O 1
ATOM 2309 N N . CYS A 1 299 ? -20.165 -5.650 35.977 1.00 56.78 299 CYS A N 1
ATOM 2310 C CA . CYS A 1 299 ? -20.988 -6.267 34.932 1.00 56.78 299 CYS A CA 1
ATOM 2311 C C . CYS A 1 299 ? -21.125 -7.794 35.113 1.00 56.78 299 CYS A C 1
ATOM 2313 O O . CYS A 1 299 ? -21.788 -8.453 34.308 1.00 56.78 299 CYS A O 1
ATOM 2315 N N . VAL A 1 300 ? -20.515 -8.364 36.160 1.00 56.34 300 VAL A N 1
ATOM 2316 C CA . VAL A 1 300 ? -20.694 -9.764 36.563 1.00 56.34 300 VAL A CA 1
ATOM 2317 C C . VAL A 1 300 ? -21.960 -9.849 37.417 1.00 56.34 300 VAL A C 1
ATOM 2319 O O . VAL A 1 300 ? -22.261 -8.941 38.188 1.00 56.34 300 VAL A O 1
ATOM 2322 N N . ALA A 1 301 ? -22.749 -10.916 37.253 1.00 50.47 301 ALA A N 1
ATOM 2323 C CA . ALA A 1 301 ? -23.913 -11.133 38.109 1.00 50.47 301 ALA A CA 1
ATOM 2324 C C . ALA A 1 301 ? -23.477 -11.120 39.589 1.00 50.47 301 ALA A C 1
ATOM 2326 O O . ALA A 1 301 ? -22.437 -11.715 39.893 1.00 50.47 301 ALA A O 1
ATOM 2327 N N . PRO A 1 302 ? -24.251 -10.507 40.508 1.00 52.69 302 PRO A N 1
ATOM 2328 C CA . PRO A 1 302 ? -24.070 -10.778 41.926 1.00 52.69 302 PRO A CA 1
ATOM 2329 C C . PRO A 1 302 ? -24.081 -12.302 42.106 1.00 52.69 302 PRO A C 1
ATOM 2331 O O . PRO A 1 302 ? -24.908 -12.963 41.460 1.00 52.69 302 PRO A O 1
ATOM 2334 N N . PRO A 1 303 ? -23.173 -12.883 42.910 1.00 53.56 303 PRO A N 1
ATOM 2335 C CA . PRO A 1 303 ? -23.260 -14.301 43.221 1.00 53.56 303 PRO A CA 1
ATOM 2336 C C . PRO A 1 303 ? -24.686 -14.613 43.707 1.00 53.56 303 PRO A C 1
ATOM 2338 O O . PRO A 1 303 ? -25.309 -13.744 44.330 1.00 53.56 303 PRO A O 1
ATOM 2341 N N . PRO A 1 304 ? -25.239 -15.804 43.390 1.00 56.12 304 PRO A N 1
ATOM 2342 C CA . PRO A 1 304 ? -26.530 -16.208 43.936 1.00 56.12 304 PRO A CA 1
ATOM 2343 C C . PRO A 1 304 ? -26.511 -15.948 45.446 1.00 56.12 304 PRO A C 1
ATOM 2345 O O . PRO A 1 304 ? -25.482 -16.240 46.067 1.00 56.12 304 PRO A O 1
ATOM 2348 N N . PRO A 1 305 ? -27.573 -15.338 46.014 1.00 52.62 305 PRO A N 1
ATOM 2349 C CA . PRO A 1 305 ? -27.565 -14.945 47.412 1.00 52.62 305 PRO A CA 1
ATOM 2350 C C . PRO A 1 305 ? -27.153 -16.165 48.238 1.00 52.62 305 PRO A C 1
ATOM 2352 O O . PRO A 1 305 ? -27.753 -17.233 48.056 1.00 52.62 305 PRO A O 1
ATOM 2355 N N . PRO A 1 306 ? -26.097 -16.057 49.067 1.00 51.84 306 PRO A N 1
ATOM 2356 C CA . PRO A 1 306 ? -25.749 -17.146 49.955 1.00 51.84 306 PRO A CA 1
ATOM 2357 C C . PRO A 1 306 ? -26.995 -17.508 50.775 1.00 51.84 306 PRO A C 1
ATOM 2359 O O . PRO A 1 306 ? -27.797 -16.616 51.079 1.00 51.84 306 PRO A O 1
ATOM 2362 N N . PRO A 1 307 ? -27.205 -18.798 51.104 1.00 54.50 307 PRO A N 1
ATOM 2363 C CA . PRO A 1 307 ? -28.234 -19.164 52.070 1.00 54.50 307 PRO A CA 1
ATOM 2364 C C . PRO A 1 307 ? -28.081 -18.247 53.291 1.00 54.50 307 PRO A C 1
ATOM 2366 O O . PRO A 1 307 ? -26.935 -17.990 53.671 1.00 54.50 307 PRO A O 1
ATOM 2369 N N . PRO A 1 308 ? -29.185 -17.699 53.837 1.00 52.16 308 PRO A N 1
ATOM 2370 C CA . PRO A 1 308 ? -29.124 -16.660 54.856 1.00 52.16 308 PRO A CA 1
ATOM 2371 C C . PRO A 1 308 ? -28.185 -17.109 55.971 1.00 52.16 308 PRO A C 1
ATOM 2373 O O . PRO A 1 308 ? -28.439 -18.102 56.652 1.00 52.16 308 PRO A O 1
ATOM 2376 N N . SER A 1 309 ? -27.048 -16.425 56.081 1.00 55.16 309 SER A N 1
ATOM 2377 C CA . SER A 1 309 ? -26.108 -16.634 57.168 1.00 55.16 309 SER A CA 1
ATOM 2378 C C . SER A 1 309 ? -26.750 -16.066 58.419 1.00 55.16 309 SER A C 1
ATOM 2380 O O . SER A 1 309 ? -27.073 -14.878 58.433 1.00 55.16 309 SER A O 1
ATOM 2382 N N . ASP A 1 310 ? -26.940 -16.903 59.440 1.00 55.84 310 ASP A N 1
ATOM 2383 C CA . ASP A 1 310 ? -27.378 -16.443 60.755 1.00 55.84 310 ASP A CA 1
ATOM 2384 C C . ASP A 1 310 ? -26.412 -15.342 61.226 1.00 55.84 310 ASP A C 1
ATOM 2386 O O . ASP A 1 310 ? -25.210 -15.602 61.369 1.00 55.84 310 ASP A O 1
ATOM 2390 N N . PRO A 1 311 ? -26.882 -14.097 61.415 1.00 62.00 311 PRO A N 1
ATOM 2391 C CA . PRO A 1 311 ? -26.025 -13.028 61.885 1.00 62.00 311 PRO A CA 1
ATOM 2392 C C . PRO A 1 311 ? -25.647 -13.323 63.336 1.00 62.00 311 PRO A C 1
ATOM 2394 O O . PRO A 1 311 ? -26.510 -13.447 64.215 1.00 62.00 311 PRO A O 1
ATOM 2397 N N . HIS A 1 312 ? -24.348 -13.423 63.597 1.00 66.75 312 HIS A N 1
ATOM 2398 C CA . HIS A 1 312 ? -23.834 -13.606 64.945 1.00 66.75 312 HIS A CA 1
ATOM 2399 C C . HIS A 1 312 ? -23.273 -12.289 65.468 1.00 66.75 312 HIS A C 1
ATOM 2401 O O . HIS A 1 312 ? -22.643 -11.510 64.748 1.00 66.75 312 HIS A O 1
ATOM 2407 N N . LEU A 1 313 ? -23.514 -12.028 66.750 1.00 74.50 313 LEU A N 1
ATOM 2408 C CA . LEU A 1 313 ? -22.873 -10.928 67.442 1.00 74.50 313 LEU A CA 1
ATOM 2409 C C . LEU A 1 313 ? -21.399 -11.284 67.645 1.00 74.50 313 LEU A C 1
ATOM 2411 O O . LEU A 1 313 ? -21.074 -12.312 68.248 1.00 74.50 313 LEU A O 1
ATOM 2415 N N . HIS A 1 314 ? -20.517 -10.425 67.155 1.00 78.25 314 HIS A N 1
ATOM 2416 C CA . HIS A 1 314 ? -19.086 -10.531 67.372 1.00 78.25 314 HIS A CA 1
ATOM 2417 C C . HIS A 1 314 ? -18.609 -9.432 68.311 1.00 78.25 314 HIS A C 1
ATOM 2419 O O . HIS A 1 314 ? -19.019 -8.276 68.197 1.00 78.25 314 HIS A O 1
ATOM 2425 N N . GLU A 1 315 ? -17.706 -9.801 69.210 1.00 82.25 315 GLU A N 1
ATOM 2426 C CA . GLU A 1 315 ? -16.900 -8.864 69.978 1.00 82.25 315 GLU A CA 1
ATOM 2427 C C . GLU A 1 315 ? -15.571 -8.675 69.234 1.00 82.25 315 GLU A C 1
ATOM 2429 O O . GLU A 1 315 ? -14.855 -9.635 68.933 1.00 82.25 315 GLU A O 1
ATOM 2434 N N . ILE A 1 316 ? -15.277 -7.431 68.874 1.00 83.38 316 ILE A N 1
ATOM 2435 C CA . ILE A 1 316 ? -14.054 -7.002 68.202 1.00 83.38 316 ILE A CA 1
ATOM 2436 C C . ILE A 1 316 ? -13.209 -6.274 69.236 1.00 83.38 316 ILE A C 1
ATOM 2438 O O . ILE A 1 316 ? -13.658 -5.299 69.839 1.00 83.38 316 ILE A O 1
ATOM 2442 N N . GLN A 1 317 ? -11.972 -6.716 69.413 1.00 86.94 317 GLN A N 1
ATOM 2443 C CA . GLN A 1 317 ? -11.009 -6.048 70.271 1.00 86.94 317 GLN A CA 1
ATOM 2444 C C . GLN A 1 317 ? -10.005 -5.281 69.410 1.00 86.94 317 GLN A C 1
ATOM 2446 O O . GLN A 1 317 ? -9.338 -5.861 68.547 1.00 86.94 317 GLN A O 1
ATOM 2451 N N . CYS A 1 318 ? -9.891 -3.982 69.668 1.00 85.81 318 CYS A N 1
ATOM 2452 C CA . CYS A 1 318 ? -8.934 -3.090 69.029 1.00 85.81 318 CYS A CA 1
ATOM 2453 C C . CYS A 1 318 ? -7.929 -2.607 70.074 1.00 85.81 318 CYS A C 1
ATOM 2455 O O . CYS A 1 318 ? -8.329 -2.195 71.162 1.00 85.81 318 CYS A O 1
ATOM 2457 N N . ASP A 1 319 ? -6.643 -2.634 69.744 1.00 86.12 319 ASP A N 1
ATOM 2458 C CA . ASP A 1 319 ? -5.613 -1.987 70.552 1.00 86.12 319 ASP A CA 1
ATOM 2459 C C . ASP A 1 319 ? -5.284 -0.639 69.906 1.00 86.12 319 ASP A C 1
ATOM 2461 O O . ASP A 1 319 ? -4.855 -0.579 68.753 1.00 86.12 319 ASP A O 1
ATOM 2465 N N . CYS A 1 320 ? -5.536 0.440 70.638 1.00 83.75 320 CYS A N 1
ATOM 2466 C CA . CYS A 1 320 ? -5.349 1.813 70.197 1.00 83.75 320 CYS A CA 1
ATOM 2467 C C . CYS A 1 320 ? -4.187 2.446 70.948 1.00 83.75 320 CYS A C 1
ATOM 2469 O O . CYS A 1 320 ? -4.061 2.259 72.157 1.00 83.75 320 CYS A O 1
ATOM 2471 N N . VAL A 1 321 ? -3.345 3.192 70.244 1.00 83.75 321 VAL A N 1
ATOM 2472 C CA . VAL A 1 321 ? -2.208 3.905 70.830 1.00 83.75 321 VAL A CA 1
ATOM 2473 C C . VAL A 1 321 ? -2.277 5.359 70.396 1.00 83.75 321 VAL A C 1
ATOM 2475 O O . VAL A 1 321 ? -2.466 5.640 69.211 1.00 83.75 321 VAL A O 1
ATOM 2478 N N . ASP A 1 322 ? -2.151 6.271 71.355 1.00 83.50 322 ASP A N 1
ATOM 2479 C CA . ASP A 1 322 ? -2.064 7.700 71.071 1.00 83.50 322 ASP A CA 1
ATOM 2480 C C . ASP A 1 322 ? -0.620 8.169 70.827 1.00 83.50 322 ASP A C 1
ATOM 2482 O O . ASP A 1 322 ? 0.355 7.445 71.050 1.00 83.50 322 ASP A O 1
ATOM 2486 N N . VAL A 1 323 ? -0.467 9.423 70.400 1.00 80.12 323 VAL A N 1
ATOM 2487 C CA . VAL A 1 323 ? 0.846 10.064 70.195 1.00 80.12 323 VAL A CA 1
ATOM 2488 C C . VAL A 1 323 ? 1.713 10.160 71.458 1.00 80.12 323 VAL A C 1
ATOM 2490 O O . VAL A 1 323 ? 2.921 10.371 71.349 1.00 80.12 323 VAL A O 1
ATOM 2493 N N . SER A 1 324 ? 1.133 10.004 72.651 1.00 83.25 324 SER A N 1
ATOM 2494 C CA . SER A 1 324 ? 1.864 9.966 73.924 1.00 83.25 324 SER A CA 1
ATOM 2495 C C . SER A 1 324 ? 2.327 8.553 74.310 1.00 83.25 324 SER A C 1
ATOM 2497 O O . SER A 1 324 ? 3.049 8.384 75.294 1.00 83.25 324 SER A O 1
ATOM 2499 N N . GLY A 1 325 ? 1.972 7.543 73.508 1.00 79.44 325 GLY A N 1
ATOM 2500 C CA . GLY A 1 325 ? 2.309 6.140 73.726 1.00 79.44 325 GLY A CA 1
ATOM 2501 C C . GLY A 1 325 ? 1.397 5.439 74.734 1.00 79.44 325 GLY A C 1
ATOM 2502 O O . GLY A 1 325 ? 1.703 4.318 75.147 1.00 79.44 325 GLY A O 1
ATOM 2503 N N . VAL A 1 326 ? 0.291 6.067 75.143 1.00 79.38 326 VAL A N 1
ATOM 2504 C CA . VAL A 1 326 ? -0.692 5.439 76.027 1.00 79.38 326 VAL A CA 1
ATOM 2505 C C . VAL A 1 326 ? -1.534 4.476 75.197 1.00 79.38 326 VAL A C 1
ATOM 2507 O O . VAL A 1 326 ? -2.199 4.868 74.238 1.00 79.38 326 VAL A O 1
ATOM 2510 N N . ALA A 1 327 ? -1.482 3.195 75.564 1.00 82.06 327 ALA A N 1
ATOM 2511 C CA . ALA A 1 327 ? -2.257 2.147 74.916 1.00 82.06 327 ALA A CA 1
ATOM 2512 C C . ALA A 1 327 ? -3.590 1.929 75.643 1.00 82.06 327 ALA A C 1
ATOM 2514 O O . ALA A 1 327 ? -3.618 1.711 76.856 1.00 82.06 327 ALA A O 1
ATOM 2515 N N . ALA A 1 328 ? -4.685 1.930 74.891 1.00 80.81 328 ALA A N 1
ATOM 2516 C CA . ALA A 1 328 ? -6.016 1.576 75.357 1.00 80.81 328 ALA A CA 1
ATOM 2517 C C . ALA A 1 328 ? -6.574 0.434 74.505 1.00 80.81 328 ALA A C 1
ATOM 2519 O O . ALA A 1 328 ? -6.468 0.437 73.281 1.00 80.81 328 ALA A O 1
ATOM 2520 N N . THR A 1 329 ? -7.197 -0.545 75.152 1.00 82.75 329 THR A N 1
ATOM 2521 C CA . THR A 1 329 ? -7.933 -1.596 74.451 1.00 82.75 329 THR A CA 1
ATOM 2522 C C . THR A 1 329 ? -9.408 -1.224 74.424 1.00 82.75 329 THR A C 1
ATOM 2524 O O . THR A 1 329 ? -10.019 -1.053 75.477 1.00 82.75 329 THR A O 1
ATOM 2527 N N . ILE A 1 330 ? -9.990 -1.166 73.230 1.00 80.31 330 ILE A N 1
ATOM 2528 C CA . ILE A 1 330 ? -11.412 -0.892 73.020 1.00 80.31 330 ILE A CA 1
ATOM 2529 C C . ILE A 1 330 ? -12.100 -2.174 72.575 1.00 80.31 330 ILE A C 1
ATOM 2531 O O . ILE A 1 330 ? -11.568 -2.934 71.762 1.00 80.31 330 ILE A O 1
ATOM 2535 N N . ARG A 1 331 ? -13.297 -2.408 73.110 1.00 80.94 331 ARG A N 1
ATOM 2536 C CA . ARG A 1 331 ? -14.164 -3.516 72.715 1.00 80.94 331 ARG A CA 1
ATOM 2537 C C . ARG A 1 331 ? -15.368 -2.963 71.976 1.00 80.94 331 ARG A C 1
ATOM 2539 O O . ARG A 1 331 ? -16.093 -2.120 72.492 1.00 80.94 331 ARG A O 1
ATOM 2546 N N . LEU A 1 332 ? -15.573 -3.448 70.764 1.00 78.12 332 LEU A N 1
ATOM 2547 C CA . LEU A 1 332 ? -16.698 -3.094 69.913 1.00 78.12 332 LEU A CA 1
ATOM 2548 C C . LEU A 1 332 ? -17.579 -4.330 69.764 1.00 78.12 332 LEU A C 1
ATOM 2550 O O . LEU A 1 332 ? -17.071 -5.431 69.573 1.00 78.12 332 LEU A O 1
ATOM 2554 N N . SER A 1 333 ? -18.896 -4.162 69.836 1.00 75.94 333 SER A N 1
ATOM 2555 C CA . SER A 1 333 ? -19.839 -5.240 69.526 1.00 75.94 333 SER A CA 1
ATOM 2556 C C . SER A 1 333 ? -20.525 -4.942 68.199 1.00 75.94 333 SER A C 1
ATOM 2558 O O . SER A 1 333 ? -21.117 -3.874 68.024 1.00 75.94 333 SER A O 1
ATOM 2560 N N . GLY A 1 334 ? -20.429 -5.878 67.256 1.00 69.62 334 GLY A N 1
ATOM 2561 C CA . GLY A 1 334 ? -20.951 -5.716 65.903 1.00 69.62 334 GLY A CA 1
ATOM 2562 C C . GLY A 1 334 ? -21.621 -6.981 65.391 1.00 69.62 334 GLY A C 1
ATOM 2563 O O . GLY A 1 334 ? -21.148 -8.092 65.621 1.00 69.62 334 GLY A O 1
ATOM 2564 N N . CYS A 1 335 ? -22.737 -6.810 64.690 1.00 69.75 335 CYS A N 1
ATOM 2565 C CA . CYS A 1 335 ? -23.406 -7.899 63.993 1.00 69.75 335 CYS A CA 1
ATOM 2566 C C . CYS A 1 335 ? -22.716 -8.121 62.640 1.00 69.75 335 CYS A C 1
ATOM 2568 O O . CYS A 1 335 ? -22.879 -7.297 61.734 1.00 69.75 335 CYS A O 1
ATOM 2570 N N . LEU A 1 336 ? -21.913 -9.186 62.514 1.00 67.31 336 LEU A N 1
ATOM 2571 C CA . LEU A 1 336 ? -21.184 -9.492 61.277 1.00 67.31 336 LEU A CA 1
ATOM 2572 C C . LEU A 1 336 ? -21.789 -10.720 60.598 1.00 67.31 336 LEU A C 1
ATOM 2574 O O . LEU A 1 336 ? -22.030 -11.748 61.229 1.00 67.31 336 LEU A O 1
ATOM 2578 N N . GLU A 1 337 ? -21.982 -10.622 59.287 1.00 61.91 337 GLU A N 1
ATOM 2579 C CA . GLU A 1 337 ? -22.266 -11.786 58.454 1.00 61.91 337 GLU A CA 1
ATOM 2580 C C . GLU A 1 337 ? -20.949 -12.503 58.149 1.00 61.91 337 GLU A C 1
ATOM 2582 O O . GLU A 1 337 ? -19.995 -11.917 57.636 1.00 61.91 337 GLU A O 1
ATOM 2587 N N . THR A 1 338 ? -20.884 -13.797 58.457 1.00 58.06 338 THR A N 1
ATOM 2588 C CA . THR A 1 338 ? -19.679 -14.626 58.281 1.00 58.06 338 THR A CA 1
ATOM 2589 C C . THR A 1 338 ? -19.334 -14.905 56.814 1.00 58.06 338 THR A C 1
ATOM 2591 O O . THR A 1 338 ? -18.299 -15.507 56.529 1.00 58.06 338 THR A O 1
ATOM 2594 N N . SER A 1 339 ? -20.172 -14.459 55.872 1.00 54.75 339 SER A N 1
ATOM 2595 C CA . SER A 1 339 ? -20.050 -14.736 54.438 1.00 54.75 339 SER A CA 1
ATOM 2596 C C . SER A 1 339 ? -18.939 -13.934 53.738 1.00 54.75 339 SER A C 1
ATOM 2598 O O . SER A 1 339 ? -18.472 -14.342 52.675 1.00 54.75 339 SER A O 1
ATOM 2600 N N . SER A 1 340 ? -18.444 -12.847 54.342 1.00 55.31 340 SER A N 1
ATOM 2601 C CA . SER A 1 340 ? -17.319 -12.049 53.832 1.00 55.31 340 SER A CA 1
ATOM 2602 C C . SER A 1 340 ? -16.274 -11.821 54.927 1.00 55.31 340 SER A C 1
ATOM 2604 O O . SER A 1 340 ? -16.638 -11.391 56.013 1.00 55.31 340 SER A O 1
ATOM 2606 N N . SER A 1 341 ? -14.997 -12.124 54.641 1.00 64.12 341 SER A N 1
ATOM 2607 C CA . SER A 1 341 ? -13.802 -11.965 55.504 1.00 64.12 341 SER A CA 1
ATOM 2608 C C . SER A 1 341 ? -14.028 -11.104 56.766 1.00 64.12 341 SER A C 1
ATOM 2610 O O . SER A 1 341 ? -13.821 -9.884 56.730 1.00 64.12 341 SER A O 1
ATOM 2612 N N . PRO A 1 342 ? -14.431 -11.708 57.902 1.00 66.81 342 PRO A N 1
ATOM 2613 C CA . PRO A 1 342 ? -14.833 -10.955 59.093 1.00 66.81 342 PRO A CA 1
ATOM 2614 C C . PRO A 1 342 ? -13.666 -10.156 59.695 1.00 66.81 342 PRO A C 1
ATOM 2616 O O . PRO A 1 342 ? -13.871 -9.133 60.342 1.00 66.81 342 PRO A O 1
ATOM 2619 N N . VAL A 1 343 ? -12.429 -10.569 59.401 1.00 73.25 343 VAL A N 1
ATOM 2620 C CA . VAL A 1 343 ? -11.194 -9.863 59.765 1.00 73.25 343 VAL A CA 1
ATOM 2621 C C . VAL A 1 343 ? -11.085 -8.514 59.049 1.00 73.25 343 VAL A C 1
ATOM 2623 O O . VAL A 1 343 ? -10.688 -7.526 59.656 1.00 73.25 343 VAL A O 1
ATOM 2626 N N . THR A 1 344 ? -11.471 -8.434 57.771 1.00 72.75 344 THR A N 1
ATOM 2627 C CA . THR A 1 344 ? -11.414 -7.178 57.005 1.00 72.75 344 THR A CA 1
ATOM 2628 C C . THR A 1 344 ? -12.430 -6.168 57.535 1.00 72.75 344 THR A C 1
ATOM 2630 O O . THR A 1 344 ? -12.097 -4.996 57.704 1.00 72.75 344 THR A O 1
ATOM 2633 N N . GLY A 1 345 ? -13.641 -6.632 57.863 1.00 71.94 345 GLY A N 1
ATOM 2634 C CA . GLY A 1 345 ? -14.653 -5.812 58.529 1.00 71.94 345 GLY A CA 1
ATOM 2635 C C . GLY A 1 345 ? -14.188 -5.331 59.906 1.00 71.94 345 GLY A C 1
ATOM 2636 O O . GLY A 1 345 ? -14.272 -4.142 60.198 1.00 71.94 345 GLY A O 1
ATOM 2637 N N . ALA A 1 346 ? -13.619 -6.220 60.723 1.00 76.12 346 ALA A N 1
ATOM 2638 C CA . ALA A 1 346 ? -13.119 -5.874 62.052 1.00 76.12 346 ALA A CA 1
ATOM 2639 C C . ALA A 1 346 ? -11.977 -4.838 62.018 1.00 76.12 346 ALA A C 1
ATOM 2641 O O . ALA A 1 346 ? -11.978 -3.900 62.814 1.00 76.12 346 ALA A O 1
ATOM 2642 N N . SER A 1 347 ? -11.052 -4.941 61.058 1.00 75.00 347 SER A N 1
ATOM 2643 C CA . SER A 1 347 ? -9.985 -3.948 60.864 1.00 75.00 347 SER A CA 1
ATOM 2644 C C . SER A 1 347 ? -10.517 -2.571 60.465 1.00 75.00 347 SER A C 1
ATOM 2646 O O . SER A 1 347 ? -10.045 -1.563 60.990 1.00 75.00 347 SER A O 1
ATOM 2648 N N . LEU A 1 348 ? -11.525 -2.512 59.585 1.00 77.94 348 LEU A N 1
ATOM 2649 C CA . LEU A 1 348 ? -12.198 -1.251 59.250 1.00 77.94 348 LEU A CA 1
ATOM 2650 C C . LEU A 1 348 ? -12.867 -0.633 60.484 1.00 77.94 348 LEU A C 1
ATOM 2652 O O . LEU A 1 348 ? -12.771 0.575 60.687 1.00 77.94 348 LEU A O 1
ATOM 2656 N N . MET A 1 349 ? -13.486 -1.452 61.338 1.00 77.88 349 MET A N 1
ATOM 2657 C CA . MET A 1 349 ? -14.132 -0.981 62.568 1.00 77.88 349 MET A CA 1
ATOM 2658 C C . MET A 1 349 ? -13.131 -0.405 63.572 1.00 77.88 349 MET A C 1
ATOM 2660 O O . MET A 1 349 ? -13.401 0.642 64.157 1.00 77.88 349 MET A O 1
ATOM 2664 N N . CYS A 1 350 ? -11.954 -1.018 63.725 1.00 80.00 350 CYS A N 1
ATOM 2665 C CA . CYS A 1 350 ? -10.890 -0.427 64.535 1.00 80.00 350 CYS A CA 1
ATOM 2666 C C . CYS A 1 350 ? -10.435 0.930 63.972 1.00 80.00 350 CYS A C 1
ATOM 2668 O O . CYS A 1 350 ? -10.252 1.870 64.740 1.00 80.00 350 CYS A O 1
ATOM 2670 N N . GLY A 1 351 ? -10.349 1.078 62.645 1.00 80.25 351 GLY A N 1
ATOM 2671 C CA . GLY A 1 351 ? -10.063 2.368 62.005 1.00 80.25 351 GLY A CA 1
ATOM 2672 C C . GLY A 1 351 ? -11.137 3.436 62.260 1.00 80.25 351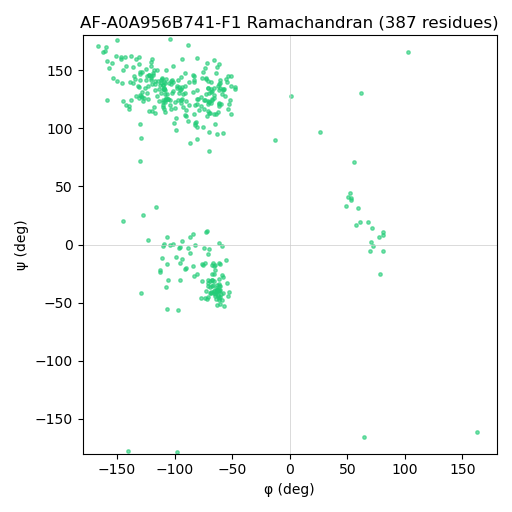 GLY A C 1
ATOM 2673 O O . GLY A 1 351 ? -10.811 4.589 62.523 1.00 80.25 351 GLY A O 1
ATOM 2674 N N . TYR A 1 352 ? -12.422 3.068 62.252 1.00 78.75 352 TYR A N 1
ATOM 2675 C CA . TYR A 1 352 ? -13.499 3.998 62.615 1.00 78.75 352 TYR A CA 1
ATOM 2676 C C . TYR A 1 352 ? -13.480 4.389 64.097 1.00 78.75 352 TYR A C 1
ATOM 2678 O O . TYR A 1 352 ? -13.787 5.535 64.421 1.00 78.75 352 TYR A O 1
ATOM 2686 N N . ALA A 1 353 ? -13.113 3.470 64.995 1.00 76.56 353 ALA A N 1
ATOM 2687 C CA . ALA A 1 353 ? -12.967 3.777 66.416 1.00 76.56 353 ALA A CA 1
ATOM 2688 C C . ALA A 1 353 ? -11.850 4.804 66.669 1.00 76.56 353 ALA A C 1
ATOM 2690 O O . ALA A 1 353 ? -12.056 5.719 67.462 1.00 76.56 353 ALA A O 1
ATOM 2691 N N . ALA A 1 354 ? -10.729 4.709 65.943 1.00 78.12 354 ALA A N 1
ATOM 2692 C CA . ALA A 1 354 ? -9.672 5.725 65.946 1.00 78.12 354 ALA A CA 1
ATOM 2693 C C . ALA A 1 354 ? -10.212 7.111 65.551 1.00 78.12 354 ALA A C 1
ATOM 2695 O O . ALA A 1 354 ? -10.115 8.059 66.324 1.00 78.12 354 ALA A O 1
ATOM 2696 N N . LEU A 1 355 ? -10.909 7.207 64.413 1.00 78.50 355 LEU A N 1
ATOM 2697 C CA . LEU A 1 355 ? -11.498 8.473 63.951 1.00 78.50 355 LEU A CA 1
ATOM 2698 C C . LEU A 1 355 ? -12.529 9.053 64.936 1.00 78.50 355 LEU A C 1
ATOM 2700 O O . LEU A 1 355 ? -12.640 10.268 65.091 1.00 78.50 355 LEU A O 1
ATOM 2704 N N . ALA A 1 356 ? -13.309 8.201 65.605 1.00 76.44 356 ALA A N 1
ATOM 2705 C CA . ALA A 1 356 ? -14.282 8.640 66.602 1.00 76.44 356 ALA A CA 1
ATOM 2706 C C . ALA A 1 356 ? -13.614 9.148 67.892 1.00 76.44 356 ALA A C 1
ATOM 2708 O O . ALA A 1 356 ? -14.114 10.095 68.505 1.00 76.44 356 ALA A O 1
ATOM 2709 N N . LEU A 1 357 ? -12.497 8.543 68.306 1.00 75.19 357 LEU A N 1
ATOM 2710 C CA . LEU A 1 357 ? -11.690 9.026 69.427 1.00 75.19 357 LEU A CA 1
ATOM 2711 C C . LEU A 1 357 ? -11.005 10.353 69.098 1.00 75.19 357 LEU A C 1
ATOM 2713 O O . LEU A 1 357 ? -11.031 11.265 69.924 1.00 75.19 357 LEU A O 1
ATOM 2717 N N . GLU A 1 358 ? -10.493 10.501 67.879 1.00 77.75 358 GLU A N 1
ATOM 2718 C CA . GLU A 1 358 ? -9.956 11.766 67.372 1.00 77.75 358 GLU A CA 1
ATOM 2719 C C . GLU A 1 358 ? -11.014 12.872 67.386 1.00 77.75 358 GLU A C 1
ATOM 2721 O O . GLU A 1 358 ? -10.770 13.961 67.906 1.00 77.75 358 GLU A O 1
ATOM 2726 N N . ALA A 1 359 ? -12.217 12.584 66.881 1.00 73.69 359 ALA A N 1
ATOM 2727 C CA . ALA A 1 359 ? -13.296 13.563 66.790 1.00 73.69 359 ALA A CA 1
ATOM 2728 C C . ALA A 1 359 ? -13.825 14.023 68.161 1.00 73.69 359 ALA A C 1
ATOM 2730 O O . ALA A 1 359 ? -14.210 15.182 68.304 1.00 73.69 359 ALA A O 1
ATOM 2731 N N . ASN A 1 360 ? -13.856 13.137 69.164 1.00 74.50 360 ASN A N 1
ATOM 2732 C CA . ASN A 1 360 ? -14.413 13.449 70.486 1.00 74.50 360 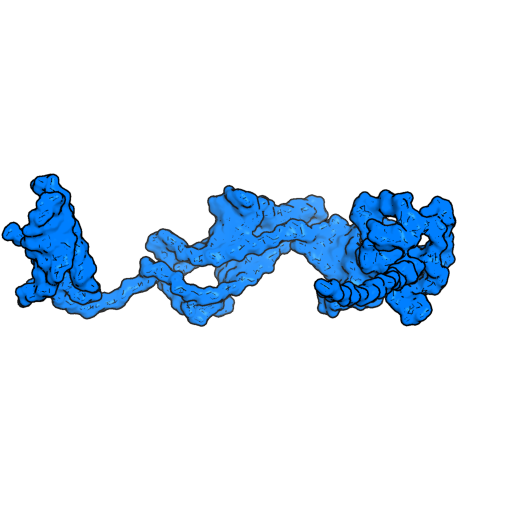ASN A CA 1
ATOM 2733 C C . ASN A 1 360 ? -13.360 13.899 71.511 1.00 74.50 360 ASN A C 1
ATOM 2735 O O . ASN A 1 360 ? -13.683 14.669 72.413 1.00 74.50 360 ASN A O 1
ATOM 2739 N N . GLY A 1 361 ? -12.122 13.410 71.401 1.00 68.38 361 GLY A N 1
ATOM 2740 C CA . GLY A 1 361 ? -11.039 13.678 72.350 1.00 68.38 361 GLY A CA 1
ATOM 2741 C C . GLY A 1 361 ? -9.969 14.643 71.839 1.00 68.38 361 GLY A C 1
ATOM 2742 O O . GLY A 1 361 ? -9.212 15.173 72.648 1.00 68.38 361 GLY A O 1
ATOM 2743 N N . GLY A 1 362 ? -9.889 14.885 70.524 1.00 72.06 362 GLY A N 1
ATOM 2744 C CA . GLY A 1 362 ? -8.821 15.682 69.910 1.00 72.06 362 GLY A CA 1
ATOM 2745 C C . GLY A 1 362 ? -7.441 15.015 69.969 1.00 72.06 362 GLY A C 1
ATOM 2746 O O . GLY A 1 362 ? -6.428 15.706 69.874 1.00 72.06 362 GLY A O 1
ATOM 2747 N N . ILE A 1 363 ? -7.397 13.694 70.169 1.00 69.81 363 ILE A N 1
ATOM 2748 C CA . ILE A 1 363 ? -6.167 12.912 70.326 1.00 69.81 363 ILE A CA 1
ATOM 2749 C C . ILE A 1 363 ? -5.984 12.043 69.082 1.00 69.81 363 ILE A C 1
ATOM 2751 O O . ILE A 1 363 ? -6.813 11.176 68.812 1.00 69.81 363 ILE A O 1
ATOM 2755 N N . ASP A 1 364 ? -4.890 12.273 68.358 1.00 78.56 364 ASP A N 1
ATOM 2756 C CA . ASP A 1 364 ? -4.458 11.460 67.215 1.00 78.56 364 ASP A CA 1
ATOM 2757 C C . ASP A 1 364 ? -4.170 10.029 67.700 1.00 78.56 364 ASP A C 1
ATOM 2759 O O . ASP A 1 364 ? -3.313 9.814 68.571 1.00 78.56 364 ASP A O 1
ATOM 2763 N N . THR A 1 365 ? -4.973 9.070 67.231 1.00 78.19 365 THR A N 1
ATOM 2764 C CA . THR A 1 365 ? -4.995 7.698 67.753 1.00 78.19 365 THR A CA 1
ATOM 2765 C C . THR A 1 365 ? -4.972 6.685 66.621 1.00 78.19 365 THR A C 1
ATOM 2767 O O . THR A 1 365 ? -5.813 6.687 65.734 1.00 78.19 365 THR A O 1
ATOM 2770 N N . ALA A 1 366 ? -4.043 5.731 66.689 1.00 82.62 366 ALA A N 1
ATOM 2771 C CA . ALA A 1 366 ? -3.987 4.616 65.751 1.00 82.62 366 ALA A CA 1
ATOM 2772 C C . ALA A 1 366 ? -4.517 3.346 66.423 1.00 82.62 366 ALA A C 1
ATOM 2774 O O . ALA A 1 366 ? -3.949 2.882 67.411 1.00 82.62 366 ALA A O 1
ATOM 2775 N N . CYS A 1 367 ? -5.582 2.763 65.873 1.00 84.06 367 CYS A N 1
ATOM 2776 C CA . CYS A 1 367 ? -6.164 1.513 66.358 1.00 84.06 367 CYS A CA 1
ATOM 2777 C C . CYS A 1 367 ? -5.851 0.352 65.411 1.00 84.06 367 CYS A C 1
ATOM 2779 O O . CYS A 1 367 ? -6.123 0.421 64.212 1.00 84.06 367 CYS A O 1
ATOM 2781 N N . ALA A 1 368 ? -5.339 -0.746 65.961 1.00 84.31 368 ALA A N 1
ATOM 2782 C CA . ALA A 1 368 ? -5.095 -1.987 65.241 1.00 84.31 368 ALA A CA 1
ATOM 2783 C C . ALA A 1 368 ? -6.050 -3.091 65.712 1.00 84.31 368 ALA A C 1
ATOM 2785 O O . ALA A 1 368 ? -6.362 -3.212 66.898 1.00 84.31 368 ALA A O 1
ATOM 2786 N N . PHE A 1 369 ? -6.500 -3.921 64.771 1.00 84.81 369 PHE A N 1
ATOM 2787 C CA . PHE A 1 369 ? -7.291 -5.107 65.082 1.00 84.81 369 PHE A CA 1
ATOM 2788 C C . PHE A 1 369 ? -6.454 -6.126 65.859 1.00 84.81 369 PHE A C 1
ATOM 2790 O O . PHE A 1 369 ? -5.368 -6.505 65.416 1.00 84.81 369 PHE A O 1
ATOM 2797 N N . ARG A 1 370 ? -6.981 -6.592 66.996 1.00 87.44 370 ARG A N 1
ATOM 2798 C CA . ARG A 1 370 ? -6.324 -7.589 67.844 1.00 87.44 370 ARG A CA 1
ATOM 2799 C C . ARG A 1 370 ? -6.989 -8.955 67.746 1.00 87.44 370 ARG A C 1
ATOM 2801 O O . ARG A 1 370 ? -6.319 -9.952 67.487 1.00 87.44 370 ARG A O 1
ATOM 2808 N N . SER A 1 371 ? -8.291 -9.018 68.002 1.00 84.75 371 SER A N 1
ATOM 2809 C CA . SER A 1 371 ? -9.024 -10.283 68.046 1.00 84.75 371 SER A CA 1
ATOM 2810 C C . SER A 1 371 ? -10.505 -10.104 67.739 1.00 84.75 371 SER A C 1
ATOM 2812 O O . SER A 1 371 ? -11.082 -9.027 67.896 1.00 84.75 371 SER A O 1
ATOM 2814 N N . LEU A 1 372 ? -11.108 -11.201 67.286 1.00 82.56 372 LEU A N 1
ATOM 2815 C CA . LEU A 1 372 ? -12.532 -11.337 67.022 1.00 82.56 372 LEU A CA 1
ATOM 2816 C C . LEU A 1 372 ? -13.029 -12.582 67.759 1.00 82.56 372 LEU A C 1
ATOM 2818 O O . LEU A 1 372 ? -12.514 -13.676 67.521 1.00 82.56 372 LEU A O 1
ATOM 2822 N N . SER A 1 373 ? -14.032 -12.435 68.618 1.00 82.62 373 SER A N 1
ATOM 2823 C CA . SER A 1 373 ? -14.705 -13.552 69.290 1.00 82.62 373 SER A CA 1
ATOM 2824 C C . SER A 1 373 ? -16.200 -13.536 68.992 1.00 82.62 373 SER A C 1
ATOM 2826 O O . SER A 1 373 ? -16.811 -12.484 68.826 1.00 82.62 373 SER A O 1
ATOM 2828 N N . ALA A 1 374 ? -16.812 -14.717 68.893 1.00 77.19 374 ALA A N 1
ATOM 2829 C CA . ALA A 1 374 ? -18.265 -14.826 68.825 1.00 77.19 374 ALA A CA 1
ATOM 2830 C C . ALA A 1 374 ? -18.845 -14.622 70.233 1.00 77.19 374 ALA A C 1
ATOM 2832 O O . ALA A 1 374 ? -18.440 -15.310 71.168 1.00 77.19 374 ALA A O 1
ATOM 2833 N N . ALA A 1 375 ? -19.800 -13.705 70.384 1.00 65.25 375 ALA A N 1
ATOM 2834 C CA . ALA A 1 375 ? -20.426 -13.383 71.668 1.00 65.25 375 ALA A CA 1
ATOM 2835 C C . ALA A 1 375 ? -21.621 -14.302 72.013 1.00 65.25 375 ALA A C 1
ATOM 2837 O O . ALA A 1 375 ? -22.324 -14.074 72.993 1.00 65.25 375 ALA A O 1
ATOM 2838 N N . GLY A 1 376 ? -21.876 -15.346 71.214 1.00 61.50 376 GLY A N 1
ATOM 2839 C CA . GLY A 1 376 ? -22.901 -16.367 71.478 1.00 61.50 376 GLY A CA 1
ATOM 2840 C C . GLY A 1 376 ? -24.359 -15.922 71.290 1.00 61.50 376 GLY A C 1
ATOM 2841 O O . GLY A 1 376 ? -25.256 -16.746 71.440 1.00 61.50 376 GLY A O 1
ATOM 2842 N N . ALA A 1 377 ? -24.613 -14.660 70.932 1.00 68.69 377 ALA A N 1
ATOM 2843 C CA . ALA A 1 377 ? -25.952 -14.129 70.679 1.00 68.69 377 ALA A CA 1
ATOM 2844 C C . ALA A 1 377 ? -26.220 -13.953 69.173 1.00 68.69 377 ALA A C 1
ATOM 2846 O O . ALA A 1 377 ? -25.355 -13.485 68.431 1.00 68.69 377 ALA A O 1
ATOM 2847 N N . SER A 1 378 ? -27.427 -14.305 68.721 1.00 68.69 378 SER A N 1
ATOM 2848 C CA . SER A 1 378 ? -27.942 -13.920 67.400 1.00 68.69 378 SER A CA 1
ATOM 2849 C C . SER A 1 378 ? -28.292 -12.432 67.390 1.00 68.69 378 SER A C 1
ATOM 2851 O O . SER A 1 378 ? -28.833 -11.924 68.375 1.00 68.69 378 SER A O 1
ATOM 2853 N N . CYS A 1 379 ? -28.047 -11.738 66.285 1.00 70.56 379 CYS A N 1
ATOM 2854 C CA . CYS A 1 379 ? -28.404 -10.328 66.123 1.00 70.56 379 CYS A CA 1
ATOM 2855 C C . CYS A 1 379 ? -29.353 -10.137 64.932 1.00 70.56 379 CYS A C 1
ATOM 2857 O O . CYS A 1 379 ? -29.282 -10.853 63.942 1.00 70.56 379 CYS A O 1
ATOM 2859 N N . THR A 1 380 ? -30.289 -9.191 65.039 1.00 65.12 380 THR A N 1
ATOM 2860 C CA . THR A 1 380 ? -31.377 -9.019 64.056 1.00 65.12 380 THR A CA 1
ATOM 2861 C C . THR A 1 380 ? -31.069 -8.009 62.953 1.00 65.12 380 THR A C 1
ATOM 2863 O O . THR A 1 380 ? -31.796 -7.965 61.969 1.00 65.12 380 THR A O 1
ATOM 2866 N N . ASN A 1 381 ? -30.007 -7.209 63.102 1.00 66.19 381 ASN A N 1
ATOM 2867 C CA . ASN A 1 381 ? -29.607 -6.180 62.140 1.00 66.19 381 ASN A CA 1
ATOM 2868 C C . ASN A 1 381 ? -28.120 -6.335 61.780 1.00 66.19 381 ASN A C 1
ATOM 2870 O O . ASN A 1 381 ? -27.265 -5.761 62.464 1.00 66.19 381 ASN A O 1
ATOM 2874 N N . PRO A 1 382 ? -27.793 -7.097 60.723 1.00 58.06 382 PRO A N 1
ATOM 2875 C CA . PRO A 1 382 ? -26.443 -7.125 60.182 1.00 58.06 382 PRO A CA 1
ATOM 2876 C C . PRO A 1 382 ? -26.002 -5.713 59.782 1.00 58.06 382 PRO A C 1
ATOM 2878 O O . PRO A 1 382 ? -26.767 -4.956 59.185 1.00 58.06 382 PRO A O 1
ATOM 2881 N N . GLY A 1 383 ? -24.785 -5.326 60.168 1.00 53.91 383 GLY A N 1
ATOM 2882 C CA . GLY A 1 383 ? -24.273 -3.973 59.925 1.00 53.91 383 GLY A CA 1
ATOM 2883 C C . GLY A 1 383 ? -24.736 -2.900 60.919 1.00 53.91 383 GLY A C 1
ATOM 2884 O O . GLY A 1 383 ? -24.441 -1.732 60.699 1.00 53.91 383 GLY A O 1
ATOM 2885 N N . TRP A 1 384 ? -25.420 -3.249 62.016 1.00 54.50 384 TRP A N 1
ATOM 2886 C CA . TRP A 1 384 ? -25.550 -2.364 63.184 1.00 54.50 384 TRP A CA 1
ATOM 2887 C C . TRP A 1 384 ? -24.418 -2.626 64.188 1.00 54.50 384 TRP A C 1
ATOM 2889 O O . TRP A 1 384 ? -24.102 -3.778 64.502 1.00 54.50 384 TRP A O 1
ATOM 2899 N N . TRP A 1 385 ? -23.828 -1.552 64.716 1.00 59.84 385 TRP A N 1
ATOM 2900 C CA . TRP A 1 385 ? -22.808 -1.592 65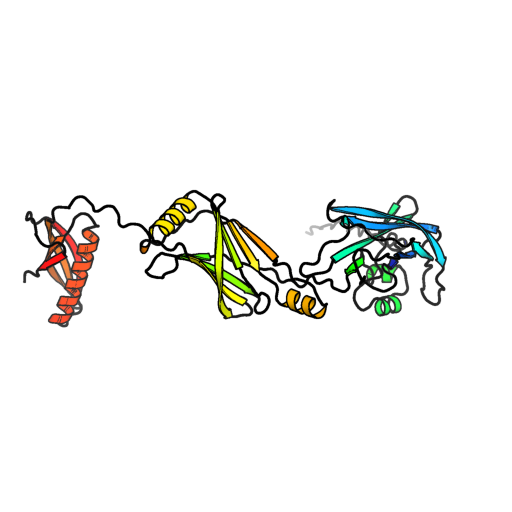.766 1.00 59.84 385 TRP A CA 1
ATOM 2901 C C . TRP A 1 385 ? -23.175 -0.639 66.902 1.00 59.84 385 TRP A C 1
ATOM 2903 O O . TRP A 1 385 ? -23.771 0.416 66.682 1.00 59.84 385 TRP A O 1
ATOM 2913 N N . ALA A 1 386 ? -22.813 -1.019 68.124 1.00 54.84 386 ALA A N 1
ATOM 2914 C CA . ALA A 1 386 ? -22.975 -0.187 69.308 1.00 54.84 386 ALA A CA 1
ATOM 2915 C C . ALA A 1 386 ? -21.625 -0.046 70.013 1.00 54.84 386 ALA A C 1
ATOM 2917 O O . ALA A 1 386 ? -20.903 -1.028 70.202 1.00 54.84 386 ALA A O 1
ATOM 2918 N N . PHE A 1 387 ? -21.299 1.182 70.411 1.00 45.38 387 PHE A N 1
ATOM 2919 C CA . PHE A 1 387 ? -20.197 1.442 71.326 1.00 45.38 387 PHE A CA 1
ATOM 2920 C C . PHE A 1 387 ? -20.693 1.128 72.737 1.00 45.38 387 PHE A C 1
ATOM 2922 O O . PHE A 1 387 ? -21.630 1.767 73.217 1.00 45.38 387 PHE A O 1
ATOM 2929 N N . ALA A 1 388 ? -20.100 0.127 73.382 1.00 45.75 388 ALA A N 1
ATOM 2930 C CA . ALA A 1 388 ? -20.189 0.026 74.830 1.00 45.75 388 ALA A CA 1
ATOM 2931 C C . ALA A 1 388 ? -19.131 0.991 75.397 1.00 45.75 388 ALA A C 1
ATOM 2933 O O . ALA A 1 388 ? -17.970 0.859 75.001 1.00 45.75 388 ALA A O 1
ATOM 2934 N N . PRO A 1 389 ? -19.510 1.995 76.206 1.00 40.47 389 PRO A N 1
ATOM 2935 C CA . PRO A 1 389 ? -18.541 2.858 76.876 1.00 40.47 389 PRO A CA 1
ATOM 2936 C C . PRO A 1 389 ? -17.671 2.090 77.875 1.00 40.47 389 PRO A C 1
ATOM 2938 O O . PRO A 1 389 ? -18.148 1.065 78.423 1.00 40.47 389 PRO A O 1
#

Secondary structure (DSSP, 8-state):
------PPP--------STTGGG--EEE-STT-SEES-TTPPEEEEEEESSTT-EEEEEEEETTTTEEEEEEEEEE--EEPPTTT-SS--EEEEEEEEPPPGGG-EEPSSBSEEEEEEEEEEETTEEEEEEES--TT-HHHHHHH--SHHHHHHHS-BSSEEEEETT-B--PPP-----EEEE--STT--EEEEEEEEETTSEEEEEEEEEETTEEEEEEEEEEEEETTEEEEEEEEE--SHHHHHHHHHHHHH---EEEEEEEEHHHHHHHHHTSS---PPEEEEEE--------GGGSPPPPPPS-PPPEEEEEEEEEEETT--EEEEEEEEEE-TTS-HHHHHHHHHHHHHHHHHHHH---EEEEEEEEEEEEEE-SSTT-EEE--

Sequence (389 aa):
MNEHHRSPPHLILPLLLPAALALAGCVASPADGTQVSSTSQTLNFSGFHPNASAPVRVMAYNFSARRYDEVSSGVSTSTRIPASYWDDPLYEWWAPSRSLGSAYWEPGRCTGARALIKGETTVGGRVYGMYSWDLEKNAEGCTNEHRNNADWVTYCSASQSELTTTDYSNDAHAFDISFNAAFSPDATCTSVTFSYNHATGAWTDVRATYQQGGTSRSMSCSETSSSRGRTYGTCRLNLGTLSAMRSFIEWHQTNQGTVAVSARDARCRTSLRASRNYTVASSRYDYGWTRWTTVFPQCVAPPPPPPPSDPHLHEIQCDCVDVSGVAATIRLSGCLETSSSPVTGASLMCGYAALALEANGGIDTACAFRSLSAAGASCTNPGWWAFAP

Nearest PDB structures (foldseek):
  5nj6-assembly1_H  TM=2.828E-01  e=1.962E-04  Mus musculus
  2ojz-assembly1_H  TM=2.803E-01  e=3.353E-04  Mus musculus
  1ai1-assembly1_H  TM=3.011E-01  e=1.280E-03  Mus musculus
  1jnn-assembly1_H  TM=2.907E-01  e=3.542E-03  Mus musculus
  3jcb-assembly1_B  TM=3.035E-01  e=5.154E-03  Homo sapiens

Solvent-accessible surface area (backbone atoms only — not comparable to full-atom values): 21708 Å² total; per-residue (Å²): 135,88,83,82,83,79,80,77,83,81,80,80,72,79,82,88,75,72,77,74,54,71,70,49,28,37,25,31,54,39,83,84,47,50,57,34,93,43,75,72,47,69,40,47,40,32,32,36,23,52,51,73,62,38,40,34,33,35,30,32,37,25,70,80,78,72,43,73,43,84,72,39,81,72,29,50,16,72,49,70,58,59,63,93,78,29,75,47,69,34,10,35,33,64,45,80,73,43,54,60,60,72,54,35,46,48,72,30,74,50,32,47,30,34,30,45,35,31,31,37,34,54,60,96,93,41,81,38,67,12,24,10,50,60,45,88,97,39,46,69,58,43,48,72,75,28,42,36,63,59,52,26,58,74,76,46,48,30,81,43,23,62,38,28,21,72,65,42,32,66,82,48,72,80,84,56,67,58,76,49,79,40,72,43,85,56,94,68,43,28,40,44,31,30,37,38,38,35,54,51,82,42,62,40,78,56,36,38,34,42,39,53,97,91,43,78,45,78,26,57,48,46,80,76,50,73,57,97,65,27,28,31,27,37,30,39,38,78,52,82,32,56,66,50,36,44,55,51,51,62,48,31,62,80,38,68,47,37,42,38,35,30,34,28,43,39,59,43,45,49,59,35,61,74,67,59,94,61,81,76,71,56,54,74,45,78,44,79,52,78,58,68,88,81,78,64,70,90,69,48,78,77,72,76,79,70,77,86,66,77,27,36,27,30,38,36,36,20,45,28,36,36,88,87,67,57,72,48,77,47,62,38,44,34,20,48,51,80,89,51,68,59,65,62,55,45,39,53,50,19,46,51,50,20,55,52,42,27,73,75,69,75,43,66,42,55,34,40,64,72,51,77,45,78,66,87,40,78,45,94,50,68,78,48,71,52,84,65,132

pLDDT: mean 71.3, std 15.19, range [33.38, 97.38]

Foldseek 3Di:
DDDDDDDDDPPPDPPPDDPPLQFAWEKAWAVPDQADQALFDWGKIKTKTQDFQWWKWKWKQQQVVRDTDTPFGTWTFHAWDDCVQAVGTMGMTITDIGHDDPRQWDAAPQGWTKIKMWMWTADPNDIDTHWYCDDDDQSVVQCVVQRYRNSCCVPRTHSIGMHTYPLHDNPQFPQDFDWDWDQPPPLFSFKIKTKTKDFPLFWDPKKKWKDDPNDIDTWDKDFDDDDPRMTMIMTMDGLPHLVSSVVVQVCLQPDKIKMKIWIFTNVSVVSVVVVPDDDGGTDIDIDIDHGDDDDDPSSDDDPDPPDDQQFFWKWWWKWKAFPVRDIDIFIKIAGARPPDDVQVVSQVVQVVVQVVCCVPPVTNMDIGTDDMDGPPDGDDDHPDIDGDD

Radius of gyra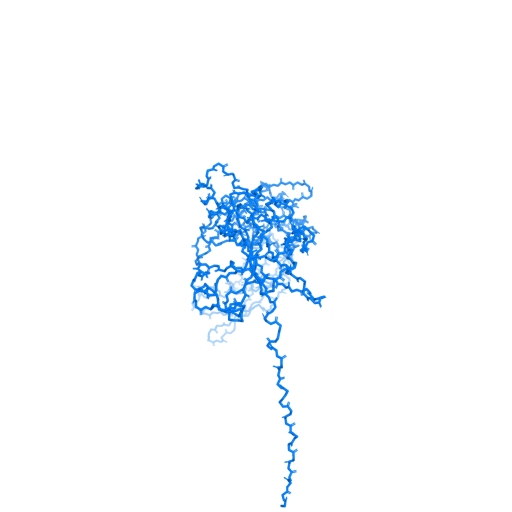tion: 39.72 Å; Cα contacts (8 Å, |Δi|>4): 810; chains: 1; bounding box: 98×35×111 Å

Mean predicted aligned error: 19.15 Å